Protein AF-K0SSE2-F1 (afdb_monomer_lite)

pLDDT: mean 70.01, std 22.37, range [31.11, 98.44]

Structure (mmCIF, N/CA/C/O backbone):
data_AF-K0SSE2-F1
#
_entry.id   AF-K0SSE2-F1
#
loop_
_atom_site.group_PDB
_atom_site.id
_atom_site.type_symbol
_atom_site.label_atom_id
_atom_site.label_alt_id
_atom_site.label_comp_id
_atom_site.label_asym_id
_atom_site.label_entity_id
_atom_site.label_seq_id
_atom_site.pdbx_PDB_ins_code
_atom_site.Cartn_x
_atom_site.Cartn_y
_atom_site.Cartn_z
_atom_site.occupancy
_atom_site.B_iso_or_equiv
_atom_site.auth_seq_id
_atom_site.auth_comp_id
_atom_site.auth_asym_id
_atom_site.auth_atom_id
_atom_site.pdbx_PDB_model_num
ATOM 1 N N . GLU A 1 1 ? 46.096 -0.441 -8.623 1.00 51.28 1 GLU A N 1
ATOM 2 C CA . GLU A 1 1 ? 47.062 -0.054 -9.679 1.00 51.28 1 GLU A CA 1
ATOM 3 C C . GLU A 1 1 ? 48.115 -1.126 -9.985 1.00 51.28 1 GLU A C 1
ATOM 5 O O . GLU A 1 1 ? 48.576 -1.141 -11.112 1.00 51.28 1 GLU A O 1
ATOM 10 N N . ASN A 1 2 ? 48.414 -2.081 -9.085 1.00 78.62 2 ASN A N 1
ATOM 11 C CA . ASN A 1 2 ? 49.337 -3.203 -9.356 1.00 78.62 2 ASN A CA 1
ATOM 12 C C . ASN A 1 2 ? 48.698 -4.582 -9.084 1.00 78.62 2 ASN A C 1
ATOM 14 O O . ASN A 1 2 ? 49.288 -5.397 -8.383 1.00 78.62 2 ASN A O 1
ATOM 18 N N . ILE A 1 3 ? 47.475 -4.822 -9.568 1.00 78.25 3 ILE A N 1
ATOM 19 C CA . ILE A 1 3 ? 46.840 -6.149 -9.473 1.00 78.25 3 ILE A CA 1
ATOM 20 C C . ILE A 1 3 ? 47.127 -6.873 -10.785 1.00 78.25 3 ILE A C 1
ATOM 22 O O . ILE A 1 3 ? 46.812 -6.349 -11.855 1.00 78.25 3 ILE A O 1
ATOM 26 N N . THR A 1 4 ? 47.778 -8.032 -10.719 1.00 92.06 4 THR A N 1
ATOM 27 C CA . THR A 1 4 ? 48.015 -8.858 -11.909 1.00 92.06 4 THR A CA 1
ATOM 28 C C . THR A 1 4 ? 46.720 -9.556 -12.328 1.00 92.06 4 THR A C 1
ATOM 30 O O . THR A 1 4 ? 45.833 -9.778 -11.507 1.00 92.06 4 THR A O 1
ATOM 33 N N . GLY A 1 5 ? 46.592 -9.932 -13.605 1.00 92.88 5 GLY A N 1
ATOM 34 C CA . GLY A 1 5 ? 45.408 -10.670 -14.078 1.00 92.88 5 GLY A CA 1
ATOM 35 C C . GLY A 1 5 ? 45.174 -11.981 -13.315 1.00 92.88 5 GLY A C 1
ATOM 36 O O . GLY A 1 5 ? 44.037 -12.362 -13.076 1.00 92.88 5 GLY A O 1
ATOM 37 N N . GLU A 1 6 ? 46.249 -12.616 -12.848 1.00 91.81 6 GLU A N 1
ATOM 38 C CA . GLU A 1 6 ? 46.197 -13.816 -12.010 1.00 91.81 6 GLU A CA 1
ATOM 39 C C . GLU A 1 6 ? 45.591 -13.538 -10.625 1.00 91.81 6 GLU A C 1
ATOM 41 O O . GLU A 1 6 ? 44.750 -14.295 -10.157 1.00 91.81 6 GLU A O 1
ATOM 46 N N . GLN A 1 7 ? 45.934 -12.409 -9.997 1.00 89.56 7 GLN A N 1
ATOM 47 C CA . GLN A 1 7 ? 45.329 -12.000 -8.724 1.00 89.56 7 GLN A CA 1
ATOM 48 C C . GLN A 1 7 ? 43.843 -11.659 -8.869 1.00 89.56 7 GLN A C 1
ATOM 50 O O . GLN A 1 7 ? 43.071 -11.892 -7.943 1.00 89.56 7 GLN A O 1
ATOM 55 N N . LEU A 1 8 ? 43.438 -11.125 -10.026 1.00 93.19 8 LEU A N 1
ATOM 56 C CA . LEU A 1 8 ? 42.028 -10.874 -10.317 1.00 93.19 8 LEU A CA 1
ATOM 57 C C . LEU A 1 8 ? 41.252 -12.192 -10.469 1.00 93.19 8 LEU A C 1
ATOM 59 O O . LEU A 1 8 ? 40.178 -12.325 -9.896 1.00 93.19 8 LEU A O 1
ATOM 63 N N . ALA A 1 9 ? 41.825 -13.173 -11.176 1.00 90.69 9 ALA A N 1
ATOM 64 C CA . ALA A 1 9 ? 41.218 -14.491 -11.354 1.00 90.69 9 ALA A CA 1
ATOM 65 C C . ALA A 1 9 ? 41.082 -15.255 -10.026 1.00 90.69 9 ALA A C 1
ATOM 67 O O . ALA A 1 9 ? 40.048 -15.867 -9.777 1.00 90.69 9 ALA A O 1
ATOM 68 N N . ILE A 1 10 ? 42.089 -15.174 -9.148 1.00 94.56 10 ILE A N 1
ATOM 69 C CA . ILE A 1 10 ? 42.024 -15.767 -7.802 1.00 94.56 10 ILE A CA 1
ATOM 70 C C . ILE A 1 10 ? 40.907 -15.115 -6.980 1.00 94.56 10 ILE A C 1
ATOM 72 O O . ILE A 1 10 ? 40.097 -15.823 -6.394 1.00 94.56 10 ILE A O 1
ATOM 76 N N . ALA A 1 11 ? 40.810 -13.782 -6.980 1.00 91.31 11 ALA A N 1
ATOM 77 C CA . ALA A 1 11 ? 39.763 -13.077 -6.239 1.00 91.31 11 ALA A CA 1
ATOM 78 C C . ALA A 1 11 ? 38.348 -13.378 -6.771 1.00 91.31 11 ALA A C 1
ATOM 80 O O . ALA A 1 11 ? 37.389 -13.422 -6.003 1.00 91.31 11 ALA A O 1
ATOM 81 N N . GLU A 1 12 ? 38.203 -13.580 -8.083 1.00 92.94 12 GLU A N 1
ATOM 82 C CA . GLU A 1 12 ? 36.926 -13.955 -8.694 1.00 92.94 12 GLU A CA 1
ATOM 83 C C . GLU A 1 12 ? 36.530 -15.397 -8.354 1.00 92.94 12 GLU A C 1
ATOM 85 O O . GLU A 1 12 ? 35.370 -15.641 -8.023 1.00 92.94 12 GLU A O 1
ATOM 90 N N . GLN A 1 13 ? 37.494 -16.323 -8.327 1.00 94.56 13 GLN A N 1
ATOM 91 C CA . GLN A 1 13 ? 37.267 -17.693 -7.866 1.00 94.56 13 GLN A CA 1
ATOM 92 C C . GLN A 1 13 ? 36.895 -17.735 -6.377 1.00 94.56 13 GLN A C 1
ATOM 94 O O . GLN A 1 13 ? 35.927 -18.392 -6.015 1.00 94.56 13 GLN A O 1
ATOM 99 N N . GLU A 1 14 ? 37.592 -16.982 -5.520 1.00 93.50 14 GLU A N 1
ATOM 100 C CA . GLU A 1 14 ? 37.263 -16.888 -4.089 1.00 93.50 14 GLU A CA 1
ATOM 101 C C . GLU A 1 14 ? 35.854 -16.322 -3.859 1.00 93.50 14 GLU A C 1
ATOM 103 O O . GLU A 1 14 ? 35.138 -16.775 -2.964 1.00 93.50 14 GLU A O 1
ATOM 108 N N . ARG A 1 15 ? 35.421 -15.354 -4.683 1.00 94.88 15 ARG A N 1
ATOM 109 C CA . ARG A 1 15 ? 34.046 -14.840 -4.643 1.00 94.88 15 ARG A CA 1
ATOM 110 C C . ARG A 1 15 ? 33.038 -15.922 -5.028 1.00 94.88 15 ARG A C 1
ATOM 112 O O . ARG A 1 15 ? 32.033 -16.076 -4.341 1.00 94.88 15 ARG A O 1
ATOM 119 N N . TYR A 1 16 ? 33.313 -16.660 -6.103 1.00 93.38 16 TYR A N 1
ATOM 120 C CA . TYR A 1 16 ? 32.448 -17.736 -6.583 1.00 93.38 16 TYR A CA 1
ATOM 121 C C . TYR A 1 16 ? 32.312 -18.863 -5.550 1.00 93.38 16 TYR A C 1
ATOM 123 O O . TYR A 1 16 ? 31.200 -19.293 -5.252 1.00 93.38 16 TYR A O 1
ATOM 131 N N . ASP A 1 17 ? 33.419 -19.288 -4.939 1.00 91.50 17 ASP A N 1
ATOM 132 C CA . ASP A 1 17 ? 33.420 -20.335 -3.914 1.00 91.50 17 ASP A CA 1
ATOM 133 C C . ASP A 1 17 ? 32.654 -19.890 -2.653 1.00 91.50 17 ASP A C 1
ATOM 135 O O . ASP A 1 17 ? 31.923 -20.679 -2.052 1.00 91.50 17 ASP A O 1
ATOM 139 N N . ALA A 1 18 ? 32.755 -18.610 -2.274 1.00 88.31 18 ALA A N 1
ATOM 140 C CA . ALA A 1 18 ? 31.989 -18.044 -1.164 1.00 88.31 18 ALA A CA 1
ATOM 141 C C . ALA A 1 18 ? 30.479 -17.976 -1.461 1.00 88.31 18 ALA A C 1
ATOM 143 O O . ALA A 1 18 ? 29.668 -18.292 -0.589 1.00 88.31 18 ALA A O 1
ATOM 144 N N . GLU A 1 19 ? 30.094 -17.592 -2.682 1.00 87.94 19 GLU A N 1
ATOM 145 C CA . GLU A 1 19 ? 28.695 -17.594 -3.133 1.00 87.94 19 GLU A CA 1
ATOM 146 C C . GLU A 1 19 ? 28.124 -19.022 -3.163 1.00 87.94 19 GLU A C 1
ATOM 148 O O . GLU A 1 19 ? 27.017 -19.252 -2.673 1.00 87.94 19 GLU A O 1
ATOM 153 N N . HIS A 1 20 ? 28.895 -19.995 -3.658 1.00 88.00 20 HIS A N 1
ATOM 154 C CA . HIS A 1 20 ? 28.489 -21.401 -3.703 1.00 88.00 20 HIS A CA 1
ATOM 155 C C . HIS A 1 20 ? 28.348 -22.007 -2.301 1.00 88.00 20 HIS A C 1
ATOM 157 O O . HIS A 1 20 ? 27.352 -22.662 -2.007 1.00 88.00 20 HIS A O 1
ATOM 163 N N . SER A 1 21 ? 29.297 -21.736 -1.399 1.00 85.44 21 SER A N 1
ATOM 164 C CA . SER A 1 21 ? 29.229 -22.207 -0.011 1.00 85.44 21 SER A CA 1
ATOM 165 C C . SER A 1 21 ? 28.033 -21.614 0.742 1.00 85.44 21 SER A C 1
ATOM 167 O O . SER A 1 21 ? 27.363 -22.324 1.490 1.00 85.44 21 SER A O 1
ATOM 169 N N . ALA A 1 22 ? 27.704 -20.337 0.515 1.00 76.38 22 ALA A N 1
ATOM 170 C CA . ALA A 1 22 ? 26.508 -19.726 1.095 1.00 76.38 22 ALA A CA 1
ATOM 171 C C . ALA A 1 22 ? 25.210 -20.373 0.574 1.00 76.38 22 ALA A C 1
ATOM 173 O O . ALA A 1 22 ? 24.237 -20.495 1.321 1.00 76.38 22 ALA A O 1
ATOM 174 N N . PHE A 1 23 ? 25.201 -20.807 -0.689 1.00 75.88 23 PHE A N 1
ATOM 175 C CA . PHE A 1 23 ? 24.072 -21.516 -1.283 1.00 75.88 23 PHE A CA 1
ATOM 176 C C . PHE A 1 23 ? 23.903 -22.929 -0.705 1.00 75.88 23 PHE A C 1
ATOM 178 O O . PHE A 1 23 ? 22.782 -23.309 -0.372 1.00 75.88 23 PHE A O 1
ATOM 185 N N . GLU A 1 24 ? 24.995 -23.677 -0.511 1.00 75.38 24 GLU A N 1
ATOM 186 C CA . GLU A 1 24 ? 24.966 -25.002 0.133 1.00 75.38 24 GLU A CA 1
ATOM 187 C C . GLU A 1 24 ? 24.421 -24.928 1.566 1.00 75.38 24 GLU A C 1
ATOM 189 O O . GLU A 1 24 ? 23.519 -25.684 1.912 1.00 75.38 24 GLU A O 1
ATOM 194 N N . VAL A 1 25 ? 24.860 -23.949 2.367 1.00 71.62 25 VAL A N 1
ATOM 195 C CA . VAL A 1 25 ? 24.336 -23.745 3.733 1.00 71.62 25 VAL A CA 1
ATOM 196 C C . VAL A 1 25 ? 22.831 -23.450 3.725 1.00 71.62 25 VAL A C 1
ATOM 198 O O . VAL A 1 25 ? 22.093 -23.963 4.562 1.00 71.62 25 VAL A O 1
ATOM 201 N N . CYS A 1 26 ? 22.351 -22.657 2.763 1.00 58.06 26 CYS A N 1
ATOM 202 C CA . CYS A 1 26 ? 20.924 -22.366 2.628 1.00 58.06 26 CYS A CA 1
ATOM 203 C C . CYS A 1 26 ? 20.116 -23.606 2.195 1.00 58.06 26 CYS A C 1
ATOM 205 O O . CYS A 1 26 ? 18.978 -23.783 2.636 1.00 58.06 26 CYS A O 1
ATOM 207 N N . SER A 1 27 ? 20.705 -24.477 1.369 1.00 63.53 27 SER A N 1
ATOM 208 C CA . SER A 1 27 ? 20.106 -25.751 0.959 1.00 63.53 27 SER A CA 1
ATOM 209 C C . SER A 1 27 ? 19.989 -26.727 2.133 1.00 63.53 27 SER A C 1
ATOM 211 O O . SER A 1 27 ? 18.916 -27.295 2.334 1.00 63.53 27 SER A O 1
ATOM 213 N N . ASP A 1 28 ? 21.036 -26.859 2.951 1.00 58.44 28 ASP A N 1
ATOM 214 C CA . ASP A 1 28 ? 21.047 -27.727 4.137 1.00 58.44 28 ASP A CA 1
ATOM 215 C C . ASP A 1 28 ? 20.034 -27.262 5.200 1.00 58.44 28 ASP A C 1
ATOM 217 O O . ASP A 1 28 ? 19.350 -28.079 5.823 1.00 58.44 28 ASP A O 1
ATOM 221 N N . GLU A 1 29 ? 19.883 -25.944 5.390 1.00 58.59 29 GLU A N 1
ATOM 222 C CA . GLU A 1 29 ? 18.848 -25.364 6.259 1.00 58.59 29 GLU A CA 1
ATOM 223 C C . GLU A 1 29 ? 17.432 -25.659 5.738 1.00 58.59 29 GLU A C 1
ATOM 225 O O . GLU A 1 29 ? 16.515 -25.921 6.519 1.00 58.59 29 GLU A O 1
ATOM 230 N N . CYS A 1 30 ? 17.239 -25.668 4.417 1.00 55.03 30 CYS A N 1
ATOM 231 C CA . CYS A 1 30 ? 15.961 -26.042 3.816 1.00 55.03 30 CYS A CA 1
ATOM 232 C C . CYS A 1 30 ? 15.676 -27.546 3.949 1.00 55.03 30 CYS A C 1
ATOM 234 O O . CYS A 1 30 ? 14.537 -27.907 4.251 1.00 55.03 30 CYS A O 1
ATOM 236 N N . GLU A 1 31 ? 16.679 -28.417 3.788 1.00 56.34 31 GLU A N 1
ATOM 237 C CA . GLU A 1 31 ? 16.542 -29.860 4.046 1.00 56.34 31 GLU A CA 1
ATOM 238 C C . GLU A 1 31 ? 16.217 -30.143 5.516 1.00 56.34 31 GLU A C 1
ATOM 240 O O . GLU A 1 31 ? 15.288 -30.897 5.797 1.00 56.34 31 GLU A O 1
ATOM 245 N N . THR A 1 32 ? 16.868 -29.469 6.471 1.00 57.19 32 THR A N 1
ATOM 246 C CA . THR A 1 32 ? 16.542 -29.635 7.902 1.00 57.19 32 THR A CA 1
ATOM 247 C C . THR A 1 32 ? 15.139 -29.146 8.265 1.00 57.19 32 THR A C 1
ATOM 249 O O . THR A 1 32 ? 14.516 -29.706 9.167 1.00 57.19 32 THR A O 1
ATOM 252 N N . ILE A 1 33 ? 14.601 -28.148 7.557 1.00 57.00 33 ILE A N 1
ATOM 253 C CA . ILE A 1 33 ? 13.194 -27.734 7.694 1.00 57.00 33 ILE A CA 1
ATOM 254 C C . ILE A 1 33 ? 12.242 -28.784 7.092 1.00 57.00 33 ILE A C 1
ATOM 256 O O . ILE A 1 33 ? 11.129 -28.961 7.593 1.00 57.00 33 ILE A O 1
ATOM 260 N N . CYS A 1 34 ? 12.661 -29.494 6.043 1.00 54.59 34 CYS A N 1
ATOM 261 C CA . CYS A 1 34 ? 11.847 -30.511 5.377 1.00 54.59 34 CYS A CA 1
ATOM 262 C C . CYS A 1 34 ? 11.862 -31.872 6.095 1.00 54.59 34 CYS A C 1
ATOM 264 O O . CYS A 1 34 ? 10.834 -32.552 6.103 1.00 54.59 34 CYS A O 1
ATOM 266 N N . ASP A 1 35 ? 12.963 -32.235 6.758 1.00 49.31 35 ASP A N 1
ATOM 267 C CA . ASP A 1 35 ? 13.190 -33.570 7.337 1.00 49.31 35 ASP A CA 1
ATOM 268 C C . ASP A 1 35 ? 12.727 -33.750 8.798 1.00 49.31 35 ASP A C 1
ATOM 270 O O . ASP A 1 35 ? 13.114 -34.694 9.490 1.00 49.31 35 ASP A O 1
ATOM 274 N N . GLY A 1 36 ? 11.772 -32.932 9.245 1.00 51.41 36 GLY A N 1
ATOM 275 C CA . GLY A 1 36 ? 10.854 -33.347 10.308 1.00 51.41 36 GLY A CA 1
ATOM 276 C C . GLY A 1 36 ? 11.125 -32.759 11.687 1.00 51.41 36 GLY A C 1
ATOM 277 O O . GLY A 1 36 ? 11.480 -33.467 12.632 1.00 51.41 36 GLY A O 1
ATOM 278 N N . ASP A 1 37 ? 10.777 -31.484 11.845 1.00 50.38 37 ASP A N 1
ATOM 279 C CA . ASP A 1 37 ? 10.355 -30.979 13.148 1.00 50.38 37 ASP A CA 1
ATOM 280 C C . ASP A 1 37 ? 8.940 -31.532 13.458 1.00 50.38 37 ASP A C 1
ATOM 282 O O . ASP A 1 37 ? 7.994 -31.266 12.701 1.00 50.38 37 ASP A O 1
ATOM 286 N N . PRO A 1 38 ? 8.734 -32.310 14.544 1.00 55.53 38 PRO A N 1
ATOM 287 C CA . PRO A 1 38 ? 7.427 -32.879 14.900 1.00 55.53 38 PRO A CA 1
ATOM 288 C C . PRO A 1 38 ? 6.337 -31.829 15.181 1.00 55.53 38 PRO A C 1
ATOM 290 O O . PRO A 1 38 ? 5.174 -32.188 15.373 1.00 55.53 38 PRO A O 1
ATOM 293 N N . LEU A 1 39 ? 6.687 -30.539 15.196 1.00 55.38 39 LEU A N 1
ATOM 294 C CA . LEU A 1 39 ? 5.758 -29.418 15.320 1.00 55.38 39 LEU A CA 1
ATOM 295 C C . LEU A 1 39 ? 5.026 -29.043 14.017 1.00 55.38 39 LEU A C 1
ATOM 297 O O . LEU A 1 39 ? 4.022 -28.335 14.099 1.00 55.38 39 LEU A O 1
ATOM 301 N N . PHE A 1 40 ? 5.453 -29.530 12.841 1.00 53.41 40 PHE A N 1
ATOM 302 C CA . PHE A 1 40 ? 4.853 -29.150 11.546 1.00 53.41 40 PHE A CA 1
ATOM 303 C C . PHE A 1 40 ? 4.505 -30.337 10.619 1.00 53.41 40 PHE A C 1
ATOM 305 O O . PHE A 1 40 ? 4.940 -30.378 9.467 1.00 53.41 40 PHE A O 1
ATOM 312 N N . PRO A 1 41 ? 3.651 -31.288 11.048 1.00 52.25 41 PRO A N 1
ATOM 313 C CA . PRO A 1 41 ? 3.282 -32.466 10.249 1.00 52.25 41 PRO A CA 1
ATOM 314 C C . PRO A 1 41 ? 2.495 -32.164 8.955 1.00 52.25 41 PRO A C 1
ATOM 316 O O . PRO A 1 41 ? 2.315 -33.058 8.125 1.00 52.25 41 PRO A O 1
ATOM 319 N N . ASP A 1 42 ? 2.014 -30.932 8.764 1.00 55.50 42 ASP A N 1
ATOM 320 C CA . ASP A 1 42 ? 1.222 -30.544 7.588 1.00 55.50 42 ASP A CA 1
ATOM 321 C C . ASP A 1 42 ? 2.053 -29.953 6.434 1.00 55.50 42 ASP A C 1
ATOM 323 O O . ASP A 1 42 ? 1.574 -29.917 5.301 1.00 55.50 42 ASP A O 1
ATOM 327 N N . MET A 1 43 ? 3.314 -29.571 6.667 1.00 50.38 43 MET A N 1
ATOM 328 C CA . MET A 1 43 ? 4.193 -29.028 5.617 1.00 50.38 43 MET A CA 1
ATOM 329 C C . MET A 1 43 ? 4.690 -30.113 4.651 1.00 50.38 43 MET A C 1
ATOM 331 O O . MET A 1 43 ? 4.649 -29.916 3.437 1.00 50.38 43 MET A O 1
ATOM 335 N N . CYS A 1 44 ? 5.053 -31.299 5.153 1.00 50.91 44 CYS A N 1
ATOM 336 C CA . CYS A 1 44 ? 5.485 -32.422 4.309 1.00 50.91 44 CYS A CA 1
ATOM 337 C C . CYS A 1 44 ? 4.362 -32.899 3.365 1.00 50.91 44 CYS A C 1
ATOM 339 O O . CYS A 1 44 ? 4.610 -33.219 2.206 1.00 50.91 44 CYS A O 1
ATOM 341 N N . LYS A 1 45 ? 3.095 -32.850 3.808 1.00 55.25 45 LYS A N 1
ATOM 342 C CA . LYS A 1 45 ? 1.932 -33.186 2.961 1.00 55.25 45 LYS A CA 1
ATOM 343 C C . LYS A 1 45 ? 1.691 -32.163 1.847 1.00 55.25 45 LYS A C 1
ATOM 345 O O . LYS A 1 45 ? 1.181 -32.520 0.782 1.00 55.25 45 LYS A O 1
ATOM 350 N N . LEU A 1 46 ? 2.036 -30.896 2.086 1.00 49.66 46 LEU A N 1
ATOM 351 C CA . LEU A 1 46 ? 1.955 -29.833 1.084 1.00 49.66 46 LEU A CA 1
ATOM 352 C C . LEU A 1 46 ? 3.065 -29.984 0.027 1.00 49.66 46 LEU A C 1
ATOM 354 O O . LEU A 1 46 ? 2.812 -29.815 -1.166 1.00 49.66 46 LEU A O 1
ATOM 358 N N . ALA A 1 47 ? 4.269 -30.374 0.459 1.00 53.09 47 ALA A N 1
ATOM 359 C CA . ALA A 1 47 ? 5.395 -30.665 -0.426 1.00 53.09 47 ALA A CA 1
ATOM 360 C C . ALA A 1 47 ? 5.108 -31.872 -1.339 1.00 53.09 47 ALA A C 1
ATOM 362 O O . ALA A 1 47 ? 5.271 -31.770 -2.556 1.00 53.09 47 ALA A O 1
ATOM 363 N N . ASP A 1 48 ? 4.560 -32.965 -0.796 1.00 50.88 48 ASP A N 1
ATOM 364 C CA . ASP A 1 48 ? 4.204 -34.159 -1.579 1.00 50.88 48 ASP A CA 1
ATOM 365 C C . ASP A 1 48 ? 3.111 -33.892 -2.630 1.00 50.88 48 ASP A C 1
ATOM 367 O O . ASP A 1 48 ? 3.085 -34.521 -3.692 1.00 50.88 48 ASP A O 1
ATOM 371 N N . THR A 1 49 ? 2.210 -32.937 -2.376 1.00 55.25 49 THR A N 1
ATOM 372 C CA . THR A 1 49 ? 1.099 -32.622 -3.288 1.00 55.25 49 THR A CA 1
ATOM 373 C C . THR A 1 49 ? 1.459 -31.612 -4.377 1.00 55.25 49 THR A C 1
ATOM 375 O O . THR A 1 49 ? 0.924 -31.723 -5.482 1.00 55.25 49 THR A O 1
ATOM 378 N N . GLN A 1 50 ? 2.383 -30.676 -4.127 1.00 50.22 50 GLN A N 1
ATOM 379 C CA . GLN A 1 50 ? 2.818 -29.698 -5.137 1.00 50.22 50 GLN A CA 1
ATOM 380 C C . GLN A 1 50 ? 4.052 -30.144 -5.939 1.00 50.22 50 GLN A C 1
ATOM 382 O O . GLN A 1 50 ? 4.100 -29.921 -7.149 1.00 50.22 50 GLN A O 1
ATOM 387 N N . ILE A 1 51 ? 5.017 -30.840 -5.328 1.00 46.84 51 ILE A N 1
ATOM 388 C CA . ILE A 1 51 ? 6.248 -31.279 -6.015 1.00 46.84 51 ILE A CA 1
ATOM 389 C C . ILE A 1 51 ? 6.001 -32.555 -6.840 1.00 46.84 51 ILE A C 1
ATOM 391 O O . ILE A 1 51 ? 6.554 -32.714 -7.933 1.00 46.84 51 ILE A O 1
ATOM 395 N N . GLY A 1 52 ? 5.074 -33.419 -6.409 1.00 38.19 52 GLY A N 1
ATOM 396 C CA . GLY A 1 52 ? 4.701 -34.645 -7.125 1.00 38.19 52 GLY A CA 1
ATOM 397 C C . GLY A 1 52 ? 4.096 -34.434 -8.524 1.00 38.19 52 GLY A C 1
ATOM 398 O O . GLY A 1 52 ? 4.081 -35.370 -9.328 1.00 38.19 52 GLY A O 1
ATOM 399 N N . GLN A 1 53 ? 3.630 -33.221 -8.853 1.00 41.12 53 GLN A N 1
ATOM 400 C CA . GLN A 1 53 ? 3.069 -32.901 -10.175 1.00 41.12 53 GLN A CA 1
ATOM 401 C C . GLN A 1 53 ? 4.072 -32.264 -11.147 1.00 41.12 53 GLN A C 1
ATOM 403 O O . GLN A 1 53 ? 3.882 -32.364 -12.359 1.00 41.12 53 GLN A O 1
ATOM 408 N N . ILE A 1 54 ? 5.166 -31.676 -10.656 1.00 45.34 54 ILE A N 1
ATOM 409 C CA . ILE A 1 54 ? 6.141 -30.963 -11.501 1.00 45.34 54 ILE A CA 1
ATOM 410 C C . ILE A 1 54 ? 7.180 -31.934 -12.107 1.00 45.34 54 ILE A C 1
ATOM 412 O O . ILE A 1 54 ? 7.731 -31.685 -13.177 1.00 45.34 54 ILE A O 1
ATOM 416 N N . GLY A 1 55 ? 7.378 -33.114 -11.509 1.00 39.22 55 GLY A N 1
ATOM 417 C CA . GLY A 1 55 ? 8.422 -34.073 -11.903 1.00 39.22 55 GLY A CA 1
ATOM 418 C C . GLY A 1 55 ? 8.143 -35.013 -13.090 1.00 39.22 55 GLY A C 1
ATOM 419 O O . GLY A 1 55 ? 8.928 -35.934 -13.302 1.00 39.22 55 GLY A O 1
ATOM 420 N N . LYS A 1 56 ? 7.054 -34.867 -13.863 1.00 42.34 56 LYS A N 1
ATOM 421 C CA . LYS A 1 56 ? 6.715 -35.839 -14.940 1.00 42.34 56 LYS A CA 1
ATOM 422 C C . LYS A 1 56 ? 6.589 -35.275 -16.362 1.00 42.34 56 LYS A C 1
ATOM 424 O O . LYS A 1 56 ? 6.154 -35.996 -17.258 1.00 42.34 56 LYS A O 1
ATOM 429 N N . GLY A 1 57 ? 7.012 -34.035 -16.621 1.00 39.53 57 GLY A N 1
ATOM 430 C CA . GLY A 1 57 ? 6.795 -33.377 -17.918 1.00 39.53 57 GLY A CA 1
ATOM 431 C C . GLY A 1 57 ? 8.038 -32.809 -18.612 1.00 39.53 57 GLY A C 1
ATOM 432 O O . GLY A 1 57 ? 8.304 -31.623 -18.505 1.00 39.53 57 GLY A O 1
ATOM 433 N N . LYS A 1 58 ? 8.725 -33.633 -19.415 1.00 44.47 58 LYS A N 1
ATOM 434 C CA . LYS A 1 58 ? 9.390 -33.300 -20.704 1.00 44.47 58 LYS A CA 1
ATOM 435 C C . LYS A 1 58 ? 10.427 -32.161 -20.854 1.00 44.47 58 LYS A C 1
ATOM 437 O O . LYS A 1 58 ? 11.006 -32.098 -21.933 1.00 44.47 58 LYS A O 1
ATOM 442 N N . MET A 1 59 ? 10.742 -31.315 -19.875 1.00 43.97 59 MET A N 1
ATOM 443 C CA . MET A 1 59 ? 11.603 -30.141 -20.147 1.00 43.97 59 MET A CA 1
ATOM 444 C C . MET A 1 59 ? 13.126 -30.371 -20.133 1.00 43.97 59 MET A C 1
ATOM 446 O O . MET A 1 59 ? 13.871 -29.518 -20.605 1.00 43.97 59 MET A O 1
ATOM 450 N N . GLN A 1 60 ? 13.625 -31.524 -19.680 1.00 43.28 60 GLN A N 1
ATOM 451 C CA . GLN A 1 60 ? 15.079 -31.748 -19.576 1.00 43.28 60 GLN A CA 1
ATOM 452 C C . GLN A 1 60 ? 15.772 -32.164 -20.889 1.00 43.28 60 GLN A C 1
ATOM 454 O O . GLN A 1 60 ? 16.997 -32.164 -20.959 1.00 43.28 60 GLN A O 1
ATOM 459 N N . GLY A 1 61 ? 15.018 -32.517 -21.938 1.00 39.19 61 GLY A N 1
ATOM 460 C CA . GLY A 1 61 ? 15.586 -33.050 -23.186 1.00 39.19 61 GLY A CA 1
ATOM 461 C C . GLY A 1 61 ? 15.912 -32.015 -24.269 1.00 39.19 61 GLY A C 1
ATOM 462 O O . GLY A 1 61 ? 16.742 -32.292 -25.131 1.00 39.19 61 GLY A O 1
ATOM 463 N N . GLU A 1 62 ? 15.275 -30.841 -24.253 1.00 44.16 62 GLU A N 1
ATOM 464 C CA . GLU A 1 62 ? 15.395 -29.865 -25.352 1.00 44.16 62 GLU A CA 1
ATOM 465 C C . GLU A 1 62 ? 16.505 -28.831 -25.119 1.00 44.16 62 GLU A C 1
ATOM 467 O O . GLU A 1 62 ? 17.178 -2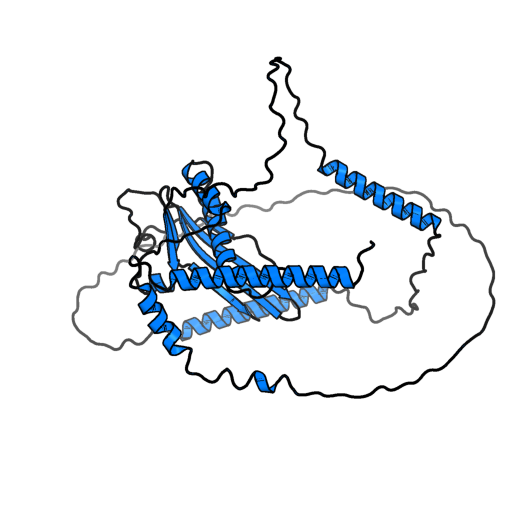8.438 -26.069 1.00 44.16 62 GLU A O 1
ATOM 472 N N . MET A 1 63 ? 16.810 -28.494 -23.862 1.00 41.88 63 MET A N 1
ATOM 473 C CA . MET A 1 63 ? 17.823 -27.480 -23.531 1.00 41.88 63 MET A CA 1
ATOM 474 C C . MET A 1 63 ? 19.265 -27.919 -23.858 1.00 41.88 63 MET A C 1
ATOM 476 O O . MET A 1 63 ? 20.128 -27.094 -24.141 1.00 41.88 63 MET A O 1
ATOM 480 N N . LEU A 1 64 ? 19.533 -29.229 -23.888 1.00 42.69 64 LEU A N 1
ATOM 481 C CA . LEU A 1 64 ? 20.854 -29.782 -24.218 1.00 42.69 64 LEU A CA 1
ATOM 482 C C . LEU A 1 64 ? 21.145 -29.839 -25.728 1.00 42.69 64 LEU A C 1
ATOM 484 O O . LEU A 1 64 ? 22.284 -30.094 -26.116 1.00 42.69 64 LEU A O 1
ATOM 488 N N . ARG A 1 65 ? 20.152 -29.587 -26.596 1.00 44.50 65 ARG A N 1
ATOM 489 C CA . ARG A 1 65 ? 20.340 -29.607 -28.058 1.00 44.50 65 ARG A CA 1
ATOM 490 C C . ARG A 1 65 ? 20.714 -28.257 -28.664 1.00 44.50 65 ARG A C 1
ATOM 492 O O . ARG A 1 65 ? 21.288 -28.250 -29.748 1.00 44.50 65 ARG A O 1
ATOM 499 N N . GLU A 1 66 ? 20.451 -27.144 -27.982 1.00 46.22 66 GLU A N 1
ATOM 500 C CA . GLU A 1 66 ? 20.789 -25.802 -28.488 1.00 46.22 66 GLU A CA 1
ATOM 501 C C . GLU A 1 66 ? 22.227 -25.363 -28.172 1.00 46.22 66 GLU A C 1
ATOM 503 O O . GLU A 1 66 ? 22.744 -24.450 -28.808 1.00 46.22 66 GLU A O 1
ATOM 508 N N . LEU A 1 67 ? 22.928 -26.047 -27.262 1.00 41.22 67 LEU A N 1
ATOM 509 C CA . LEU A 1 67 ? 24.285 -25.668 -26.842 1.00 41.22 67 LEU A CA 1
ATOM 510 C C . LEU A 1 67 ? 25.423 -26.207 -27.735 1.00 41.22 67 LEU A C 1
ATOM 512 O O . LEU A 1 67 ? 26.587 -26.015 -27.398 1.00 41.22 67 LEU A O 1
ATOM 516 N N . THR A 1 68 ? 25.137 -26.876 -28.862 1.00 37.88 68 THR A N 1
ATOM 517 C CA . THR A 1 68 ? 26.182 -27.536 -29.686 1.00 37.88 68 THR A CA 1
ATOM 518 C C . THR A 1 68 ? 26.217 -27.170 -31.177 1.00 37.88 68 THR A C 1
ATOM 520 O O . THR A 1 68 ? 26.930 -27.823 -31.936 1.00 37.88 68 THR A O 1
ATOM 523 N N . SER A 1 69 ? 25.538 -26.113 -31.642 1.00 37.03 69 SER A N 1
ATOM 524 C CA . SER A 1 69 ? 25.678 -25.677 -33.046 1.00 37.03 69 SER A CA 1
ATOM 525 C C . SER A 1 69 ? 26.764 -24.606 -33.225 1.00 37.03 69 SER A C 1
ATOM 527 O O . SER A 1 69 ? 26.499 -23.409 -33.112 1.00 37.03 69 SER A O 1
ATOM 529 N N . GLU A 1 70 ? 27.986 -25.045 -33.530 1.00 41.34 70 GLU A N 1
ATOM 530 C CA . GLU A 1 70 ? 29.076 -24.214 -34.057 1.00 41.34 70 GLU A CA 1
ATOM 531 C C . GLU A 1 70 ? 28.757 -23.706 -35.475 1.00 41.34 70 GLU A C 1
ATOM 533 O O . GLU A 1 70 ? 28.426 -24.497 -36.359 1.00 41.34 70 GLU A O 1
ATOM 538 N N . VAL A 1 71 ? 28.928 -22.399 -35.721 1.00 35.19 71 VAL A N 1
ATOM 539 C CA . VAL A 1 71 ? 29.002 -21.816 -37.074 1.00 35.19 71 VAL A CA 1
ATOM 540 C C . VAL A 1 71 ? 30.067 -20.703 -37.112 1.00 35.19 71 VAL A C 1
ATOM 542 O O . VAL A 1 71 ? 29.850 -19.594 -36.634 1.00 35.19 71 VAL A O 1
ATOM 545 N N . LEU A 1 72 ? 31.221 -21.012 -37.712 1.00 35.41 72 LEU A N 1
ATOM 546 C CA . LEU A 1 72 ? 32.116 -20.090 -38.449 1.00 35.41 72 LEU A CA 1
ATOM 547 C C . LEU A 1 72 ? 31.536 -19.899 -39.881 1.00 35.41 72 LEU A C 1
ATOM 549 O O . LEU A 1 72 ? 30.795 -20.801 -40.283 1.00 35.41 72 LEU A O 1
ATOM 553 N N . PRO A 1 73 ? 31.867 -18.867 -40.713 1.00 43.28 73 PRO A N 1
ATOM 554 C CA . PRO A 1 73 ? 33.202 -18.253 -40.850 1.00 43.28 73 PRO A CA 1
ATOM 555 C C . PRO A 1 73 ? 33.297 -16.778 -41.383 1.00 43.28 73 PRO A C 1
ATOM 557 O O . PRO A 1 73 ? 32.312 -16.106 -41.682 1.00 43.28 73 PRO A O 1
ATOM 560 N N . THR A 1 74 ? 34.558 -16.375 -41.622 1.00 31.11 74 THR A N 1
ATOM 561 C CA . THR A 1 74 ? 35.139 -15.562 -42.730 1.00 31.11 74 THR A CA 1
ATOM 562 C C . THR A 1 74 ? 35.284 -14.033 -42.657 1.00 31.11 74 THR A C 1
ATOM 564 O O . THR A 1 74 ? 34.332 -13.262 -42.668 1.00 31.11 74 THR A O 1
ATOM 567 N N . GLU A 1 75 ? 36.566 -13.656 -42.711 1.00 37.06 75 GLU A N 1
ATOM 568 C CA . GLU A 1 75 ? 37.185 -12.367 -43.018 1.00 37.06 75 GLU A CA 1
ATOM 569 C C . GLU A 1 75 ? 36.994 -11.951 -44.490 1.00 37.06 75 GLU A C 1
ATOM 571 O O . GLU A 1 75 ? 36.988 -12.808 -45.372 1.00 37.06 75 GLU A O 1
ATOM 576 N N . THR A 1 76 ? 36.999 -10.639 -44.762 1.00 34.56 76 THR A N 1
ATOM 577 C CA . THR A 1 76 ? 37.587 -10.084 -45.995 1.00 34.56 76 THR A CA 1
ATOM 578 C C . THR A 1 76 ? 38.213 -8.713 -45.748 1.00 34.56 76 THR A C 1
ATOM 580 O O . THR A 1 76 ? 37.632 -7.838 -45.106 1.00 34.56 76 THR A O 1
ATOM 583 N N . ASP A 1 77 ? 39.412 -8.611 -46.305 1.00 34.16 77 ASP A N 1
ATOM 584 C CA . ASP A 1 77 ? 40.372 -7.521 -46.441 1.00 34.16 77 ASP A CA 1
ATOM 585 C C . ASP A 1 77 ? 39.915 -6.461 -47.471 1.00 34.16 77 ASP A C 1
ATOM 587 O O . ASP A 1 77 ? 39.145 -6.793 -48.370 1.00 34.16 77 ASP A O 1
ATOM 591 N N . ASP A 1 78 ? 40.384 -5.212 -47.340 1.00 35.66 78 ASP A N 1
ATOM 592 C CA . ASP A 1 78 ? 40.939 -4.395 -48.442 1.00 35.66 78 ASP A CA 1
ATOM 593 C C . ASP A 1 78 ? 41.168 -2.924 -48.033 1.00 35.66 78 ASP A C 1
ATOM 595 O O . ASP A 1 78 ? 40.287 -2.208 -47.549 1.00 35.66 78 ASP A O 1
ATOM 599 N N . GLY A 1 79 ? 42.393 -2.444 -48.271 1.00 34.69 79 GLY A N 1
ATOM 600 C CA . GLY A 1 79 ? 42.839 -1.071 -48.011 1.00 34.69 79 GLY A CA 1
ATOM 601 C C . GLY A 1 79 ? 42.963 -0.183 -49.257 1.00 34.69 79 GLY A C 1
ATOM 602 O O . GLY A 1 79 ? 42.802 -0.651 -50.373 1.00 34.69 79 GLY A O 1
ATOM 603 N N . ALA A 1 80 ? 43.323 1.102 -49.065 1.00 35.47 80 ALA A N 1
ATOM 604 C CA . ALA A 1 80 ? 44.287 1.864 -49.895 1.00 35.47 80 ALA A CA 1
ATOM 605 C C . ALA A 1 80 ? 44.346 3.387 -49.587 1.00 35.47 80 ALA A C 1
ATOM 607 O O . ALA A 1 80 ? 43.434 4.157 -49.859 1.00 35.47 80 ALA A O 1
ATOM 608 N N . LYS A 1 81 ? 45.510 3.808 -49.069 1.00 36.69 81 LYS A N 1
ATOM 609 C CA . LYS A 1 81 ? 46.432 4.890 -49.512 1.00 36.69 81 LYS A CA 1
ATOM 610 C C . LYS A 1 81 ? 45.933 6.237 -50.128 1.00 36.69 81 LYS A C 1
ATOM 612 O O . LYS A 1 81 ? 45.677 6.323 -51.319 1.00 36.69 81 LYS A O 1
ATOM 617 N N . LYS A 1 82 ? 46.232 7.304 -49.353 1.00 38.53 82 LYS A N 1
ATOM 618 C CA . LYS A 1 82 ? 47.134 8.479 -49.611 1.00 38.53 82 LYS A CA 1
ATOM 619 C C . LYS A 1 82 ? 46.693 9.746 -50.426 1.00 38.53 82 LYS A C 1
ATOM 621 O O . LYS A 1 82 ? 45.765 9.679 -51.214 1.00 38.53 82 LYS A O 1
ATOM 626 N N . PRO A 1 83 ? 47.370 10.915 -50.187 1.00 52.00 83 PRO A N 1
ATOM 627 C CA . PRO A 1 83 ? 46.928 12.317 -50.420 1.00 52.00 83 PRO A CA 1
ATOM 628 C C . PRO A 1 83 ? 47.806 13.008 -51.517 1.00 52.00 83 PRO A C 1
ATOM 630 O O . PRO A 1 83 ? 48.279 12.262 -52.373 1.00 52.00 83 PRO A O 1
ATOM 633 N N . PRO A 1 84 ? 48.232 14.311 -51.496 1.00 62.25 84 PRO A N 1
ATOM 634 C CA . PRO A 1 84 ? 47.759 15.600 -50.919 1.00 62.25 84 PRO A CA 1
ATOM 635 C C . PRO A 1 84 ? 47.791 16.791 -51.938 1.00 62.25 84 PRO A C 1
ATOM 637 O O . PRO A 1 84 ? 48.231 16.617 -53.066 1.00 62.25 84 PRO A O 1
ATOM 640 N N . ALA A 1 85 ? 47.414 18.016 -51.517 1.00 32.38 85 ALA A N 1
ATOM 641 C CA . ALA A 1 85 ? 47.897 19.354 -51.975 1.00 32.38 85 ALA A CA 1
ATOM 642 C C . ALA A 1 85 ? 46.879 20.441 -51.550 1.00 32.38 85 ALA A C 1
ATOM 644 O O . ALA A 1 85 ? 45.707 20.132 -51.400 1.00 32.38 85 ALA A O 1
ATOM 645 N N . SER A 1 86 ? 47.137 21.743 -51.418 1.00 33.44 86 SER A N 1
ATOM 646 C CA . SER A 1 86 ? 48.302 22.609 -51.210 1.00 33.44 86 SER A CA 1
ATOM 647 C C . SER A 1 86 ? 47.744 24.050 -51.140 1.00 33.44 86 SER A C 1
ATOM 649 O O . SER A 1 86 ? 46.843 24.388 -51.899 1.00 33.44 86 SER A O 1
ATOM 651 N N . ALA A 1 87 ? 48.347 24.884 -50.289 1.00 35.22 87 ALA A N 1
ATOM 652 C CA . ALA A 1 87 ? 48.598 26.323 -50.468 1.00 35.22 87 ALA A CA 1
ATOM 653 C C . ALA A 1 87 ? 47.493 27.418 -50.410 1.00 35.22 87 ALA A C 1
ATOM 655 O O . ALA A 1 87 ? 46.525 27.443 -51.159 1.00 35.22 87 ALA A O 1
ATOM 656 N N . ARG A 1 88 ? 47.905 28.476 -49.677 1.00 33.41 88 ARG A N 1
ATOM 657 C CA . ARG A 1 88 ? 47.762 29.935 -49.914 1.00 33.41 88 ARG A CA 1
ATOM 658 C C . ARG A 1 88 ? 46.496 30.671 -49.454 1.00 33.41 88 ARG A C 1
ATOM 660 O O . ARG A 1 88 ? 45.389 30.396 -49.885 1.00 33.41 88 ARG A O 1
ATOM 667 N N . GLY A 1 89 ? 46.741 31.777 -48.743 1.00 32.88 89 GLY A N 1
ATOM 668 C CA . GLY A 1 89 ? 45.872 32.958 -48.759 1.00 32.88 89 GLY A CA 1
ATOM 669 C C . GLY A 1 89 ? 45.959 33.808 -47.494 1.00 32.88 89 GLY A C 1
ATOM 670 O O . GLY A 1 89 ? 45.469 33.408 -46.451 1.00 32.88 89 GLY A O 1
ATOM 671 N N . ALA A 1 90 ? 46.591 34.976 -47.589 1.00 34.38 90 ALA A N 1
ATOM 672 C CA . ALA A 1 90 ? 46.847 35.918 -46.500 1.00 34.38 90 ALA A CA 1
ATOM 673 C C . ALA A 1 90 ? 45.811 37.065 -46.427 1.00 34.38 90 ALA A C 1
ATOM 675 O O . ALA A 1 90 ? 45.124 37.318 -47.413 1.00 34.38 90 ALA A O 1
ATOM 676 N N . LYS A 1 91 ? 45.885 37.843 -45.322 1.00 35.81 91 LYS A N 1
ATOM 677 C CA . LYS A 1 91 ? 45.395 39.238 -45.101 1.00 35.81 91 LYS A CA 1
ATOM 678 C C . LYS A 1 91 ? 43.882 39.386 -44.806 1.00 35.81 91 LYS A C 1
ATOM 680 O O . LYS A 1 91 ? 43.096 38.591 -45.284 1.00 35.81 91 LYS A O 1
ATOM 685 N N . ALA A 1 92 ? 43.362 40.368 -44.056 1.00 32.09 92 ALA A N 1
ATOM 686 C CA . ALA A 1 92 ? 43.894 41.487 -43.269 1.00 32.09 92 ALA A CA 1
ATOM 687 C C . ALA A 1 92 ? 42.817 42.011 -42.275 1.00 32.09 92 ALA A C 1
ATOM 689 O O . ALA A 1 92 ? 41.627 41.773 -42.444 1.00 32.09 92 ALA A O 1
ATOM 690 N N . SER A 1 93 ? 43.309 42.725 -41.258 1.00 37.78 93 SER A N 1
ATOM 691 C CA . SER A 1 93 ? 42.734 43.783 -40.398 1.00 37.78 93 SER A CA 1
ATOM 692 C C . SER A 1 93 ? 41.271 44.255 -40.530 1.00 37.78 93 SER A C 1
ATOM 694 O O . SER A 1 93 ? 40.828 44.643 -41.608 1.00 37.78 93 SER A O 1
ATOM 696 N N . GLY A 1 94 ? 40.636 44.489 -39.372 1.00 33.47 94 GLY A N 1
ATOM 697 C CA . GLY A 1 94 ? 39.557 45.475 -39.200 1.00 33.47 94 GLY A CA 1
ATOM 698 C C . GLY A 1 94 ? 38.962 45.483 -37.777 1.00 33.47 94 GLY A C 1
ATOM 699 O O . GLY A 1 94 ? 38.477 44.440 -37.344 1.00 33.47 94 GLY A O 1
ATOM 700 N N . PRO A 1 95 ? 38.989 46.605 -37.023 1.00 48.44 95 PRO A N 1
ATOM 701 C CA . PRO A 1 95 ? 38.475 46.678 -35.655 1.00 48.44 95 PRO A CA 1
ATOM 702 C C . PRO A 1 95 ? 37.032 47.207 -35.626 1.00 48.44 95 PRO A C 1
ATOM 704 O O . PRO A 1 95 ? 36.743 48.244 -36.219 1.00 48.44 95 PRO A O 1
ATOM 707 N N . CYS A 1 96 ? 36.135 46.565 -34.872 1.00 37.03 96 CYS A N 1
ATOM 708 C CA . CYS A 1 96 ? 34.791 47.098 -34.628 1.00 37.03 96 CYS A CA 1
ATOM 709 C C . CYS A 1 96 ? 34.537 47.303 -33.131 1.00 37.03 96 CYS A C 1
ATOM 711 O O . CYS A 1 96 ? 34.457 46.364 -32.345 1.00 37.03 96 CYS A O 1
ATOM 713 N N . ARG A 1 97 ? 34.414 48.584 -32.770 1.00 39.72 97 ARG A N 1
ATOM 714 C CA . ARG A 1 97 ? 33.949 49.117 -31.486 1.00 39.72 97 ARG A CA 1
ATOM 715 C C . ARG A 1 97 ? 32.554 48.578 -31.143 1.00 39.72 97 ARG A C 1
ATOM 717 O O . ARG A 1 97 ? 31.618 48.795 -31.904 1.00 39.72 97 ARG A O 1
ATOM 724 N N . SER A 1 98 ? 32.388 48.002 -29.956 1.00 37.59 98 SER A N 1
ATOM 725 C CA . SER A 1 98 ? 31.081 47.756 -29.338 1.00 37.59 98 SER A CA 1
ATOM 726 C C . SER A 1 98 ? 30.711 48.911 -28.400 1.00 37.59 98 SER A C 1
ATOM 728 O O . SER A 1 98 ? 31.410 49.183 -27.421 1.00 37.59 98 SER A O 1
ATOM 730 N N . GLN A 1 99 ? 29.611 49.601 -28.708 1.00 38.12 99 GLN A N 1
ATOM 731 C CA . GLN A 1 99 ? 28.997 50.621 -27.860 1.00 38.12 99 GLN A CA 1
ATOM 732 C C . GLN A 1 99 ? 27.952 50.018 -26.907 1.00 38.12 99 GLN A C 1
ATOM 734 O O . GLN A 1 99 ? 27.186 49.127 -27.258 1.00 38.12 99 GLN A O 1
ATOM 739 N N . LYS A 1 100 ? 27.932 50.588 -25.698 1.00 42.88 100 LYS A N 1
ATOM 740 C CA . LYS A 1 100 ? 26.897 50.538 -24.652 1.00 42.88 100 LYS A CA 1
ATOM 741 C C . LYS A 1 100 ? 25.465 50.725 -25.179 1.00 42.88 100 LYS A C 1
ATOM 743 O O . LYS A 1 100 ? 25.250 51.652 -25.955 1.00 42.88 100 LYS A O 1
ATOM 748 N N . ARG A 1 101 ? 24.492 50.043 -24.545 1.00 39.50 101 ARG A N 1
ATOM 749 C CA . ARG A 1 101 ? 23.285 50.608 -23.865 1.00 39.50 101 ARG A CA 1
ATOM 750 C C . ARG A 1 101 ? 22.391 49.474 -23.309 1.00 39.50 101 ARG A C 1
ATOM 752 O O . ARG A 1 101 ? 22.189 48.485 -23.991 1.00 39.50 101 ARG A O 1
ATOM 759 N N . LYS A 1 102 ? 22.117 49.471 -21.992 1.00 38.41 102 LYS A N 1
ATOM 760 C CA . LYS A 1 102 ? 20.863 49.898 -21.302 1.00 38.41 102 LYS A CA 1
ATOM 761 C C . LYS A 1 102 ? 19.639 49.060 -21.717 1.00 38.41 102 LYS A C 1
ATOM 763 O O . LYS A 1 102 ? 19.188 49.180 -22.842 1.00 38.41 102 LYS A O 1
ATOM 768 N N . SER A 1 103 ? 19.217 48.084 -20.903 1.00 44.12 103 SER A N 1
ATOM 769 C CA . SER A 1 103 ? 18.218 48.196 -19.812 1.00 44.12 103 SER A CA 1
ATOM 770 C C . SER A 1 103 ? 16.858 48.712 -20.283 1.00 44.12 103 SER A C 1
ATOM 772 O O . SER A 1 103 ? 16.815 49.858 -20.712 1.00 44.12 103 SER A O 1
ATOM 774 N N . VAL A 1 104 ? 15.790 47.925 -20.099 1.00 37.78 104 VAL A N 1
ATOM 775 C CA . VAL A 1 104 ? 14.417 48.346 -19.737 1.00 37.78 104 VAL A CA 1
ATOM 776 C C . VAL A 1 104 ? 13.596 47.071 -19.469 1.00 37.78 104 VAL A C 1
ATOM 778 O O . VAL A 1 104 ? 13.465 46.215 -20.338 1.00 37.78 104 VAL A O 1
ATOM 781 N N . ALA A 1 105 ? 13.086 46.948 -18.241 1.00 44.34 105 ALA A N 1
ATOM 782 C CA . ALA A 1 105 ? 11.958 46.085 -17.886 1.00 44.34 105 ALA A CA 1
ATOM 783 C C . ALA A 1 105 ? 10.644 46.762 -18.315 1.00 44.34 105 ALA A C 1
ATOM 785 O O . ALA A 1 105 ? 10.620 47.984 -18.471 1.00 44.34 105 ALA A O 1
ATOM 786 N N . PRO A 1 106 ? 9.528 46.024 -18.393 1.00 55.03 106 PRO A N 1
ATOM 787 C CA . PRO A 1 106 ? 8.468 46.385 -17.454 1.00 55.03 106 PRO A CA 1
ATOM 788 C C . PRO A 1 106 ? 7.674 45.201 -16.891 1.00 55.03 106 PRO A C 1
ATOM 790 O O . PRO A 1 106 ? 7.443 44.182 -17.536 1.00 55.03 106 PRO A O 1
ATOM 793 N N . ALA A 1 107 ? 7.224 45.422 -15.659 1.00 42.09 107 ALA A N 1
ATOM 794 C CA . ALA A 1 107 ? 6.128 44.737 -14.995 1.00 42.09 107 ALA A CA 1
ATOM 795 C C . ALA A 1 107 ? 4.780 45.249 -15.519 1.00 42.09 107 ALA A C 1
ATOM 797 O O . ALA A 1 107 ? 4.674 46.456 -15.712 1.00 42.09 107 ALA A O 1
ATOM 798 N N . VAL A 1 108 ? 3.753 44.391 -15.618 1.00 39.19 108 VAL A N 1
ATOM 799 C CA . VAL A 1 108 ? 2.346 44.782 -15.389 1.00 39.19 108 VAL A CA 1
ATOM 800 C C . VAL A 1 108 ? 1.516 43.606 -14.841 1.00 39.19 108 VAL A C 1
ATOM 802 O O . VAL A 1 108 ? 1.520 42.500 -15.369 1.00 39.19 108 VAL A O 1
ATOM 805 N N . SER A 1 109 ? 0.818 43.948 -13.761 1.00 38.91 109 SER A N 1
ATOM 806 C CA . SER A 1 109 ? -0.328 43.400 -13.032 1.00 38.91 109 SER A CA 1
ATOM 807 C C . SER A 1 109 ? -1.364 42.474 -13.696 1.00 38.91 109 SER A C 1
ATOM 809 O O . SER A 1 109 ? -1.872 42.739 -14.778 1.00 38.91 109 SER A O 1
ATOM 811 N N . ALA A 1 110 ? -1.762 41.480 -12.889 1.00 41.12 110 ALA A N 1
ATOM 812 C CA . ALA A 1 110 ? -3.105 41.147 -12.372 1.00 41.12 110 ALA A CA 1
ATOM 813 C C . ALA A 1 110 ? -4.369 41.283 -13.251 1.00 41.12 110 ALA A C 1
ATOM 815 O O . ALA A 1 110 ? -4.738 42.381 -13.653 1.00 41.12 110 ALA A O 1
ATOM 816 N N . ALA A 1 111 ? -5.157 40.198 -13.301 1.00 39.84 111 ALA A N 1
ATOM 817 C CA . ALA A 1 111 ? -6.623 40.238 -13.217 1.00 39.84 111 ALA A CA 1
ATOM 818 C C . ALA A 1 111 ? -7.194 38.863 -12.803 1.00 39.84 111 ALA A C 1
ATOM 820 O O . ALA A 1 111 ? -6.905 37.844 -13.425 1.00 39.84 111 ALA A O 1
ATOM 821 N N . ILE A 1 112 ? -8.013 38.858 -11.748 1.00 50.66 112 ILE A N 1
ATOM 822 C CA . ILE A 1 112 ? -8.865 37.750 -11.284 1.00 50.66 112 ILE A CA 1
ATOM 823 C C . ILE A 1 112 ? -10.267 37.967 -11.874 1.00 50.66 112 ILE A C 1
ATOM 825 O O . ILE A 1 112 ? -10.761 39.092 -11.768 1.00 50.66 112 ILE A O 1
ATOM 829 N N . PRO A 1 113 ? -10.957 36.939 -12.403 1.00 62.16 113 PRO A N 1
ATOM 830 C CA . PRO A 1 113 ? -12.397 37.001 -12.628 1.00 62.16 113 PRO A CA 1
ATOM 831 C C . PRO A 1 113 ? -13.219 36.228 -11.569 1.00 62.16 113 PRO A C 1
ATOM 833 O O . PRO A 1 113 ? -12.673 35.421 -10.812 1.00 62.16 113 PRO A O 1
ATOM 836 N N . PRO A 1 114 ? -14.530 36.530 -11.459 1.00 56.69 114 PRO A N 1
ATOM 837 C CA . PRO A 1 114 ? -15.294 36.392 -10.225 1.00 56.69 114 PRO A CA 1
ATOM 838 C C . PRO A 1 114 ? -16.092 35.087 -10.067 1.00 56.69 114 PRO A C 1
ATOM 840 O O . PRO A 1 114 ? -16.254 34.268 -10.963 1.00 56.69 114 PRO A O 1
ATOM 843 N N . ARG A 1 115 ? -16.602 34.976 -8.840 1.00 43.75 115 ARG A N 1
ATOM 844 C CA . ARG A 1 115 ? -17.367 33.918 -8.176 1.00 43.75 115 ARG A CA 1
ATOM 845 C C . ARG A 1 115 ? -18.830 33.888 -8.652 1.00 43.75 115 ARG A C 1
ATOM 847 O O . ARG A 1 115 ? -19.546 34.866 -8.433 1.00 43.75 115 ARG A O 1
ATOM 854 N N . GLU A 1 116 ? -19.305 32.764 -9.188 1.00 49.34 116 GLU A N 1
ATOM 855 C CA . GLU A 1 116 ? -20.734 32.558 -9.468 1.00 49.34 116 GLU A CA 1
ATOM 856 C C . GLU A 1 116 ? -21.473 31.848 -8.325 1.00 49.34 116 GLU A C 1
ATOM 858 O O . GLU A 1 116 ? -20.963 30.964 -7.634 1.00 49.34 116 GLU A O 1
ATOM 863 N N . ARG A 1 117 ? -22.699 32.327 -8.098 1.00 41.81 117 ARG A N 1
ATOM 864 C CA . ARG A 1 117 ? -23.641 31.941 -7.049 1.00 41.81 117 ARG A CA 1
ATOM 865 C C . ARG A 1 117 ? -24.660 30.930 -7.590 1.00 41.81 117 ARG A C 1
ATOM 867 O O . ARG A 1 117 ? -25.264 31.177 -8.619 1.00 41.81 117 ARG A O 1
ATOM 874 N N . ARG A 1 118 ? -24.937 29.914 -6.762 1.00 40.84 118 ARG A N 1
ATOM 875 C CA . ARG A 1 118 ? -26.242 29.283 -6.451 1.00 40.84 118 ARG A CA 1
ATOM 876 C C . ARG A 1 118 ? -27.228 29.012 -7.602 1.00 40.84 118 ARG A C 1
ATOM 878 O O . ARG A 1 118 ? -27.859 29.930 -8.106 1.00 40.84 118 ARG A O 1
ATOM 885 N N . SER A 1 119 ? -27.649 27.753 -7.711 1.00 42.09 119 SER A N 1
ATOM 886 C CA . SER A 1 119 ? -29.085 27.450 -7.640 1.00 42.09 119 SER A CA 1
ATOM 887 C C . SER A 1 119 ? -29.338 26.059 -7.055 1.00 42.09 119 SER A C 1
ATOM 889 O O . SER A 1 119 ? -28.800 25.045 -7.482 1.00 42.09 119 SER A O 1
ATOM 891 N N . SER A 1 120 ? -30.131 26.061 -5.990 1.00 46.84 120 SER A N 1
ATOM 892 C CA . SER A 1 120 ? -30.712 24.908 -5.320 1.00 46.84 120 SER A CA 1
ATOM 893 C C . SER A 1 120 ? -31.974 24.487 -6.066 1.00 46.84 120 SER A C 1
ATOM 895 O O . SER A 1 120 ? -32.924 25.272 -6.113 1.00 46.84 120 SER A O 1
ATOM 897 N N . LEU A 1 121 ? -32.030 23.259 -6.579 1.00 45.06 121 LEU A N 1
ATOM 898 C CA . LEU A 1 121 ? -33.283 22.661 -7.030 1.00 45.06 121 LEU A CA 1
ATOM 899 C C . LEU A 1 121 ? -33.566 21.383 -6.249 1.00 45.06 121 LEU A C 1
ATOM 901 O O . LEU A 1 121 ? -32.943 20.339 -6.396 1.00 45.06 121 LEU A O 1
ATOM 905 N N . ARG A 1 122 ? -34.526 21.578 -5.353 1.00 43.59 122 ARG A N 1
ATOM 906 C CA . ARG A 1 122 ? -35.237 20.640 -4.504 1.00 43.59 122 ARG A CA 1
ATOM 907 C C . ARG A 1 122 ? -36.236 19.896 -5.392 1.00 43.59 122 ARG A C 1
ATOM 909 O O . ARG A 1 122 ? -37.169 20.521 -5.892 1.00 43.59 122 ARG A O 1
ATOM 916 N N . THR A 1 123 ? -36.079 18.592 -5.568 1.00 49.47 123 THR A N 1
ATOM 917 C CA . THR A 1 123 ? -37.094 17.739 -6.202 1.00 49.47 123 THR A CA 1
ATOM 918 C C . THR A 1 123 ? -37.564 16.670 -5.226 1.00 49.47 123 THR A C 1
ATOM 920 O O . THR A 1 123 ? -36.812 16.138 -4.413 1.00 49.47 123 THR A O 1
ATOM 923 N N . ARG A 1 124 ? -38.887 16.509 -5.226 1.00 43.50 124 ARG A N 1
ATOM 924 C CA . ARG A 1 124 ? -39.714 15.829 -4.235 1.00 43.50 124 ARG A CA 1
ATOM 925 C C . ARG A 1 124 ? -39.582 14.310 -4.314 1.00 43.50 124 ARG A C 1
ATOM 927 O O . ARG A 1 124 ? -39.467 13.745 -5.395 1.00 43.50 124 ARG A O 1
ATOM 934 N N . GLN A 1 125 ? -39.729 13.694 -3.143 1.00 41.69 125 GLN A N 1
ATOM 935 C CA . GLN A 1 125 ? -40.091 12.295 -2.948 1.00 41.69 125 GLN A CA 1
ATOM 936 C C . GLN A 1 125 ? -41.349 11.927 -3.745 1.00 41.69 125 GLN A C 1
ATOM 938 O O . GLN A 1 125 ? -42.361 12.627 -3.669 1.00 41.69 125 GLN A O 1
ATOM 943 N N . VAL A 1 126 ? -41.300 10.778 -4.413 1.00 42.94 126 VAL A N 1
ATOM 944 C CA . VAL A 1 126 ? -42.474 9.970 -4.743 1.00 42.94 126 VAL A CA 1
ATOM 945 C C . VAL A 1 126 ? -42.134 8.541 -4.333 1.00 42.94 126 VAL A C 1
ATOM 947 O O . VAL A 1 126 ? -41.223 7.932 -4.883 1.00 42.94 126 VAL A O 1
ATOM 950 N N . VAL A 1 127 ? -42.841 8.050 -3.319 1.00 44.50 127 VAL A N 1
ATOM 951 C CA . VAL A 1 127 ? -42.852 6.650 -2.886 1.00 44.50 127 VAL A CA 1
ATOM 952 C C . VAL A 1 127 ? -44.017 5.969 -3.601 1.00 44.50 127 VAL A C 1
ATOM 954 O O . VAL A 1 127 ? -45.148 6.429 -3.435 1.00 44.50 127 VAL A O 1
ATOM 957 N N . PRO A 1 128 ? -43.798 4.872 -4.340 1.00 50.44 128 PRO A N 1
ATOM 958 C CA . PRO A 1 128 ? -44.862 3.930 -4.643 1.00 50.44 128 PRO A CA 1
ATOM 959 C C . PRO A 1 128 ? -44.745 2.711 -3.724 1.00 50.44 128 PRO A C 1
ATOM 961 O O . PRO A 1 128 ? -43.790 1.941 -3.798 1.00 50.44 128 PRO A O 1
ATOM 964 N N . ASN A 1 129 ? -45.761 2.537 -2.880 1.00 44.66 129 ASN A N 1
ATOM 965 C CA . ASN A 1 129 ? -46.130 1.245 -2.314 1.00 44.66 129 ASN A CA 1
ATOM 966 C C . ASN A 1 129 ? -46.460 0.277 -3.456 1.00 44.66 129 ASN A C 1
ATOM 968 O O . ASN A 1 129 ? -47.328 0.600 -4.266 1.00 44.66 129 ASN A O 1
ATOM 972 N N . TYR A 1 130 ? -45.877 -0.922 -3.452 1.00 41.97 130 TYR A N 1
ATOM 973 C CA . TYR A 1 130 ? -46.507 -2.084 -4.072 1.00 41.97 130 TYR A CA 1
ATOM 974 C C . TYR A 1 130 ? -46.451 -3.295 -3.152 1.00 41.97 130 TYR A C 1
ATOM 976 O O . TYR A 1 130 ? -45.449 -3.594 -2.506 1.00 41.97 130 TYR A O 1
ATOM 984 N N . ALA A 1 131 ? -47.620 -3.916 -3.079 1.00 39.22 131 ALA A N 1
ATOM 985 C CA . ALA A 1 131 ? -47.952 -5.091 -2.317 1.00 39.22 131 ALA A CA 1
ATOM 986 C C . ALA A 1 131 ? -47.370 -6.368 -2.941 1.00 39.22 131 ALA A C 1
ATOM 988 O O . ALA A 1 131 ? -47.021 -6.412 -4.119 1.00 39.22 131 ALA A O 1
ATOM 989 N N . LYS A 1 132 ? -47.341 -7.396 -2.091 1.00 46.62 132 LYS A N 1
ATOM 990 C CA . LYS A 1 132 ? -47.188 -8.826 -2.371 1.00 46.62 132 LYS A CA 1
ATOM 991 C C . LYS A 1 132 ? -47.788 -9.255 -3.714 1.00 46.62 132 LYS A C 1
ATOM 993 O O . LYS A 1 132 ? -48.930 -8.904 -3.992 1.00 46.62 132 LYS A O 1
ATOM 998 N N . ASN A 1 133 ? -47.061 -10.106 -4.433 1.00 42.53 133 ASN A N 1
ATOM 999 C CA . ASN A 1 133 ? -47.624 -11.266 -5.117 1.00 42.53 133 ASN A CA 1
ATOM 1000 C C . ASN A 1 133 ? -46.559 -12.358 -5.239 1.00 42.53 133 ASN A C 1
ATOM 1002 O O . ASN A 1 133 ? -45.398 -12.080 -5.541 1.00 42.53 133 ASN A O 1
ATOM 1006 N N . ASP A 1 134 ? -47.019 -13.567 -4.954 1.00 46.75 134 ASP A N 1
ATOM 1007 C CA . ASP A 1 134 ? -46.336 -14.844 -5.061 1.00 46.75 134 ASP A CA 1
ATOM 1008 C C . ASP A 1 134 ? -46.033 -15.236 -6.519 1.00 46.75 134 ASP A C 1
ATOM 1010 O O . ASP A 1 134 ? -46.659 -14.751 -7.463 1.00 46.75 134 ASP A O 1
ATOM 1014 N N . ASP A 1 135 ? -45.086 -16.166 -6.646 1.00 49.22 135 ASP A N 1
ATOM 1015 C CA . ASP A 1 135 ? -44.947 -17.175 -7.696 1.00 49.22 135 ASP A CA 1
ATOM 1016 C C . ASP A 1 135 ? -45.044 -16.731 -9.162 1.00 49.22 135 ASP A C 1
ATOM 1018 O O . ASP A 1 135 ? -46.108 -16.743 -9.784 1.00 49.22 135 ASP A O 1
ATOM 1022 N N . LYS A 1 136 ? -43.872 -16.528 -9.777 1.00 42.31 136 LYS A N 1
ATOM 1023 C CA . LYS A 1 136 ? -43.607 -16.997 -11.145 1.00 42.31 136 LYS A CA 1
ATOM 1024 C C . LYS A 1 136 ? -42.110 -17.072 -11.429 1.00 42.31 136 LYS A C 1
ATOM 1026 O O . LYS A 1 136 ? -41.402 -16.071 -11.427 1.00 42.31 136 LYS A O 1
ATOM 1031 N N . ALA A 1 137 ? -41.655 -18.291 -11.697 1.00 51.59 137 ALA A N 1
ATOM 1032 C CA . ALA A 1 137 ? -40.398 -18.562 -12.365 1.00 51.59 137 ALA A CA 1
ATOM 1033 C C . ALA A 1 137 ? -40.458 -17.971 -13.783 1.00 51.59 137 ALA A C 1
ATOM 1035 O O . ALA A 1 137 ? -41.129 -18.518 -14.656 1.00 51.59 137 ALA A O 1
ATOM 1036 N N . GLU A 1 138 ? -39.772 -16.853 -14.003 1.00 44.00 138 GLU A N 1
ATOM 1037 C CA . GLU A 1 138 ? -39.503 -16.303 -15.329 1.00 44.00 138 GLU A CA 1
ATOM 1038 C C . GLU A 1 138 ? -38.004 -16.039 -15.480 1.00 44.00 138 GLU A C 1
ATOM 1040 O O . GLU A 1 138 ? -37.302 -15.666 -14.541 1.00 44.00 138 GLU A O 1
ATOM 1045 N N . ALA A 1 139 ? -37.523 -16.344 -16.680 1.00 46.44 139 ALA A N 1
ATOM 1046 C CA . ALA A 1 139 ? -36.132 -16.398 -17.075 1.00 46.44 139 ALA A CA 1
ATOM 1047 C C . ALA A 1 139 ? -35.359 -15.108 -16.755 1.00 46.44 139 ALA A C 1
ATOM 1049 O O . ALA A 1 139 ? -35.793 -14.000 -17.065 1.00 46.44 139 ALA A O 1
ATOM 1050 N N . MET A 1 140 ? -34.167 -15.281 -16.184 1.00 43.38 140 MET A N 1
ATOM 1051 C CA . MET A 1 140 ? -33.167 -14.230 -16.000 1.00 43.38 140 MET A CA 1
ATOM 1052 C C . MET A 1 140 ? -32.584 -13.830 -17.362 1.00 43.38 140 MET A C 1
ATOM 1054 O O . MET A 1 140 ? -31.521 -14.304 -17.761 1.00 43.38 140 MET A O 1
ATOM 1058 N N . ASP A 1 141 ? -33.284 -12.952 -18.077 1.00 47.06 141 ASP A N 1
ATOM 1059 C CA . ASP A 1 141 ? -32.706 -12.186 -19.176 1.00 47.06 141 ASP A CA 1
ATOM 1060 C C . ASP A 1 141 ? -31.744 -11.142 -18.586 1.00 47.06 141 ASP A C 1
ATOM 1062 O O . ASP A 1 141 ? -32.138 -10.169 -17.938 1.00 47.06 141 ASP A O 1
ATOM 1066 N N . LEU A 1 142 ? -30.449 -11.389 -18.780 1.00 45.44 142 LEU A N 1
ATOM 1067 C CA . LEU A 1 142 ? -29.342 -10.532 -18.363 1.00 45.44 142 LEU A CA 1
ATOM 1068 C C . LEU A 1 142 ? -29.459 -9.140 -19.011 1.00 45.44 142 LEU A C 1
ATOM 1070 O O . LEU A 1 142 ? -29.359 -9.021 -20.238 1.00 45.44 142 LEU A O 1
ATOM 1074 N N . PRO A 1 143 ? -29.570 -8.046 -18.237 1.00 44.28 143 PRO A N 1
ATOM 1075 C CA . PRO A 1 143 ? -29.482 -6.723 -18.815 1.00 44.28 143 PRO A CA 1
ATOM 1076 C C . PRO A 1 143 ? -28.034 -6.413 -19.222 1.00 44.28 143 PRO A C 1
ATOM 1078 O O . PRO A 1 143 ? -27.173 -6.074 -18.417 1.00 44.28 143 PRO A O 1
ATOM 1081 N N . SER A 1 144 ? -27.850 -6.375 -20.543 1.00 50.19 144 SER A N 1
ATOM 1082 C CA . SER A 1 144 ? -27.148 -5.290 -21.237 1.00 50.19 144 SER A CA 1
ATOM 1083 C C . SER A 1 144 ? -25.609 -5.343 -21.311 1.00 50.19 144 SER A C 1
ATOM 1085 O O . SER A 1 144 ? -24.899 -4.446 -20.847 1.00 50.19 144 SER A O 1
ATOM 1087 N N . SER A 1 145 ? -25.111 -6.267 -22.140 1.00 53.84 145 SER A N 1
ATOM 1088 C CA . SER A 1 145 ? -23.817 -6.142 -22.843 1.00 53.84 145 SER A CA 1
ATOM 1089 C C . SER A 1 145 ? -23.725 -4.878 -23.724 1.00 53.84 145 SER A C 1
ATOM 1091 O O . SER A 1 145 ? -22.639 -4.352 -23.962 1.00 53.84 145 SER A O 1
ATOM 1093 N N . ARG A 1 146 ? -24.869 -4.316 -24.150 1.00 49.81 146 ARG A N 1
ATOM 1094 C CA . ARG A 1 146 ? -24.936 -3.103 -24.987 1.00 49.81 146 ARG A CA 1
ATOM 1095 C C . ARG A 1 146 ? -24.445 -1.831 -24.284 1.00 49.81 146 ARG A C 1
ATOM 1097 O O . ARG A 1 146 ? -23.793 -1.004 -24.926 1.00 49.81 146 ARG A O 1
ATOM 1104 N N . ALA A 1 147 ? -24.707 -1.673 -22.986 1.00 54.69 147 ALA A N 1
ATOM 1105 C CA . ALA A 1 147 ? -24.285 -0.491 -22.224 1.00 54.69 147 ALA A CA 1
ATOM 1106 C C . ALA A 1 147 ? -22.764 -0.443 -21.988 1.00 54.69 147 ALA A C 1
ATOM 1108 O O . ALA A 1 147 ? -22.172 0.638 -22.036 1.00 54.69 147 ALA A O 1
ATOM 1109 N N . MET A 1 148 ? -22.112 -1.600 -21.814 1.00 56.69 148 MET A N 1
ATOM 1110 C CA . MET A 1 148 ? -20.648 -1.668 -21.713 1.00 56.69 148 MET A CA 1
ATOM 1111 C C . MET A 1 148 ? -19.968 -1.297 -23.036 1.00 56.69 148 MET A C 1
ATOM 1113 O O . MET A 1 148 ? -19.018 -0.516 -23.036 1.00 56.69 148 MET A O 1
ATOM 1117 N N . THR A 1 149 ? -20.513 -1.727 -24.181 1.00 65.69 149 THR A N 1
ATOM 1118 C CA . THR A 1 149 ? -19.998 -1.298 -25.494 1.00 65.69 149 THR A CA 1
ATOM 1119 C C . THR A 1 149 ? -20.156 0.199 -25.762 1.00 65.69 149 THR A C 1
ATOM 1121 O O . THR A 1 149 ? -19.347 0.765 -26.493 1.00 65.69 149 THR A O 1
ATOM 1124 N N . ALA A 1 150 ? -21.166 0.865 -25.193 1.00 73.44 150 ALA A N 1
ATOM 1125 C CA . ALA A 1 150 ? -21.339 2.308 -25.369 1.00 73.44 150 ALA A CA 1
ATOM 1126 C C . ALA A 1 150 ? -20.267 3.108 -24.610 1.00 73.44 150 ALA A C 1
ATOM 1128 O O . ALA A 1 150 ? -19.693 4.039 -25.169 1.00 73.44 150 ALA A O 1
ATOM 1129 N N . ARG A 1 151 ? -19.937 2.704 -23.375 1.00 73.56 151 ARG A N 1
ATOM 1130 C CA . ARG A 1 151 ? -18.869 3.343 -22.585 1.00 73.56 151 ARG A CA 1
ATOM 1131 C C . ARG A 1 151 ? -17.487 3.129 -23.200 1.00 73.56 151 ARG A C 1
ATOM 1133 O O . ARG A 1 151 ? -16.735 4.088 -23.322 1.00 73.56 151 ARG A O 1
ATOM 1140 N N . ALA A 1 152 ? -17.202 1.919 -23.685 1.00 76.62 152 ALA A N 1
ATOM 1141 C CA . ALA A 1 152 ? -15.944 1.620 -24.370 1.00 76.62 152 ALA A CA 1
ATOM 1142 C C . ALA A 1 152 ? -15.750 2.459 -25.651 1.00 76.62 152 ALA A C 1
ATOM 1144 O O . ALA A 1 152 ? -14.642 2.903 -25.944 1.00 76.62 152 ALA A O 1
ATOM 1145 N N . LYS A 1 153 ? -16.829 2.730 -26.401 1.00 88.56 153 LYS A N 1
ATOM 1146 C CA . LYS A 1 153 ? -16.775 3.592 -27.595 1.00 88.56 153 LYS A CA 1
ATOM 1147 C C . LYS A 1 153 ? -16.489 5.055 -27.257 1.00 88.56 153 LYS A C 1
ATOM 1149 O O . LYS A 1 153 ? -15.690 5.674 -27.954 1.00 88.56 153 LYS A O 1
ATOM 1154 N N . ILE A 1 154 ? -17.096 5.577 -26.189 1.00 90.94 154 ILE A N 1
ATOM 1155 C CA . ILE A 1 154 ? -16.858 6.952 -25.719 1.00 90.94 154 ILE A CA 1
ATOM 1156 C C . ILE A 1 154 ? -15.395 7.115 -25.290 1.00 90.94 154 ILE A C 1
ATOM 1158 O O . ILE A 1 154 ? -14.718 8.032 -25.747 1.00 90.94 154 ILE A O 1
ATOM 1162 N N . GLU A 1 155 ? -14.866 6.175 -24.505 1.00 88.44 155 GLU A N 1
ATOM 1163 C CA . GLU A 1 155 ? -13.467 6.208 -24.066 1.00 88.44 155 GLU A CA 1
ATOM 1164 C C . GLU A 1 155 ? -12.484 6.126 -25.250 1.00 88.44 155 GLU A C 1
ATOM 1166 O O . GLU A 1 155 ? -11.476 6.836 -25.302 1.00 88.44 155 GLU A O 1
ATOM 1171 N N . GLN A 1 156 ? -12.785 5.298 -26.255 1.00 89.62 156 GLN A N 1
ATOM 1172 C CA . GLN A 1 156 ? -11.961 5.185 -27.459 1.00 89.62 156 GLN A CA 1
ATOM 1173 C C . GLN A 1 156 ? -11.975 6.469 -28.311 1.00 89.62 156 GLN A C 1
ATOM 1175 O O . GLN A 1 156 ? -10.976 6.797 -28.958 1.00 89.62 156 GLN A O 1
ATOM 1180 N N . GLU A 1 157 ? -13.087 7.205 -28.341 1.00 93.12 157 GLU A N 1
ATOM 1181 C CA . GLU A 1 157 ? -13.168 8.515 -28.998 1.00 93.12 157 GLU A CA 1
ATOM 1182 C C . GLU A 1 157 ? -12.406 9.599 -28.229 1.00 93.12 157 GLU A C 1
ATOM 1184 O O . GLU A 1 157 ? -11.651 10.352 -28.848 1.00 93.12 157 GLU A O 1
ATOM 1189 N N . GLU A 1 158 ? -12.493 9.624 -26.897 1.00 93.88 158 GLU A N 1
ATOM 1190 C CA . GLU A 1 158 ? -11.722 10.556 -26.064 1.00 93.88 158 GLU A CA 1
ATOM 1191 C C . GLU A 1 158 ? -10.209 10.358 -26.231 1.00 93.88 158 GLU A C 1
ATOM 1193 O O . GLU A 1 158 ? -9.466 11.330 -26.403 1.00 93.88 158 GLU A O 1
ATOM 1198 N N . ARG A 1 159 ? -9.745 9.100 -26.281 1.00 89.38 159 ARG A N 1
ATOM 1199 C CA . ARG A 1 159 ? -8.331 8.778 -26.537 1.00 89.38 159 ARG A CA 1
ATOM 1200 C C . ARG A 1 159 ? -7.871 9.263 -27.913 1.00 89.38 159 ARG A C 1
ATOM 1202 O O . ARG A 1 159 ? -6.807 9.877 -28.014 1.00 89.38 159 ARG A O 1
ATOM 1209 N N . ARG A 1 160 ? -8.680 9.051 -28.962 1.00 93.06 160 ARG A N 1
ATOM 1210 C CA . ARG A 1 160 ? -8.376 9.541 -30.320 1.00 93.06 160 ARG A CA 1
ATOM 1211 C C . ARG A 1 160 ? -8.296 11.066 -30.365 1.00 93.06 160 ARG A C 1
ATOM 1213 O O . ARG A 1 160 ? -7.346 11.606 -30.929 1.00 93.06 160 ARG A O 1
ATOM 1220 N N . HIS A 1 161 ? -9.228 11.756 -29.711 1.00 95.62 161 HIS A N 1
ATOM 1221 C CA . HIS A 1 161 ? -9.232 13.216 -29.643 1.00 95.62 161 HIS A CA 1
ATOM 1222 C C . HIS A 1 161 ? -8.003 13.767 -28.895 1.00 95.62 161 HIS A C 1
ATOM 1224 O O . HIS A 1 161 ? -7.361 14.717 -29.350 1.00 95.62 161 HIS A O 1
ATOM 1230 N N . HIS A 1 162 ? -7.617 13.143 -27.777 1.00 92.25 162 HIS A N 1
ATOM 1231 C CA . HIS A 1 162 ? -6.432 13.545 -27.018 1.00 92.25 162 HIS A CA 1
ATOM 1232 C C . HIS A 1 162 ? -5.131 13.339 -27.813 1.00 92.25 162 HIS A C 1
ATOM 1234 O O . HIS A 1 162 ? -4.227 14.179 -27.783 1.00 92.25 162 HIS A O 1
ATOM 1240 N N . GLU A 1 163 ? -5.024 12.248 -28.572 1.00 92.50 163 GLU A N 1
ATOM 1241 C CA . GLU A 1 163 ? -3.863 12.010 -29.428 1.00 92.50 163 GLU A CA 1
ATOM 1242 C C . GLU A 1 163 ? -3.781 12.995 -30.603 1.00 92.50 163 GLU A C 1
ATOM 1244 O O . GLU A 1 163 ? -2.699 13.502 -30.914 1.00 92.50 163 GLU A O 1
ATOM 1249 N N . GLU A 1 164 ? -4.915 13.329 -31.221 1.00 95.38 164 GLU A N 1
ATOM 1250 C CA . GLU A 1 164 ? -4.960 14.323 -32.292 1.00 95.38 164 GLU A CA 1
ATOM 1251 C C . GLU A 1 164 ? -4.561 15.716 -31.785 1.00 95.38 164 GLU A C 1
ATOM 1253 O O . GLU A 1 164 ? -3.786 16.418 -32.443 1.00 95.38 164 GLU A O 1
ATOM 1258 N N . LYS A 1 165 ? -4.991 16.082 -30.569 1.00 94.94 165 LYS A N 1
ATOM 1259 C CA . LYS A 1 165 ? -4.566 17.316 -29.898 1.00 94.94 165 LYS A CA 1
ATOM 1260 C C . LYS A 1 165 ? -3.050 17.353 -29.685 1.00 94.94 165 LYS A C 1
ATOM 1262 O O . LYS A 1 165 ? -2.414 18.326 -30.086 1.00 94.94 165 LYS A O 1
ATOM 1267 N N . ARG A 1 166 ? -2.443 16.272 -29.170 1.00 93.00 166 ARG A N 1
ATOM 1268 C CA . ARG A 1 166 ? -0.973 16.170 -29.031 1.00 93.00 166 ARG A CA 1
ATOM 1269 C C . ARG A 1 166 ? -0.254 16.311 -30.376 1.00 93.00 166 ARG A C 1
ATOM 1271 O O . ARG A 1 166 ? 0.774 16.980 -30.456 1.00 93.00 166 ARG A O 1
ATOM 1278 N N . LYS A 1 167 ? -0.787 15.717 -31.451 1.00 92.38 167 LYS A N 1
ATOM 1279 C CA . LYS A 1 167 ? -0.221 15.853 -32.807 1.00 92.38 167 LYS A CA 1
ATOM 1280 C C . LYS A 1 167 ? -0.310 17.291 -33.332 1.00 92.38 167 LYS A C 1
ATOM 1282 O O . LYS A 1 167 ? 0.644 17.743 -33.965 1.00 92.38 167 LYS A O 1
ATOM 1287 N N . ARG A 1 168 ? -1.403 18.017 -33.065 1.00 93.75 168 ARG A N 1
ATOM 1288 C CA . ARG A 1 168 ? -1.544 19.443 -33.426 1.00 93.75 168 ARG A CA 1
ATOM 1289 C C . ARG A 1 168 ? -0.573 20.324 -32.647 1.00 93.75 168 ARG A C 1
ATOM 1291 O O . ARG A 1 168 ? 0.186 21.055 -33.271 1.00 93.75 168 ARG A O 1
ATOM 1298 N N . GLU A 1 169 ? -0.497 20.166 -31.327 1.00 90.06 169 GLU A N 1
ATOM 1299 C CA . GLU A 1 169 ? 0.452 20.915 -30.489 1.00 90.06 169 GLU A CA 1
ATOM 1300 C C . GLU A 1 169 ? 1.909 20.651 -30.898 1.00 90.06 169 GLU A C 1
ATOM 1302 O O . GLU A 1 169 ? 2.733 21.565 -30.914 1.00 90.06 169 GLU A O 1
ATOM 1307 N N . ARG A 1 170 ? 2.239 19.413 -31.293 1.00 85.38 170 ARG A N 1
ATOM 1308 C CA . ARG A 1 170 ? 3.575 19.076 -31.803 1.00 85.38 170 ARG A CA 1
ATOM 1309 C C . ARG A 1 170 ? 3.869 19.769 -33.135 1.00 85.38 170 ARG A C 1
ATOM 1311 O O . ARG A 1 170 ? 4.971 20.282 -33.290 1.00 85.38 170 ARG A O 1
ATOM 1318 N N . LYS A 1 171 ? 2.896 19.826 -34.055 1.00 86.56 171 LYS A N 1
ATOM 1319 C CA . LYS A 1 171 ? 3.019 20.554 -35.333 1.00 86.56 171 LYS A CA 1
ATOM 1320 C C . LYS A 1 171 ? 3.152 22.065 -35.137 1.00 86.56 171 LYS A C 1
ATOM 1322 O O . LYS A 1 171 ? 3.909 22.688 -35.870 1.00 86.56 171 LYS A O 1
ATOM 1327 N N . GLU A 1 172 ? 2.458 22.637 -34.155 1.00 85.00 172 GLU A N 1
ATOM 1328 C CA . GLU A 1 172 ? 2.560 24.063 -33.813 1.00 85.00 172 GLU A CA 1
ATOM 1329 C C . GLU A 1 172 ? 3.893 24.411 -33.137 1.00 85.00 172 GLU A C 1
ATOM 1331 O O . GLU A 1 172 ? 4.443 25.486 -33.370 1.00 85.00 172 GLU A O 1
ATOM 1336 N N . ARG A 1 173 ? 4.441 23.501 -32.320 1.00 78.06 173 ARG A N 1
ATOM 1337 C CA . ARG A 1 173 ? 5.737 23.691 -31.646 1.00 78.06 173 ARG A CA 1
ATOM 1338 C C . ARG A 1 173 ? 6.940 23.434 -32.542 1.00 78.06 173 ARG A C 1
ATOM 1340 O O . ARG A 1 173 ? 8.007 23.980 -32.272 1.00 78.06 173 ARG A O 1
ATOM 1347 N N . THR A 1 174 ? 6.809 22.615 -33.582 1.00 67.88 174 THR A N 1
ATOM 1348 C CA . THR A 1 174 ? 7.848 22.521 -34.608 1.00 67.88 174 THR A CA 1
ATOM 1349 C C . THR A 1 174 ? 7.764 23.761 -35.490 1.00 67.88 174 THR A C 1
ATOM 1351 O O . THR A 1 174 ? 6.771 23.904 -36.204 1.00 67.88 174 THR A O 1
ATOM 1354 N N . PRO A 1 175 ? 8.762 24.666 -35.477 1.00 58.97 175 PRO A N 1
ATOM 1355 C CA . PRO A 1 175 ? 8.758 25.796 -36.389 1.00 58.97 175 PRO A CA 1
ATOM 1356 C C . PRO A 1 175 ? 8.674 25.246 -37.809 1.00 58.97 175 PRO A C 1
ATOM 1358 O O . PRO A 1 175 ? 9.528 24.452 -38.216 1.00 58.97 175 PRO A O 1
ATOM 1361 N N . ALA A 1 176 ? 7.618 25.630 -38.531 1.00 56.06 176 ALA A N 1
ATOM 1362 C CA . ALA A 1 176 ? 7.437 25.281 -39.929 1.00 56.06 176 ALA A CA 1
ATOM 1363 C C . ALA A 1 176 ? 8.732 25.639 -40.657 1.00 56.06 176 ALA A C 1
ATOM 1365 O O . ALA A 1 176 ? 9.091 26.811 -40.789 1.00 56.06 176 ALA A O 1
ATOM 1366 N N . THR A 1 177 ? 9.486 24.613 -41.043 1.00 52.84 177 THR A N 1
ATOM 1367 C CA . THR A 1 177 ? 10.729 24.791 -41.773 1.00 52.84 177 THR A CA 1
ATOM 1368 C C . THR A 1 177 ? 10.314 25.324 -43.130 1.00 52.84 177 THR A C 1
ATOM 1370 O O . THR A 1 177 ? 9.865 24.560 -43.975 1.00 52.84 177 THR A O 1
ATOM 1373 N N . ASN A 1 178 ? 10.357 26.647 -43.302 1.00 51.34 178 ASN A N 1
ATOM 1374 C CA . ASN A 1 178 ? 10.139 27.295 -44.586 1.00 51.34 178 ASN A CA 1
ATOM 1375 C C . ASN A 1 178 ? 11.104 26.643 -45.589 1.00 51.34 178 ASN A C 1
ATOM 1377 O O . ASN A 1 178 ? 12.313 26.849 -45.462 1.00 51.34 178 ASN A O 1
ATOM 1381 N N . PRO A 1 179 ? 10.628 25.877 -46.589 1.00 51.81 179 PRO A N 1
ATOM 1382 C CA . PRO A 1 179 ? 11.520 25.274 -47.576 1.00 51.81 179 PRO A CA 1
ATOM 1383 C C . PRO A 1 179 ? 12.045 26.316 -48.584 1.00 51.81 179 PRO A C 1
ATOM 1385 O O . PRO A 1 179 ? 12.811 25.994 -49.486 1.00 51.81 179 PRO A O 1
ATOM 1388 N N . GLY A 1 180 ? 11.657 27.588 -48.441 1.00 53.72 180 GLY A N 1
ATOM 1389 C CA . GLY A 1 180 ? 12.107 28.688 -49.282 1.00 53.72 180 GLY A CA 1
ATOM 1390 C C . GLY A 1 180 ? 13.239 29.493 -48.644 1.00 53.72 180 GLY A C 1
ATOM 1391 O O . GLY A 1 180 ? 12.998 30.266 -47.724 1.00 53.72 180 GLY A O 1
ATOM 1392 N N . LYS A 1 181 ? 14.439 29.387 -49.229 1.00 53.56 181 LYS A N 1
ATOM 1393 C CA . LYS A 1 181 ? 15.622 30.253 -49.031 1.00 53.56 181 LYS A CA 1
ATOM 1394 C C . LYS A 1 181 ? 16.339 30.164 -47.675 1.00 53.56 181 LYS A C 1
ATOM 1396 O O . LYS A 1 181 ? 16.393 31.127 -46.921 1.00 53.56 181 LYS A O 1
ATOM 1401 N N . LEU A 1 182 ? 17.099 29.089 -47.486 1.00 48.84 182 LEU A N 1
ATOM 1402 C CA . LEU A 1 182 ? 18.394 29.174 -46.802 1.00 48.84 182 LEU A CA 1
ATOM 1403 C C . LEU A 1 182 ? 19.473 28.561 -47.698 1.00 48.84 182 LEU A C 1
ATOM 1405 O O . LEU A 1 182 ? 19.951 27.453 -47.488 1.00 48.84 182 LEU A O 1
ATOM 1409 N N . VAL A 1 183 ? 19.862 29.318 -48.728 1.00 50.53 183 VAL A N 1
ATOM 1410 C CA . VAL A 1 183 ? 21.144 29.120 -49.418 1.00 50.53 183 VAL A CA 1
ATOM 1411 C C . VAL A 1 183 ? 22.219 29.729 -48.521 1.00 50.53 183 VAL A C 1
ATOM 1413 O O . VAL A 1 183 ? 22.683 30.845 -48.727 1.00 50.53 183 VAL A O 1
ATOM 1416 N N . GLY A 1 184 ? 22.557 29.010 -47.460 1.00 52.47 184 GLY A N 1
ATOM 1417 C CA . GLY A 1 184 ? 23.696 29.290 -46.603 1.00 52.47 184 GLY A CA 1
ATOM 1418 C C . GLY A 1 184 ? 24.389 27.966 -46.366 1.00 52.47 184 GLY A C 1
ATOM 1419 O O . GLY A 1 184 ? 23.829 27.097 -45.707 1.00 52.47 184 GLY A O 1
ATOM 1420 N N . LYS A 1 185 ? 25.567 27.783 -46.972 1.00 57.00 185 LYS A N 1
ATOM 1421 C CA . LYS A 1 185 ? 26.386 26.582 -46.773 1.00 57.00 185 LYS A CA 1
ATOM 1422 C C . LYS A 1 185 ? 26.546 26.330 -45.264 1.00 57.00 185 LYS A C 1
ATOM 1424 O O . LYS A 1 185 ? 26.714 27.318 -44.544 1.00 57.00 185 LYS A O 1
ATOM 1429 N N . PRO A 1 186 ? 26.515 25.067 -44.795 1.00 50.06 186 PRO A N 1
ATOM 1430 C CA . PRO A 1 186 ? 26.763 24.748 -43.395 1.00 50.06 186 PRO A CA 1
ATOM 1431 C C . PRO A 1 186 ? 28.082 25.406 -42.987 1.00 50.06 186 PRO A C 1
ATOM 1433 O O . PRO A 1 186 ? 29.135 25.086 -43.535 1.00 50.06 186 PRO A O 1
ATOM 1436 N N . GLN A 1 187 ? 28.026 26.403 -42.105 1.00 55.38 187 GLN A N 1
ATOM 1437 C CA . GLN A 1 187 ? 29.232 26.859 -41.438 1.00 55.38 187 GLN A CA 1
ATOM 1438 C C . GLN A 1 187 ? 29.534 25.803 -40.391 1.00 55.38 187 GLN A C 1
ATOM 1440 O O . GLN A 1 187 ? 28.822 25.709 -39.391 1.00 55.38 187 GLN A O 1
ATOM 1445 N N . ASP A 1 188 ? 30.572 25.012 -40.649 1.00 52.66 188 ASP A N 1
ATOM 1446 C CA . ASP A 1 188 ? 31.183 24.171 -39.632 1.00 52.66 188 ASP A CA 1
ATOM 1447 C C . ASP A 1 188 ? 31.358 25.008 -38.358 1.00 52.66 188 ASP A C 1
ATOM 1449 O O . ASP A 1 188 ? 31.874 26.137 -38.441 1.00 52.66 188 ASP A O 1
ATOM 1453 N N . PRO A 1 189 ? 30.914 24.520 -37.184 1.00 56.66 189 PRO A N 1
ATOM 1454 C CA . PRO A 1 189 ? 31.167 25.218 -35.938 1.00 56.66 189 PRO A CA 1
ATOM 1455 C C . PRO A 1 189 ? 32.675 25.420 -35.853 1.00 56.66 189 PRO A C 1
ATOM 1457 O O . PRO A 1 189 ? 33.440 24.455 -35.829 1.00 56.66 189 PRO A O 1
ATOM 1460 N N . LYS A 1 190 ? 33.108 26.689 -35.896 1.00 54.81 190 LYS A N 1
ATOM 1461 C CA . LYS A 1 190 ? 34.521 27.062 -35.827 1.00 54.81 190 LYS A CA 1
ATOM 1462 C C . LYS A 1 190 ? 35.111 26.327 -34.639 1.00 54.81 190 LYS A C 1
ATOM 1464 O O . LYS A 1 190 ? 34.771 26.636 -33.501 1.00 54.81 190 LYS A O 1
ATOM 1469 N N . ARG A 1 191 ? 35.959 25.340 -34.923 1.00 50.34 191 ARG A N 1
ATOM 1470 C CA . ARG A 1 191 ? 36.696 24.563 -33.935 1.00 50.34 191 ARG A CA 1
ATOM 1471 C C . ARG A 1 191 ? 37.498 25.569 -33.116 1.00 50.34 191 ARG A C 1
ATOM 1473 O O . ARG A 1 191 ? 38.524 26.066 -33.577 1.00 50.34 191 ARG A O 1
ATOM 1480 N N . ILE A 1 192 ? 36.978 25.956 -31.952 1.00 59.53 192 ILE A N 1
ATOM 1481 C CA . ILE A 1 192 ? 37.698 26.810 -31.015 1.00 59.53 192 ILE A CA 1
ATOM 1482 C C . ILE A 1 192 ? 38.819 25.921 -30.496 1.00 59.53 192 ILE A C 1
ATOM 1484 O O . ILE A 1 192 ? 38.608 25.083 -29.626 1.00 59.53 192 ILE A O 1
ATOM 1488 N N . VAL A 1 193 ? 39.998 26.040 -31.103 1.00 51.69 193 VAL A N 1
ATOM 1489 C CA . VAL A 1 193 ? 41.219 25.439 -30.577 1.00 51.69 193 VAL A CA 1
ATOM 1490 C C . VAL A 1 193 ? 41.558 26.236 -29.324 1.00 51.69 193 VAL A C 1
ATOM 1492 O O . VAL A 1 193 ? 42.246 27.254 -29.383 1.00 51.69 193 VAL A O 1
ATOM 1495 N N . THR A 1 194 ? 40.997 25.824 -28.191 1.00 60.75 194 THR A N 1
ATOM 1496 C CA . THR A 1 194 ? 41.436 26.286 -26.881 1.00 60.75 194 THR A CA 1
ATOM 1497 C C . THR A 1 194 ? 42.878 25.834 -26.719 1.00 60.75 194 THR A C 1
ATOM 1499 O O . THR A 1 194 ? 43.196 24.647 -26.782 1.00 60.75 194 THR A O 1
ATOM 1502 N N . SER A 1 195 ? 43.788 26.795 -26.567 1.00 79.12 195 SER A N 1
ATOM 1503 C CA . SER A 1 195 ? 45.176 26.462 -26.245 1.00 79.12 195 SER A CA 1
ATOM 1504 C C . SER A 1 195 ? 45.218 25.616 -24.958 1.00 79.12 195 SER A C 1
ATOM 1506 O O . SER A 1 195 ? 44.347 25.788 -24.100 1.00 79.12 195 SER A O 1
ATOM 1508 N N . PRO A 1 196 ? 46.223 24.744 -24.759 1.00 77.88 196 PRO A N 1
ATOM 1509 C CA . PRO A 1 196 ? 46.324 23.921 -23.550 1.00 77.88 196 PRO A CA 1
ATOM 1510 C C . PRO A 1 196 ? 46.206 24.724 -22.243 1.00 77.88 196 PRO A C 1
ATOM 1512 O O . PRO A 1 196 ? 45.582 24.265 -21.292 1.00 77.88 196 PRO A O 1
ATOM 1515 N N . LYS A 1 197 ? 46.708 25.969 -22.232 1.00 77.06 197 LYS A N 1
ATOM 1516 C CA . LYS A 1 197 ? 46.567 26.901 -21.100 1.00 77.06 197 LYS A CA 1
ATOM 1517 C C . LYS A 1 197 ? 45.127 27.370 -20.870 1.00 77.06 197 LYS A C 1
ATOM 1519 O O . LYS A 1 197 ? 44.695 27.490 -19.730 1.00 77.06 197 LYS A O 1
ATOM 1524 N N . GLN A 1 198 ? 44.368 27.609 -21.938 1.00 78.38 198 GLN A N 1
ATOM 1525 C CA . GLN A 1 198 ? 42.954 27.971 -21.821 1.00 78.38 198 GLN A CA 1
ATOM 1526 C C . GLN A 1 198 ? 42.119 26.792 -21.329 1.00 78.38 198 GLN A C 1
ATOM 1528 O O . GLN A 1 198 ? 41.237 27.009 -20.508 1.00 78.38 198 GLN A O 1
ATOM 1533 N N . MET A 1 199 ? 42.433 25.562 -21.759 1.00 77.19 199 MET A N 1
ATOM 1534 C CA . MET A 1 199 ? 41.783 24.360 -21.225 1.00 77.19 199 MET A CA 1
ATOM 1535 C C . MET A 1 199 ? 42.048 24.189 -19.728 1.00 77.19 199 MET A C 1
ATOM 1537 O O . MET A 1 199 ? 41.092 23.985 -18.980 1.00 77.19 199 MET A O 1
ATOM 1541 N N . SER A 1 200 ? 43.299 24.341 -19.275 1.00 79.88 200 SER A N 1
ATOM 1542 C CA . SER A 1 200 ? 43.621 24.250 -17.845 1.00 79.88 200 SER A CA 1
ATOM 1543 C C . SER A 1 200 ? 42.922 25.331 -17.019 1.00 79.88 200 SER A C 1
ATOM 1545 O O . SER A 1 200 ? 42.420 25.032 -15.944 1.00 79.88 200 SER A O 1
ATOM 1547 N N . GLU A 1 201 ? 42.809 26.564 -17.526 1.00 82.38 201 GLU A N 1
ATOM 1548 C CA . GLU A 1 201 ? 42.076 27.635 -16.833 1.00 82.38 201 GLU A CA 1
ATOM 1549 C C . GLU A 1 201 ? 40.565 27.373 -16.761 1.00 82.38 201 GLU A C 1
ATOM 1551 O O . GLU A 1 201 ? 39.937 27.672 -15.743 1.00 82.38 201 GLU A O 1
ATOM 1556 N N . THR A 1 202 ? 39.959 26.805 -17.811 1.00 80.88 202 THR A N 1
ATOM 1557 C CA . THR A 1 202 ? 38.546 26.393 -17.761 1.00 80.88 202 THR A CA 1
ATOM 1558 C C . THR A 1 202 ? 38.311 25.238 -16.797 1.00 80.88 202 THR A C 1
ATOM 1560 O O . THR A 1 202 ? 37.339 25.290 -16.047 1.00 80.88 202 THR A O 1
ATOM 1563 N N . LEU A 1 203 ? 39.196 24.237 -16.769 1.00 84.00 203 LEU A N 1
ATOM 1564 C CA . LEU A 1 203 ? 39.090 23.111 -15.839 1.00 84.00 203 LEU A CA 1
ATOM 1565 C C . LEU A 1 203 ? 39.259 23.571 -14.388 1.00 84.00 203 LEU A C 1
ATOM 1567 O O . LEU A 1 203 ? 38.477 23.179 -13.528 1.00 84.00 203 LEU A O 1
ATOM 1571 N N . ASP A 1 204 ? 40.205 24.474 -14.125 1.00 84.00 204 ASP A N 1
ATOM 1572 C CA . ASP A 1 204 ? 40.434 25.026 -12.788 1.00 84.00 204 ASP A CA 1
ATOM 1573 C C . ASP A 1 204 ? 39.256 25.905 -12.315 1.00 84.00 204 ASP A C 1
ATOM 1575 O O . ASP A 1 204 ? 38.907 25.919 -11.133 1.00 84.00 204 ASP A O 1
ATOM 1579 N N . ARG A 1 205 ? 38.571 26.601 -13.240 1.00 80.81 205 ARG A N 1
ATOM 1580 C CA . ARG A 1 205 ? 37.307 27.303 -12.941 1.00 80.81 205 ARG A CA 1
ATOM 1581 C C . ARG A 1 205 ? 36.162 26.348 -12.618 1.00 80.81 205 ARG A C 1
ATOM 1583 O O . ARG A 1 205 ? 35.463 26.603 -11.641 1.00 80.81 205 ARG A O 1
ATOM 1590 N N . LEU A 1 206 ? 35.978 25.284 -13.402 1.00 80.44 206 LEU A N 1
ATOM 1591 C CA . LEU A 1 206 ? 34.953 24.262 -13.147 1.00 80.44 206 LEU A CA 1
ATOM 1592 C C . LEU A 1 206 ? 35.179 23.588 -11.790 1.00 80.44 206 LEU A C 1
ATOM 1594 O O . LEU A 1 206 ? 34.276 23.560 -10.960 1.00 80.44 206 LEU A O 1
ATOM 1598 N N . TYR A 1 207 ? 36.418 23.188 -11.501 1.00 79.81 207 TYR A N 1
ATOM 1599 C CA . TYR A 1 207 ? 36.784 22.578 -10.225 1.00 79.81 207 TYR A CA 1
ATOM 1600 C C . TYR A 1 207 ? 36.494 23.498 -9.026 1.00 79.81 207 TYR A C 1
ATOM 1602 O O . TYR A 1 207 ? 35.911 23.079 -8.022 1.00 79.81 207 TYR A O 1
ATOM 1610 N N . LYS A 1 208 ? 36.831 24.791 -9.129 1.00 80.88 208 LYS A N 1
ATOM 1611 C CA . LYS A 1 208 ? 36.511 25.786 -8.088 1.00 80.88 208 LYS A CA 1
ATOM 1612 C C . LYS A 1 208 ? 35.006 25.988 -7.910 1.00 80.88 208 LYS A C 1
ATOM 1614 O O . LYS A 1 208 ? 34.566 26.239 -6.788 1.00 80.88 208 LYS A O 1
ATOM 1619 N N . GLN A 1 209 ? 34.224 25.871 -8.980 1.00 77.50 209 GLN A N 1
ATOM 1620 C CA . GLN A 1 209 ? 32.770 26.006 -8.935 1.00 77.50 209 GLN A CA 1
ATOM 1621 C C . GLN A 1 209 ? 32.108 24.803 -8.238 1.00 77.50 209 GLN A C 1
ATOM 1623 O O . GLN A 1 209 ? 31.274 25.006 -7.353 1.00 77.50 209 GLN A O 1
ATOM 1628 N N . ASP A 1 210 ? 32.562 23.582 -8.527 1.00 70.56 210 ASP A N 1
ATOM 1629 C CA . ASP A 1 210 ? 32.060 22.353 -7.891 1.00 70.56 210 ASP A CA 1
ATOM 1630 C C . ASP A 1 210 ? 32.451 22.262 -6.408 1.00 70.56 210 ASP A C 1
ATOM 1632 O O . ASP A 1 210 ? 31.653 21.862 -5.552 1.00 70.56 210 ASP A O 1
ATOM 1636 N N . THR A 1 211 ? 33.653 22.739 -6.064 1.00 69.69 211 THR A N 1
ATOM 1637 C CA . THR A 1 211 ? 34.114 22.802 -4.668 1.00 69.69 211 THR A CA 1
ATOM 1638 C C . THR A 1 211 ? 33.328 23.846 -3.861 1.00 69.69 211 THR A C 1
ATOM 1640 O O . THR A 1 211 ? 33.010 23.625 -2.691 1.00 69.69 211 THR A O 1
ATOM 1643 N N . ALA A 1 212 ? 32.979 24.987 -4.470 1.00 61.84 212 ALA A N 1
ATOM 1644 C CA . ALA A 1 212 ? 32.181 26.026 -3.817 1.00 61.84 212 ALA A CA 1
ATOM 1645 C C . ALA A 1 212 ? 30.720 25.596 -3.606 1.00 61.84 212 ALA A C 1
ATOM 1647 O O . ALA A 1 212 ? 30.161 25.858 -2.540 1.00 61.84 212 ALA A O 1
ATOM 1648 N N . SER A 1 213 ? 30.124 24.897 -4.580 1.00 62.84 213 SER A N 1
ATOM 1649 C CA . SER A 1 213 ? 28.770 24.342 -4.459 1.00 62.84 213 SER A CA 1
ATOM 1650 C C . SER A 1 213 ? 28.703 23.269 -3.366 1.00 62.84 213 SER A C 1
ATOM 1652 O O . SER A 1 213 ? 27.860 23.354 -2.472 1.00 62.84 213 SER A O 1
ATOM 1654 N N . SER A 1 214 ? 29.671 22.348 -3.330 1.00 59.28 214 SER A N 1
ATOM 1655 C CA . SER A 1 214 ? 29.736 21.304 -2.295 1.00 59.28 214 SER A CA 1
ATOM 1656 C C . SER A 1 214 ? 29.923 21.878 -0.883 1.00 59.28 214 SER A C 1
ATOM 1658 O O . SER A 1 214 ? 29.329 21.397 0.082 1.00 59.28 214 SER A O 1
ATOM 1660 N N . LYS A 1 215 ? 30.693 22.966 -0.737 1.00 58.53 215 LYS A N 1
ATOM 1661 C CA . LYS A 1 215 ? 30.930 23.606 0.568 1.00 58.53 215 LYS A CA 1
ATOM 1662 C C . LYS A 1 215 ? 29.715 24.379 1.101 1.00 58.53 215 LYS A C 1
ATOM 1664 O O . LYS A 1 215 ? 29.598 24.544 2.314 1.00 58.53 215 LYS A O 1
ATOM 1669 N N . ALA A 1 216 ? 28.802 24.818 0.232 1.00 58.38 216 ALA A N 1
ATOM 1670 C CA . ALA A 1 216 ? 27.565 25.491 0.632 1.00 58.38 216 ALA A CA 1
ATOM 1671 C C . ALA A 1 216 ? 26.503 24.517 1.176 1.00 58.38 216 ALA A C 1
ATOM 1673 O O . ALA A 1 216 ? 25.761 24.878 2.086 1.00 58.38 216 ALA A O 1
ATOM 1674 N N . HIS A 1 217 ? 26.462 23.275 0.679 1.00 56.00 217 HIS A N 1
ATOM 1675 C CA . HIS A 1 217 ? 25.484 22.268 1.116 1.00 56.00 217 HIS A CA 1
ATOM 1676 C C . HIS A 1 217 ? 25.902 21.486 2.374 1.00 56.00 217 HIS A C 1
ATOM 1678 O O . HIS A 1 217 ? 25.043 20.927 3.052 1.00 56.00 217 HIS A O 1
ATOM 1684 N N . HIS A 1 218 ? 27.188 21.508 2.744 1.00 51.00 218 HIS A N 1
ATOM 1685 C CA . HIS A 1 218 ? 27.701 20.880 3.972 1.00 51.00 218 HIS A CA 1
ATOM 1686 C C . HIS A 1 218 ? 28.010 21.862 5.112 1.00 51.00 218 HIS A C 1
ATOM 1688 O O . HIS A 1 218 ? 28.543 21.454 6.144 1.00 51.00 218 HIS A O 1
ATOM 1694 N N . ALA A 1 219 ? 27.667 23.147 4.974 1.00 49.19 219 ALA A N 1
ATOM 1695 C CA . ALA A 1 219 ? 27.742 24.091 6.083 1.00 49.19 219 ALA A CA 1
ATOM 1696 C C . ALA A 1 219 ? 26.657 23.749 7.120 1.00 49.19 219 ALA A C 1
ATOM 1698 O O . ALA A 1 219 ? 25.543 24.269 7.089 1.00 49.19 219 ALA A O 1
ATOM 1699 N N . THR A 1 220 ? 26.994 22.841 8.039 1.00 50.00 220 THR A N 1
ATOM 1700 C CA . THR A 1 220 ? 26.246 22.556 9.265 1.00 50.00 220 THR A CA 1
ATOM 1701 C C . THR A 1 220 ? 25.829 23.866 9.917 1.00 50.00 220 THR A C 1
ATOM 1703 O O . THR A 1 220 ? 26.676 24.644 10.358 1.00 50.00 220 THR A O 1
ATOM 1706 N N . ILE A 1 221 ? 24.518 24.095 9.969 1.00 48.94 221 ILE A N 1
ATOM 1707 C CA . ILE A 1 221 ? 23.879 25.188 10.697 1.00 48.94 221 ILE A CA 1
ATOM 1708 C C . ILE A 1 221 ? 24.289 25.047 12.167 1.00 48.94 221 ILE A C 1
ATOM 1710 O O . ILE A 1 221 ? 23.727 24.250 12.918 1.00 48.94 221 ILE A O 1
ATOM 1714 N N . SER A 1 222 ? 25.317 25.789 12.577 1.00 43.81 222 SER A N 1
ATOM 1715 C CA . SER A 1 222 ? 25.722 25.895 13.970 1.00 43.81 222 SER A CA 1
ATOM 1716 C C . SER A 1 222 ? 24.727 26.807 14.681 1.00 43.81 222 SER A C 1
ATOM 1718 O O . SER A 1 222 ? 24.790 28.034 14.636 1.00 43.81 222 SER A O 1
ATOM 1720 N N . THR A 1 223 ? 23.744 26.201 15.338 1.00 49.12 223 THR A N 1
ATOM 1721 C CA . THR A 1 223 ? 22.887 26.921 16.282 1.00 49.12 223 THR A CA 1
ATOM 1722 C C . THR A 1 223 ? 23.746 27.504 17.416 1.00 49.12 223 THR A C 1
ATOM 1724 O O . THR A 1 223 ? 24.636 26.802 17.912 1.00 49.12 223 THR A O 1
ATOM 1727 N N . PRO A 1 224 ? 23.495 28.743 17.877 1.00 51.69 224 PRO A N 1
ATOM 1728 C CA . PRO A 1 224 ? 24.285 29.370 18.930 1.00 51.69 224 PRO A CA 1
ATOM 1729 C C . PRO A 1 224 ? 24.118 28.614 20.257 1.00 51.69 224 PRO A C 1
ATOM 1731 O O . PRO A 1 224 ? 23.058 28.615 20.885 1.00 51.69 224 PRO A O 1
ATOM 1734 N N . ARG A 1 225 ? 25.196 27.949 20.678 1.00 41.38 225 ARG A N 1
ATOM 1735 C CA . ARG A 1 225 ? 25.285 27.165 21.912 1.00 41.38 225 ARG A CA 1
ATOM 1736 C C . ARG A 1 225 ? 25.451 28.113 23.106 1.00 41.38 225 ARG A C 1
ATOM 1738 O O . ARG A 1 225 ? 26.450 28.824 23.211 1.00 41.38 225 ARG A O 1
ATOM 1745 N N . LYS A 1 226 ? 24.470 28.124 24.014 1.00 47.53 226 LYS A N 1
ATOM 1746 C CA . LYS A 1 226 ? 24.572 28.774 25.330 1.00 47.53 226 LYS A CA 1
ATOM 1747 C C . LYS A 1 226 ? 25.691 28.113 26.157 1.00 47.53 226 LYS A C 1
ATOM 1749 O O . LYS A 1 226 ? 25.706 26.896 26.320 1.00 47.53 226 LYS A O 1
ATOM 1754 N N . ARG A 1 227 ? 26.599 28.949 26.678 1.00 49.47 227 ARG A N 1
ATOM 1755 C CA . ARG A 1 227 ? 27.475 28.714 27.851 1.00 49.47 227 ARG A CA 1
ATOM 1756 C C . ARG A 1 227 ? 26.627 28.156 29.013 1.00 49.47 227 ARG A C 1
ATOM 1758 O O . ARG A 1 227 ? 25.476 28.557 29.122 1.00 49.47 227 ARG A O 1
ATOM 1765 N N . SER A 1 228 ? 27.051 27.316 29.949 1.00 45.62 228 SER A N 1
ATOM 1766 C CA . SER A 1 228 ? 28.318 26.688 30.349 1.00 45.62 228 SER A CA 1
ATOM 1767 C C . SER A 1 228 ? 27.969 25.831 31.576 1.00 45.62 228 SER A C 1
ATOM 1769 O O . SER A 1 228 ? 27.193 26.309 32.403 1.00 45.62 228 SER A O 1
ATOM 1771 N N . LEU A 1 229 ? 28.552 24.642 31.739 1.00 43.31 229 LEU A N 1
ATOM 1772 C CA . LEU A 1 229 ? 28.913 24.100 33.057 1.00 43.31 229 LEU A CA 1
ATOM 1773 C C . LEU A 1 229 ? 29.817 22.882 32.866 1.00 43.31 229 LEU A C 1
ATOM 1775 O O . LEU A 1 229 ? 29.420 21.874 32.281 1.00 43.31 229 LEU A O 1
ATOM 1779 N N . ASP A 1 230 ? 31.050 23.043 33.335 1.00 49.38 230 ASP A N 1
ATOM 1780 C CA . ASP A 1 230 ? 32.081 22.023 33.409 1.00 49.38 230 ASP A CA 1
ATOM 1781 C C . ASP A 1 230 ? 31.612 20.835 34.247 1.00 49.38 230 ASP A C 1
ATOM 1783 O O . ASP A 1 230 ? 31.279 20.967 35.427 1.00 49.38 230 ASP A O 1
ATOM 1787 N N . ARG A 1 231 ? 31.649 19.647 33.646 1.00 44.91 231 ARG A N 1
ATOM 1788 C CA . ARG A 1 231 ? 31.781 18.403 34.397 1.00 44.91 231 ARG A CA 1
ATOM 1789 C C . ARG A 1 231 ? 32.623 17.428 33.593 1.00 44.91 231 ARG A C 1
ATOM 1791 O O . ARG A 1 231 ? 32.139 16.717 32.718 1.00 44.91 231 ARG A O 1
ATOM 1798 N N . SER A 1 232 ? 33.907 17.442 33.909 1.00 50.28 232 SER A N 1
ATOM 1799 C CA . SER A 1 232 ? 34.907 16.471 33.494 1.00 50.28 232 SER A CA 1
ATOM 1800 C C . SER A 1 232 ? 34.496 15.087 34.001 1.00 50.28 232 SER A C 1
ATOM 1802 O O . SER A 1 232 ? 34.672 14.766 35.174 1.00 50.28 232 SER A O 1
ATOM 1804 N N . ALA A 1 233 ? 33.923 14.271 33.123 1.00 45.62 233 ALA A N 1
ATOM 1805 C CA . ALA A 1 233 ? 33.844 12.830 33.297 1.00 45.62 233 ALA A CA 1
ATOM 1806 C C . ALA A 1 233 ? 34.502 12.205 32.067 1.00 45.62 233 ALA A C 1
ATOM 1808 O O . ALA A 1 233 ? 34.115 12.487 30.933 1.00 45.62 233 ALA A O 1
ATOM 1809 N N . ALA A 1 234 ? 35.556 11.430 32.310 1.00 48.44 234 ALA A N 1
ATOM 1810 C CA . ALA A 1 234 ? 36.295 10.710 31.291 1.00 48.44 234 ALA A CA 1
ATOM 1811 C C . ALA A 1 234 ? 35.341 9.793 30.514 1.00 48.44 234 ALA A C 1
ATOM 1813 O O . ALA A 1 234 ? 34.735 8.887 31.085 1.00 48.44 234 ALA A O 1
ATOM 1814 N N . PHE A 1 235 ? 35.199 10.044 29.214 1.00 45.94 235 PHE A N 1
ATOM 1815 C CA . PHE A 1 235 ? 34.548 9.107 28.310 1.00 45.94 235 PHE A CA 1
ATOM 1816 C C . PHE A 1 235 ? 35.511 7.945 28.041 1.00 45.94 235 PHE A C 1
ATOM 1818 O O . PHE A 1 235 ? 36.667 8.199 27.688 1.00 45.94 235 PHE A O 1
ATOM 1825 N N . PRO A 1 236 ? 35.080 6.682 28.194 1.00 50.41 236 PRO A N 1
ATOM 1826 C CA . PRO A 1 236 ? 35.879 5.553 27.753 1.00 50.41 236 PRO A CA 1
ATOM 1827 C C . PRO A 1 236 ? 36.048 5.612 26.231 1.00 50.41 236 PRO A C 1
ATOM 1829 O O . PRO A 1 236 ? 35.103 5.869 25.484 1.00 50.41 236 PRO A O 1
ATOM 1832 N N . SER A 1 237 ? 37.293 5.409 25.805 1.00 41.09 237 SER A N 1
ATOM 1833 C CA . SER A 1 237 ? 37.748 5.367 24.419 1.00 41.09 237 SER A CA 1
ATOM 1834 C C . SER A 1 237 ? 36.890 4.412 23.585 1.00 41.09 237 SER A C 1
ATOM 1836 O O . SER A 1 237 ? 36.962 3.199 23.756 1.00 41.09 237 SER A O 1
ATOM 1838 N N . ALA A 1 238 ? 36.105 4.970 22.662 1.00 51.12 238 ALA A N 1
ATOM 1839 C CA . ALA A 1 238 ? 35.385 4.236 21.631 1.00 51.12 238 ALA A CA 1
ATOM 1840 C C . ALA A 1 238 ? 36.372 3.764 20.553 1.00 51.12 238 ALA A C 1
ATOM 1842 O O . ALA A 1 238 ? 36.591 4.434 19.546 1.00 51.12 238 ALA A O 1
ATOM 1843 N N . LYS A 1 239 ? 37.006 2.624 20.799 1.00 52.44 239 LYS A N 1
ATOM 1844 C CA . LYS A 1 239 ? 37.598 1.768 19.772 1.00 52.44 239 LYS A CA 1
ATOM 1845 C C . LYS A 1 239 ? 37.090 0.360 20.078 1.00 52.44 239 LYS A C 1
ATOM 1847 O O . LYS A 1 239 ? 37.036 0.011 21.250 1.00 52.44 239 LYS A O 1
ATOM 1852 N N . ASP A 1 240 ? 36.648 -0.353 19.047 1.00 48.81 240 ASP A N 1
ATOM 1853 C CA . ASP A 1 240 ? 36.024 -1.691 19.066 1.00 48.81 240 ASP A CA 1
ATOM 1854 C C . ASP A 1 240 ? 34.489 -1.711 19.173 1.00 48.81 240 ASP A C 1
ATOM 1856 O O . ASP A 1 240 ? 33.935 -2.079 20.205 1.00 48.81 240 ASP A O 1
ATOM 1860 N N . LYS A 1 241 ? 33.785 -1.355 18.082 1.00 50.41 241 LYS A N 1
ATOM 1861 C CA . LYS A 1 241 ? 32.398 -1.802 17.806 1.00 50.41 241 LYS A CA 1
ATOM 1862 C C . LYS A 1 241 ? 32.111 -1.920 16.298 1.00 50.41 241 LYS A C 1
ATOM 1864 O O . LYS A 1 241 ? 31.144 -1.346 15.814 1.00 50.41 241 LYS A O 1
ATOM 1869 N N . ASP A 1 242 ? 32.910 -2.708 15.583 1.00 47.19 242 ASP A N 1
ATOM 1870 C CA . ASP A 1 242 ? 32.595 -3.163 14.215 1.00 47.19 242 ASP A CA 1
ATOM 1871 C C . ASP A 1 242 ? 32.031 -4.592 14.230 1.00 47.19 242 ASP A C 1
ATOM 1873 O O . ASP A 1 242 ? 32.457 -5.480 13.502 1.00 47.19 242 ASP A O 1
ATOM 1877 N N . VAL A 1 243 ? 31.038 -4.820 15.089 1.00 54.19 243 VAL A N 1
ATOM 1878 C CA . VAL A 1 243 ? 30.085 -5.915 14.905 1.00 54.19 243 VAL A CA 1
ATOM 1879 C C . VAL A 1 243 ? 28.737 -5.233 14.788 1.00 54.19 243 VAL A C 1
ATOM 1881 O O . VAL A 1 243 ? 28.084 -4.936 15.791 1.00 54.19 243 VAL A O 1
ATOM 1884 N N . LEU A 1 244 ? 28.367 -4.902 13.550 1.00 57.47 244 LEU A N 1
ATOM 1885 C CA . LEU A 1 244 ? 27.045 -4.412 13.158 1.00 57.47 244 LEU A CA 1
ATOM 1886 C C . LEU A 1 244 ? 26.022 -5.542 13.351 1.00 57.47 244 LEU A C 1
ATOM 1888 O O . LEU A 1 244 ? 25.428 -6.044 12.406 1.00 57.47 244 LEU A O 1
ATOM 1892 N N . SER A 1 245 ? 25.833 -5.963 14.602 1.00 59.44 245 SER A N 1
ATOM 1893 C CA . SER A 1 245 ? 24.655 -6.699 15.027 1.00 59.44 245 SER A CA 1
ATOM 1894 C C . SER A 1 245 ? 23.468 -5.826 14.641 1.00 59.44 245 SER A C 1
ATOM 1896 O O . SER A 1 245 ? 23.293 -4.724 15.172 1.00 59.44 245 SER A O 1
ATOM 1898 N N . SER A 1 246 ? 22.703 -6.281 13.650 1.00 61.69 246 SER A N 1
ATOM 1899 C CA . SER A 1 246 ? 21.455 -5.641 13.263 1.00 61.69 246 SER A CA 1
ATOM 1900 C C . SER A 1 246 ? 20.638 -5.393 14.535 1.00 61.69 246 SER A C 1
ATOM 1902 O O . SER A 1 246 ? 20.474 -6.333 15.323 1.00 61.69 246 SER A O 1
ATOM 1904 N N . PRO A 1 247 ? 20.154 -4.162 14.782 1.00 69.81 247 PRO A N 1
ATOM 1905 C CA . PRO A 1 247 ? 19.371 -3.873 15.972 1.00 69.81 247 PRO A CA 1
ATOM 1906 C C . PRO A 1 247 ? 18.207 -4.868 16.069 1.00 69.81 247 PRO A C 1
ATOM 1908 O O . PRO A 1 247 ? 17.638 -5.231 15.034 1.00 69.81 247 PRO A O 1
ATOM 1911 N N . PRO A 1 248 ? 17.857 -5.324 17.285 1.00 73.81 248 PRO A N 1
ATOM 1912 C CA . PRO A 1 248 ? 16.824 -6.332 17.464 1.00 73.81 248 PRO A CA 1
ATOM 1913 C C . PRO A 1 248 ? 15.520 -5.893 16.781 1.00 73.81 248 PRO A C 1
ATOM 1915 O O . PRO A 1 248 ? 15.202 -4.694 16.779 1.00 73.81 248 PRO A O 1
ATOM 1918 N N . PRO A 1 249 ? 14.762 -6.836 16.191 1.00 75.94 249 PRO A N 1
ATOM 1919 C CA . PRO A 1 249 ? 13.568 -6.514 15.428 1.00 75.94 249 PRO A CA 1
ATOM 1920 C C . PRO A 1 249 ? 12.589 -5.725 16.293 1.00 75.94 249 PRO A C 1
ATOM 1922 O O . PRO A 1 249 ? 12.205 -6.133 17.389 1.00 75.94 249 PRO A O 1
ATOM 1925 N N . ILE A 1 250 ? 12.187 -4.561 15.787 1.00 77.50 250 ILE A N 1
ATOM 1926 C CA . ILE A 1 250 ? 11.237 -3.692 16.468 1.00 77.50 250 ILE A CA 1
ATOM 1927 C C . ILE A 1 250 ? 9.902 -4.447 16.568 1.00 77.50 250 ILE A C 1
ATOM 1929 O O . ILE A 1 250 ? 9.305 -4.800 15.543 1.00 77.50 250 ILE A O 1
ATOM 1933 N N . ALA A 1 251 ? 9.439 -4.694 17.796 1.00 80.69 251 ALA A N 1
ATOM 1934 C CA . ALA A 1 251 ? 8.144 -5.319 18.043 1.00 80.69 251 ALA A CA 1
ATOM 1935 C C . ALA A 1 251 ? 7.018 -4.445 17.468 1.00 80.69 251 ALA A C 1
ATOM 1937 O O . ALA A 1 251 ? 6.979 -3.233 17.709 1.00 80.69 251 ALA A O 1
ATOM 1938 N N . ILE A 1 252 ? 6.120 -5.060 16.699 1.00 81.75 252 ILE A N 1
ATOM 1939 C CA . ILE A 1 252 ? 4.944 -4.396 16.132 1.00 81.75 252 ILE A CA 1
ATOM 1940 C C . ILE A 1 252 ? 3.826 -4.471 17.169 1.00 81.75 252 ILE A C 1
ATOM 1942 O O . ILE A 1 252 ? 3.502 -5.553 17.649 1.00 81.75 252 ILE A O 1
ATOM 1946 N N . ARG A 1 253 ? 3.248 -3.323 17.534 1.00 83.62 253 ARG A N 1
ATOM 1947 C CA . ARG A 1 253 ? 2.148 -3.258 18.515 1.00 83.62 253 ARG A CA 1
ATOM 1948 C C . ARG A 1 253 ? 0.753 -3.414 17.912 1.00 83.62 253 ARG A C 1
ATOM 1950 O O . ARG A 1 253 ? -0.204 -3.559 18.658 1.00 83.62 253 ARG A O 1
ATOM 1957 N N . MET A 1 254 ? 0.645 -3.361 16.589 1.00 90.94 254 MET A N 1
ATOM 1958 C CA . MET A 1 254 ? -0.615 -3.437 15.855 1.00 90.94 254 MET A CA 1
ATOM 1959 C C . MET A 1 254 ? -0.651 -4.688 14.985 1.00 90.94 254 MET A C 1
ATOM 1961 O O . MET A 1 254 ? 0.377 -5.091 14.439 1.00 90.94 254 MET A O 1
ATOM 1965 N N . LYS A 1 255 ? -1.838 -5.273 14.818 1.00 92.94 255 LYS A N 1
ATOM 1966 C CA . LYS A 1 255 ? -2.041 -6.356 13.848 1.00 92.94 255 LYS A CA 1
ATOM 1967 C C . LYS A 1 255 ? -2.135 -5.771 12.443 1.00 92.94 255 LYS A C 1
ATOM 1969 O O . LYS A 1 255 ? -2.807 -4.759 12.244 1.00 92.94 255 LYS A O 1
ATOM 1974 N N . ILE A 1 256 ? -1.455 -6.390 11.482 1.00 95.19 256 ILE A N 1
ATOM 1975 C CA . ILE A 1 256 ? -1.566 -6.028 10.069 1.00 95.19 256 ILE A CA 1
ATOM 1976 C C . ILE A 1 256 ? -2.282 -7.173 9.379 1.00 95.19 256 ILE A C 1
ATOM 1978 O O . ILE A 1 256 ? -1.816 -8.307 9.403 1.00 95.19 256 ILE A O 1
ATOM 1982 N N . LEU A 1 257 ? -3.419 -6.857 8.789 1.00 96.25 257 LEU A N 1
ATOM 1983 C CA . LEU A 1 257 ? -4.326 -7.798 8.167 1.00 96.25 257 LEU A CA 1
ATOM 1984 C C . LEU A 1 257 ? -4.420 -7.464 6.682 1.00 96.25 257 LEU A C 1
ATOM 1986 O O . LEU A 1 257 ? -4.513 -6.289 6.329 1.00 96.25 257 LEU A O 1
ATOM 1990 N N . ILE A 1 258 ? -4.406 -8.468 5.814 1.00 96.88 258 ILE A N 1
ATOM 1991 C CA . ILE A 1 258 ? -4.562 -8.293 4.367 1.00 96.88 258 ILE A CA 1
ATOM 1992 C C . ILE A 1 258 ? -5.636 -9.225 3.823 1.00 96.88 258 ILE A C 1
ATOM 1994 O O . ILE A 1 258 ? -5.795 -10.349 4.295 1.00 96.88 258 ILE A O 1
ATOM 1998 N N . ARG A 1 259 ? -6.372 -8.739 2.828 1.00 96.12 259 ARG A N 1
ATOM 1999 C CA . ARG A 1 259 ? -7.314 -9.516 2.033 1.00 96.12 259 ARG A CA 1
ATOM 2000 C C . ARG A 1 259 ? -7.244 -9.061 0.577 1.00 96.12 259 ARG A C 1
ATOM 2002 O O . ARG A 1 259 ? -7.278 -7.859 0.302 1.00 96.12 259 ARG A O 1
ATOM 2009 N N . THR A 1 260 ? -7.130 -10.004 -0.354 1.00 95.88 260 THR A N 1
ATOM 2010 C CA . THR A 1 260 ? -7.154 -9.702 -1.795 1.00 95.88 260 THR A CA 1
ATOM 2011 C C . THR A 1 260 ? -8.584 -9.493 -2.297 1.00 95.88 260 THR A C 1
ATOM 2013 O O . THR A 1 260 ? -9.564 -9.829 -1.624 1.00 95.88 260 THR A O 1
ATOM 2016 N N . GLU A 1 261 ? -8.729 -8.932 -3.499 1.00 91.69 261 GLU A N 1
ATOM 2017 C CA . GLU A 1 261 ? -10.050 -8.754 -4.116 1.00 91.69 261 GLU A CA 1
ATOM 2018 C C . GLU A 1 261 ? -10.789 -10.095 -4.304 1.00 91.69 261 GLU A C 1
ATOM 2020 O O . GLU A 1 261 ? -11.999 -10.170 -4.083 1.00 91.69 261 GLU A O 1
ATOM 2025 N N . GLU A 1 262 ? -10.065 -11.157 -4.666 1.00 93.56 262 GLU A N 1
ATOM 2026 C CA . GLU A 1 262 ? -10.604 -12.511 -4.845 1.00 93.56 262 GLU A CA 1
ATOM 2027 C C . GLU A 1 262 ? -11.073 -13.115 -3.522 1.00 93.56 262 GLU A C 1
ATOM 2029 O O . GLU A 1 262 ? -12.212 -13.567 -3.425 1.00 93.56 262 GLU A O 1
ATOM 2034 N N . GLN A 1 263 ? -10.247 -13.023 -2.476 1.00 94.06 263 GLN A N 1
ATOM 2035 C CA . GLN A 1 263 ? -10.600 -13.483 -1.133 1.00 94.06 263 GLN A CA 1
ATOM 2036 C C . GLN A 1 263 ? -11.870 -12.796 -0.629 1.00 94.06 263 GLN A C 1
ATOM 2038 O O . GLN A 1 263 ? -12.781 -13.449 -0.126 1.00 94.06 263 GLN A O 1
ATOM 2043 N N . ARG A 1 264 ? -11.994 -11.480 -0.841 1.00 92.62 264 ARG A N 1
ATOM 2044 C CA . ARG A 1 264 ? -13.220 -10.753 -0.495 1.00 92.62 264 ARG A CA 1
ATOM 2045 C C . ARG A 1 264 ? -14.433 -11.265 -1.274 1.00 92.62 264 ARG A C 1
ATOM 2047 O O . ARG A 1 264 ? -15.486 -11.459 -0.676 1.00 92.62 264 ARG A O 1
ATOM 2054 N N . LYS A 1 265 ? -14.308 -11.476 -2.590 1.00 92.00 265 LYS A N 1
ATOM 2055 C CA . LYS A 1 265 ? -15.402 -12.008 -3.429 1.00 92.00 265 LYS A CA 1
ATOM 2056 C C . LYS A 1 265 ? -15.840 -13.405 -2.985 1.00 92.00 265 LYS A C 1
ATOM 2058 O O . LYS A 1 265 ? -17.027 -13.707 -3.054 1.00 92.00 265 LYS A O 1
ATOM 2063 N N . ASN A 1 266 ? -14.902 -14.213 -2.497 1.00 94.00 266 ASN A N 1
ATOM 2064 C CA . ASN A 1 266 ? -15.156 -15.556 -1.979 1.00 94.00 266 ASN A CA 1
ATOM 2065 C C . ASN A 1 266 ? -15.705 -15.567 -0.541 1.00 94.00 266 ASN A C 1
ATOM 2067 O O . ASN A 1 266 ? -16.064 -16.629 -0.039 1.00 94.00 266 ASN A O 1
ATOM 2071 N N . GLY A 1 267 ? -15.776 -14.412 0.133 1.00 92.50 267 GLY A N 1
ATOM 2072 C CA . GLY A 1 267 ? -16.161 -14.330 1.544 1.00 92.50 267 GLY A CA 1
ATOM 2073 C C . GLY A 1 267 ? -15.083 -14.841 2.505 1.00 92.50 267 GLY A C 1
ATOM 2074 O O . GLY A 1 267 ? -15.388 -15.183 3.647 1.00 92.50 267 GLY A O 1
ATOM 2075 N N . GLU A 1 268 ? -13.826 -14.911 2.064 1.00 94.31 268 GLU A N 1
ATOM 2076 C CA . GLU A 1 268 ? -12.698 -15.271 2.917 1.00 94.31 268 GLU A CA 1
ATOM 2077 C C . GLU A 1 268 ? -12.362 -14.128 3.890 1.00 94.31 268 GLU A C 1
ATOM 2079 O O . GLU A 1 268 ? -12.520 -12.931 3.605 1.00 94.31 268 GLU A O 1
ATOM 2084 N N . GLY A 1 269 ? -11.917 -14.515 5.085 1.00 93.44 269 GLY A N 1
ATOM 2085 C CA . GLY A 1 269 ? -11.499 -13.585 6.127 1.00 93.44 269 GLY A CA 1
ATOM 2086 C C . GLY A 1 269 ? -10.171 -12.895 5.813 1.00 93.44 269 GLY A C 1
ATOM 2087 O O . GLY A 1 269 ? -9.534 -13.128 4.789 1.00 93.44 269 GLY A O 1
ATOM 2088 N N . TYR A 1 270 ? -9.742 -12.032 6.728 1.00 95.50 270 TYR A N 1
ATOM 2089 C CA . TYR A 1 270 ? -8.414 -11.433 6.668 1.00 95.50 270 TYR A CA 1
ATOM 2090 C C . TYR A 1 270 ? -7.324 -12.443 7.045 1.00 95.50 270 TYR A C 1
ATOM 2092 O O . TYR A 1 270 ? -7.492 -13.218 7.987 1.00 95.50 270 TYR A O 1
ATOM 2100 N N . CYS A 1 271 ? -6.182 -12.371 6.364 1.00 95.12 271 CYS A N 1
ATOM 2101 C CA . CYS A 1 271 ? -4.969 -13.099 6.723 1.00 95.12 271 CYS A CA 1
ATOM 2102 C C . CYS A 1 271 ? -3.980 -12.175 7.445 1.00 95.12 271 CYS A C 1
ATOM 2104 O O . CYS A 1 271 ? -3.891 -10.983 7.132 1.00 95.12 271 CYS A O 1
ATOM 2106 N N . ASP A 1 272 ? -3.199 -12.724 8.376 1.00 94.88 272 ASP A N 1
ATOM 2107 C CA . ASP A 1 272 ? -2.112 -11.986 9.019 1.00 94.88 272 ASP A CA 1
ATOM 2108 C C . ASP A 1 272 ? -0.999 -11.685 8.006 1.00 94.88 272 ASP A C 1
ATOM 2110 O O . ASP A 1 272 ? -0.451 -12.578 7.357 1.00 94.88 272 ASP A O 1
ATOM 2114 N N . LEU A 1 273 ? -0.642 -10.407 7.877 1.00 93.56 273 LEU A N 1
ATOM 2115 C CA . LEU A 1 273 ? 0.421 -9.948 6.995 1.00 93.56 273 LEU A CA 1
ATOM 2116 C C . LEU A 1 273 ? 1.688 -9.647 7.799 1.00 93.56 273 LEU A C 1
ATOM 2118 O O . LEU A 1 273 ? 1.775 -8.648 8.517 1.00 93.56 273 LEU A O 1
ATOM 2122 N N . ASN A 1 274 ? 2.726 -10.457 7.607 1.00 89.88 274 ASN A N 1
ATOM 2123 C CA . ASN A 1 274 ? 4.030 -10.187 8.201 1.00 89.88 274 ASN A CA 1
ATOM 2124 C C . ASN A 1 274 ? 4.854 -9.230 7.322 1.00 89.88 274 ASN A C 1
ATOM 2126 O O . ASN A 1 274 ? 5.572 -9.652 6.418 1.00 89.88 274 ASN A O 1
ATOM 2130 N N . LEU A 1 275 ? 4.775 -7.925 7.600 1.00 86.44 275 LEU A N 1
ATOM 2131 C CA . LEU A 1 275 ? 5.700 -6.942 7.027 1.00 86.44 275 LEU A CA 1
ATOM 2132 C C . LEU A 1 275 ? 6.993 -6.905 7.862 1.00 86.44 275 LEU A C 1
ATOM 2134 O O . LEU A 1 275 ? 7.059 -6.321 8.950 1.00 86.44 275 LEU A O 1
ATOM 2138 N N . SER A 1 276 ? 8.050 -7.543 7.357 1.00 80.50 276 SER A N 1
ATOM 2139 C CA . SER A 1 276 ? 9.383 -7.563 7.984 1.00 80.50 276 SER A CA 1
ATOM 2140 C C . SER A 1 276 ? 10.135 -6.229 7.857 1.00 80.50 276 SER A C 1
ATOM 2142 O O . SER A 1 276 ? 11.050 -5.963 8.635 1.00 80.50 276 SER A O 1
ATOM 2144 N N . GLY A 1 277 ? 9.717 -5.353 6.936 1.00 83.00 277 GLY A N 1
ATOM 2145 C CA . GLY A 1 277 ? 10.367 -4.071 6.663 1.00 83.00 277 GLY A CA 1
ATOM 2146 C C . GLY A 1 277 ? 10.474 -3.165 7.895 1.00 83.00 277 GLY A C 1
ATOM 2147 O O . GLY A 1 277 ? 9.470 -2.707 8.446 1.00 83.00 277 GLY A O 1
ATOM 2148 N N . SER A 1 278 ? 11.707 -2.846 8.300 1.00 85.75 278 SER A N 1
ATOM 2149 C CA . SER A 1 278 ? 12.004 -2.018 9.480 1.00 85.75 278 SER A CA 1
ATOM 2150 C C . SER A 1 278 ? 11.355 -0.628 9.419 1.00 85.75 278 SER A C 1
ATOM 2152 O O . SER A 1 278 ? 10.910 -0.113 10.447 1.00 85.75 278 SER A O 1
ATOM 2154 N N . ALA A 1 279 ? 11.236 -0.050 8.219 1.00 86.00 279 ALA A N 1
ATOM 2155 C CA . ALA A 1 279 ? 10.589 1.238 7.982 1.00 86.00 279 ALA A CA 1
ATOM 2156 C C . ALA A 1 279 ? 9.097 1.220 8.360 1.00 86.00 279 ALA A C 1
ATOM 2158 O O . ALA A 1 279 ? 8.661 2.053 9.155 1.00 86.00 279 ALA A O 1
ATOM 2159 N N . VAL A 1 280 ? 8.336 0.227 7.886 1.00 90.38 280 VAL A N 1
ATOM 2160 C CA . VAL A 1 280 ? 6.903 0.094 8.206 1.00 90.38 280 VAL A CA 1
ATOM 2161 C C . VAL A 1 280 ? 6.704 -0.183 9.689 1.00 90.38 280 VAL A C 1
ATOM 2163 O O . VAL A 1 280 ? 5.866 0.446 10.328 1.00 90.38 280 VAL A O 1
ATOM 2166 N N . ARG A 1 281 ? 7.522 -1.064 10.277 1.00 90.88 281 ARG A N 1
ATOM 2167 C CA . ARG A 1 281 ? 7.466 -1.363 11.718 1.00 90.88 281 ARG A CA 1
ATOM 2168 C C . ARG A 1 281 ? 7.696 -0.117 12.569 1.00 90.88 281 ARG A C 1
ATOM 2170 O O . ARG A 1 281 ? 6.978 0.123 13.542 1.00 90.88 281 ARG A O 1
ATOM 2177 N N . ARG A 1 282 ? 8.678 0.706 12.188 1.00 90.69 282 ARG A N 1
ATOM 2178 C CA . ARG A 1 282 ? 8.932 2.000 12.829 1.00 90.69 282 ARG A CA 1
ATOM 2179 C C . ARG A 1 282 ? 7.721 2.916 12.699 1.00 90.69 282 ARG A C 1
ATOM 2181 O O . ARG A 1 282 ? 7.335 3.534 13.689 1.00 90.69 282 ARG A O 1
ATOM 2188 N N . GLN A 1 283 ? 7.118 2.975 11.516 1.00 93.12 283 GLN A N 1
ATOM 2189 C CA . GLN A 1 283 ? 5.974 3.835 11.257 1.00 93.12 283 GLN A CA 1
ATOM 2190 C C . GLN A 1 283 ? 4.729 3.421 12.042 1.00 93.12 283 GLN A C 1
ATOM 2192 O O . GLN A 1 283 ? 4.074 4.278 12.631 1.00 93.12 283 GLN A O 1
ATOM 2197 N N . ILE A 1 284 ? 4.452 2.121 12.137 1.00 93.56 284 ILE A N 1
ATOM 2198 C CA . ILE A 1 284 ? 3.374 1.573 12.970 1.00 93.56 284 ILE A CA 1
ATOM 2199 C C . ILE A 1 284 ? 3.549 2.018 14.420 1.00 93.56 284 ILE A C 1
ATOM 2201 O O . ILE A 1 284 ? 2.616 2.513 15.047 1.00 93.56 284 ILE A O 1
ATOM 2205 N N . ASN A 1 285 ? 4.767 1.921 14.949 1.00 92.12 285 ASN A N 1
ATOM 2206 C CA . ASN A 1 285 ? 5.037 2.331 16.322 1.00 92.12 285 ASN A CA 1
ATOM 2207 C C . ASN A 1 285 ? 4.969 3.849 16.526 1.00 92.12 285 ASN A C 1
ATOM 2209 O O . ASN A 1 285 ? 4.563 4.301 17.597 1.00 92.12 285 ASN A O 1
ATOM 2213 N N . LEU A 1 286 ? 5.334 4.650 15.520 1.00 94.19 286 LEU A N 1
ATOM 2214 C CA . LEU A 1 286 ? 5.136 6.100 15.558 1.00 94.19 286 LEU A CA 1
ATOM 2215 C C . LEU A 1 286 ? 3.649 6.460 15.542 1.00 94.19 286 LEU A C 1
ATOM 2217 O O . LEU A 1 286 ? 3.238 7.320 16.319 1.00 94.19 286 LEU A O 1
ATOM 2221 N N . PHE A 1 287 ? 2.848 5.790 14.714 1.00 95.38 287 PHE A N 1
ATOM 2222 C CA . PHE A 1 287 ? 1.401 5.972 14.664 1.00 95.38 287 PHE A CA 1
ATOM 2223 C C . PHE A 1 287 ? 0.738 5.574 15.990 1.00 95.38 287 PHE A C 1
ATOM 2225 O O . PHE A 1 287 ? 0.046 6.393 16.589 1.00 95.38 287 PHE A O 1
ATOM 2232 N N . HIS A 1 288 ? 1.051 4.392 16.529 1.00 92.31 288 HIS A N 1
ATOM 2233 C CA . HIS A 1 288 ? 0.562 3.943 17.839 1.00 92.31 288 HIS A CA 1
ATOM 2234 C C . HIS A 1 288 ? 0.962 4.907 18.975 1.00 92.31 288 HIS A C 1
ATOM 2236 O O . HIS A 1 288 ? 0.253 5.048 19.969 1.00 92.31 288 HIS A O 1
ATOM 2242 N N . ALA A 1 289 ? 2.107 5.586 18.868 1.00 93.19 289 ALA A N 1
ATOM 2243 C CA . ALA A 1 289 ? 2.531 6.603 19.833 1.00 93.19 289 ALA A CA 1
ATOM 2244 C C . ALA A 1 289 ? 1.874 7.985 19.621 1.00 93.19 289 ALA A C 1
ATOM 2246 O O . ALA A 1 289 ? 2.230 8.927 20.329 1.00 93.19 289 ALA A O 1
ATOM 2247 N N . GLY A 1 290 ? 0.984 8.138 18.634 1.00 94.44 290 GLY A N 1
ATOM 2248 C CA . GLY A 1 290 ? 0.360 9.412 18.262 1.00 94.44 290 GLY A CA 1
ATOM 2249 C C . GLY A 1 290 ? 1.319 10.406 17.597 1.00 94.44 290 GLY A C 1
ATOM 2250 O O . GLY A 1 290 ? 1.062 11.607 17.597 1.00 94.44 290 GLY A O 1
ATOM 2251 N N . LYS A 1 291 ? 2.455 9.929 17.072 1.00 96.62 291 LYS A N 1
ATOM 2252 C CA . LYS A 1 291 ? 3.512 10.747 16.446 1.00 96.62 291 LYS A CA 1
ATOM 2253 C C . LYS A 1 291 ? 3.463 10.750 14.919 1.00 96.62 291 LYS A C 1
ATOM 2255 O O . LYS A 1 291 ? 4.217 11.495 14.300 1.00 96.62 291 LYS A O 1
ATOM 2260 N N . SER A 1 292 ? 2.625 9.907 14.321 1.00 97.12 292 SER A N 1
ATOM 2261 C CA . SER A 1 292 ? 2.397 9.850 12.878 1.00 97.12 292 SER A CA 1
ATOM 2262 C C . SER A 1 292 ? 0.900 9.864 12.583 1.00 97.12 292 SER A C 1
ATOM 2264 O O . SER A 1 292 ? 0.099 9.475 13.432 1.00 97.12 292 SER A O 1
ATOM 2266 N N . SER A 1 293 ? 0.524 10.333 11.395 1.00 97.62 293 SER A N 1
ATOM 2267 C CA . SER A 1 293 ? -0.858 10.300 10.915 1.00 97.62 293 SER A CA 1
ATOM 2268 C C . SER A 1 293 ? -1.180 8.954 10.266 1.00 97.62 293 SER A C 1
ATOM 2270 O O . SER A 1 293 ? -0.297 8.296 9.707 1.00 97.62 293 SER A O 1
ATOM 2272 N N . ALA A 1 294 ? -2.456 8.564 10.272 1.00 97.50 294 ALA A N 1
ATOM 2273 C CA . ALA A 1 294 ? -2.899 7.338 9.610 1.00 97.50 294 ALA A CA 1
ATOM 2274 C C . ALA A 1 294 ? -2.604 7.371 8.103 1.00 97.50 294 ALA A C 1
ATOM 2276 O O . ALA A 1 294 ? -2.156 6.379 7.539 1.00 97.50 294 ALA A O 1
ATOM 2277 N N . LYS A 1 295 ? -2.734 8.547 7.472 1.00 97.94 295 LYS A N 1
ATOM 2278 C CA . LYS A 1 295 ? -2.360 8.766 6.069 1.00 97.94 295 LYS A CA 1
ATOM 2279 C C . LYS A 1 295 ? -0.885 8.462 5.793 1.00 97.94 295 LYS A C 1
ATOM 2281 O O . LYS A 1 295 ? -0.564 7.845 4.781 1.00 97.94 295 LYS A O 1
ATOM 2286 N N . SER A 1 296 ? 0.018 8.890 6.679 1.00 97.50 296 SER A N 1
ATOM 2287 C CA . SER A 1 296 ? 1.448 8.599 6.527 1.00 97.50 296 SER A CA 1
ATOM 2288 C C . SER A 1 296 ? 1.748 7.121 6.756 1.00 97.50 296 SER A C 1
ATOM 2290 O O . SER A 1 296 ? 2.631 6.585 6.098 1.00 97.50 296 SER A O 1
ATOM 2292 N N . LEU A 1 297 ? 1.025 6.456 7.662 1.00 97.19 297 LEU A N 1
ATOM 2293 C CA . LEU A 1 297 ? 1.122 5.008 7.832 1.00 97.19 297 LEU A CA 1
ATOM 2294 C C . LEU A 1 297 ? 0.626 4.259 6.585 1.00 97.19 297 LEU A C 1
ATOM 2296 O O . LEU A 1 297 ? 1.322 3.373 6.103 1.00 97.19 297 LEU A O 1
ATOM 2300 N N . ALA A 1 298 ? -0.522 4.649 6.025 1.00 98.00 298 ALA A N 1
ATOM 2301 C CA . ALA A 1 298 ? -1.063 4.070 4.796 1.00 98.00 298 ALA A CA 1
ATOM 2302 C C . ALA A 1 298 ? -0.079 4.208 3.622 1.00 98.00 298 ALA A C 1
ATOM 2304 O O . ALA A 1 298 ? 0.151 3.237 2.905 1.00 98.00 298 ALA A O 1
ATOM 2305 N N . TYR A 1 299 ? 0.567 5.373 3.483 1.00 97.75 299 TYR A N 1
ATOM 2306 C CA . TYR A 1 299 ? 1.622 5.611 2.491 1.00 97.75 299 TYR A CA 1
ATOM 2307 C C . TYR A 1 299 ? 2.797 4.629 2.622 1.00 97.75 299 TYR A C 1
ATOM 2309 O O . TYR A 1 299 ? 3.252 4.065 1.627 1.00 97.75 299 TYR A O 1
ATOM 2317 N N . ASP A 1 300 ? 3.293 4.393 3.836 1.00 96.75 300 ASP A N 1
ATOM 2318 C CA . ASP A 1 300 ? 4.417 3.475 4.045 1.00 96.75 300 ASP A CA 1
ATOM 2319 C C . ASP A 1 300 ? 4.011 2.008 3.838 1.00 96.75 300 ASP A C 1
ATOM 2321 O O . ASP A 1 300 ? 4.787 1.226 3.288 1.00 96.75 300 ASP A O 1
ATOM 2325 N N . VAL A 1 301 ? 2.779 1.641 4.211 1.00 96.94 301 VAL A N 1
ATOM 2326 C CA . VAL A 1 301 ? 2.232 0.292 4.001 1.00 96.94 301 VAL A CA 1
ATOM 2327 C C . VAL A 1 301 ? 2.100 -0.031 2.510 1.00 96.94 301 VAL A C 1
ATOM 2329 O O . VAL A 1 301 ? 2.592 -1.079 2.091 1.00 96.94 301 VAL A O 1
ATOM 2332 N N . ILE A 1 302 ? 1.512 0.855 1.690 1.00 97.56 302 ILE A N 1
ATOM 2333 C CA . ILE A 1 302 ? 1.387 0.596 0.243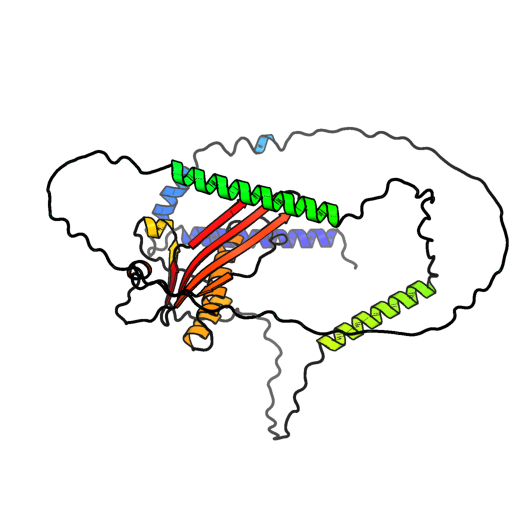 1.00 97.56 302 ILE A CA 1
ATOM 2334 C C . ILE A 1 302 ? 2.751 0.527 -0.447 1.00 97.56 302 ILE A C 1
ATOM 2336 O O . ILE A 1 302 ? 2.956 -0.338 -1.293 1.00 97.56 302 ILE A O 1
ATOM 2340 N N . ASN A 1 303 ? 3.716 1.373 -0.066 1.00 96.44 303 ASN A N 1
ATOM 2341 C CA . ASN A 1 303 ? 5.062 1.286 -0.634 1.00 96.44 303 ASN A CA 1
ATOM 2342 C C . ASN A 1 303 ? 5.724 -0.053 -0.291 1.00 96.44 303 ASN A C 1
ATOM 2344 O O . ASN A 1 303 ? 6.319 -0.675 -1.164 1.00 96.44 303 ASN A O 1
ATOM 2348 N N . ALA A 1 304 ? 5.606 -0.522 0.953 1.00 95.56 304 ALA A N 1
ATOM 2349 C CA . ALA A 1 304 ? 6.201 -1.793 1.347 1.00 95.56 304 ALA A CA 1
ATOM 2350 C C . ALA A 1 304 ? 5.562 -2.999 0.650 1.00 95.56 304 ALA A C 1
ATOM 2352 O O . ALA A 1 304 ? 6.287 -3.900 0.239 1.00 95.56 304 ALA A O 1
ATOM 2353 N N . LEU A 1 305 ? 4.236 -3.003 0.487 1.00 95.69 305 LEU A N 1
ATOM 2354 C CA . LEU A 1 305 ? 3.534 -4.022 -0.297 1.00 95.69 305 LEU A CA 1
ATOM 2355 C C . LEU A 1 305 ? 3.986 -4.014 -1.758 1.00 95.69 305 LEU A C 1
ATOM 2357 O O . LEU A 1 305 ? 4.360 -5.054 -2.293 1.00 95.69 305 LEU A O 1
ATOM 2361 N N . PHE A 1 306 ? 4.027 -2.828 -2.368 1.00 95.94 306 PHE A N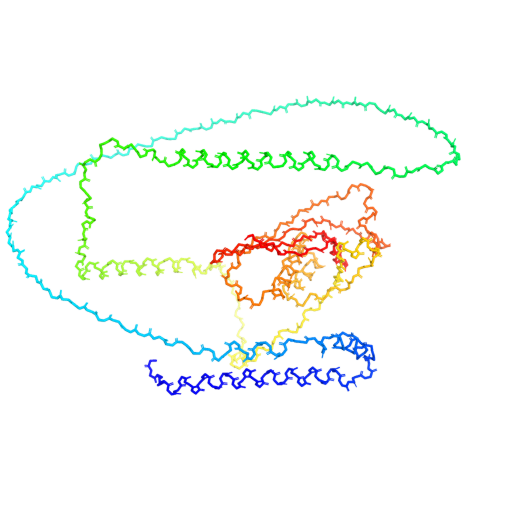 1
ATOM 2362 C CA . PHE A 1 306 ? 4.448 -2.667 -3.752 1.00 95.94 306 PHE A CA 1
ATOM 2363 C C . PHE A 1 306 ? 5.876 -3.168 -3.976 1.00 95.94 306 PHE A C 1
ATOM 2365 O O . PHE A 1 306 ? 6.112 -3.918 -4.912 1.00 95.94 306 PHE A O 1
ATOM 2372 N N . PHE A 1 307 ? 6.829 -2.800 -3.114 1.00 93.56 307 PHE A N 1
ATOM 2373 C CA . PHE A 1 307 ? 8.211 -3.262 -3.253 1.00 93.56 307 PHE A CA 1
ATOM 2374 C C . PHE A 1 307 ? 8.374 -4.751 -2.958 1.00 93.56 307 PHE A C 1
ATOM 2376 O O . PHE A 1 307 ? 9.197 -5.388 -3.605 1.00 93.56 307 PHE A O 1
ATOM 2383 N N . ARG A 1 308 ? 7.597 -5.319 -2.025 1.00 93.06 308 ARG A N 1
ATOM 2384 C CA . ARG A 1 308 ? 7.589 -6.768 -1.786 1.00 93.06 308 ARG A CA 1
ATOM 2385 C C . ARG A 1 308 ? 7.247 -7.518 -3.072 1.00 93.06 308 ARG A C 1
ATOM 2387 O O . ARG A 1 308 ? 7.960 -8.447 -3.433 1.00 93.06 308 ARG A O 1
ATOM 2394 N N . ASP A 1 309 ? 6.193 -7.089 -3.760 1.00 93.44 309 ASP A N 1
ATOM 2395 C CA . ASP A 1 309 ? 5.699 -7.799 -4.941 1.00 93.44 309 ASP A CA 1
ATOM 2396 C C . ASP A 1 309 ? 6.500 -7.457 -6.203 1.00 93.44 309 ASP A C 1
ATOM 2398 O O . ASP A 1 309 ? 6.764 -8.340 -7.016 1.00 93.44 309 ASP A O 1
ATOM 2402 N N . LEU A 1 310 ? 6.973 -6.211 -6.332 1.00 91.94 310 LEU A N 1
ATOM 2403 C CA . LEU A 1 310 ? 7.878 -5.811 -7.409 1.00 91.94 310 LEU A CA 1
ATOM 2404 C C . LEU A 1 310 ? 9.163 -6.639 -7.374 1.00 91.94 310 LEU A C 1
ATOM 2406 O O . LEU A 1 310 ? 9.535 -7.208 -8.393 1.00 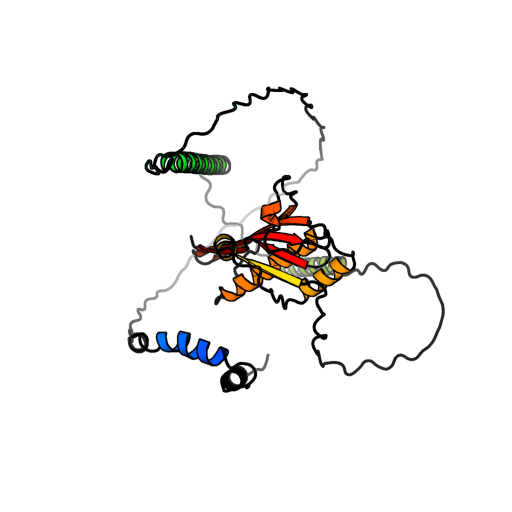91.94 310 LEU A O 1
ATOM 2410 N N . LEU A 1 311 ? 9.795 -6.763 -6.202 1.00 89.12 311 LEU A N 1
ATOM 2411 C CA . LEU A 1 311 ? 11.019 -7.551 -6.043 1.00 89.12 311 LEU A CA 1
ATOM 2412 C C . LEU A 1 311 ? 10.785 -9.052 -6.237 1.00 89.12 311 LEU A C 1
ATOM 2414 O O . LEU A 1 311 ? 11.686 -9.742 -6.701 1.00 89.12 311 LEU A O 1
ATOM 2418 N N . ALA A 1 312 ? 9.594 -9.556 -5.903 1.00 88.81 312 ALA A N 1
ATOM 2419 C CA . ALA A 1 312 ? 9.249 -10.958 -6.123 1.00 88.81 312 ALA A CA 1
ATOM 2420 C C . ALA A 1 312 ? 9.097 -11.305 -7.615 1.00 88.81 312 ALA A C 1
ATOM 2422 O O . ALA A 1 312 ? 9.398 -12.430 -8.005 1.00 88.81 312 ALA A O 1
ATOM 2423 N N . LEU A 1 313 ? 8.639 -10.361 -8.450 1.00 82.12 313 LEU A N 1
ATOM 2424 C CA . LEU A 1 313 ? 8.497 -10.578 -9.896 1.00 82.12 313 LEU A CA 1
ATOM 2425 C C . LEU A 1 313 ? 9.762 -10.257 -10.693 1.00 82.12 313 LEU A C 1
ATOM 2427 O O . LEU A 1 313 ? 9.992 -10.843 -11.752 1.00 82.12 313 LEU A O 1
ATOM 2431 N N . THR A 1 314 ? 10.579 -9.308 -10.240 1.00 71.06 314 THR A N 1
ATOM 2432 C CA . THR A 1 314 ? 11.751 -8.883 -11.001 1.00 71.06 314 THR A CA 1
ATOM 2433 C C . THR A 1 314 ? 12.924 -9.822 -10.750 1.00 71.06 314 THR A C 1
ATOM 2435 O O . THR A 1 314 ? 13.704 -9.625 -9.824 1.00 71.06 314 THR A O 1
ATOM 2438 N N . VAL A 1 315 ? 13.104 -10.798 -11.642 1.00 65.00 315 VAL A N 1
ATOM 2439 C CA . VAL A 1 315 ? 14.395 -11.498 -11.818 1.00 65.00 315 VAL A CA 1
ATOM 2440 C C . VAL A 1 315 ? 15.475 -10.522 -12.320 1.00 65.00 315 VAL A C 1
ATOM 2442 O O . VAL A 1 315 ? 16.671 -10.758 -12.178 1.00 65.00 315 VAL A O 1
ATOM 2445 N N . MET A 1 316 ? 15.054 -9.396 -12.902 1.00 59.88 316 MET A N 1
ATOM 2446 C CA . MET A 1 316 ? 15.934 -8.392 -13.490 1.00 59.88 316 MET A CA 1
ATOM 2447 C C . MET A 1 316 ? 16.346 -7.330 -12.453 1.00 59.88 316 MET A C 1
ATOM 2449 O O . MET A 1 316 ? 15.488 -6.841 -11.715 1.00 59.88 316 MET A O 1
ATOM 2453 N N . PRO A 1 317 ? 17.631 -6.928 -12.410 1.00 59.12 317 PRO A N 1
ATOM 2454 C CA . PRO A 1 317 ? 18.129 -5.930 -11.467 1.00 59.12 317 PRO A CA 1
ATOM 2455 C C . PRO A 1 317 ? 17.364 -4.607 -11.620 1.00 59.12 317 PRO A C 1
ATOM 2457 O O . PRO A 1 317 ? 17.149 -4.122 -12.729 1.00 59.12 317 PRO A O 1
ATOM 2460 N N . GLY A 1 318 ? 16.935 -4.031 -10.493 1.00 63.03 318 GLY A N 1
ATOM 2461 C CA . GLY A 1 318 ? 15.975 -2.921 -10.410 1.00 63.03 318 GLY A CA 1
ATOM 2462 C C . GL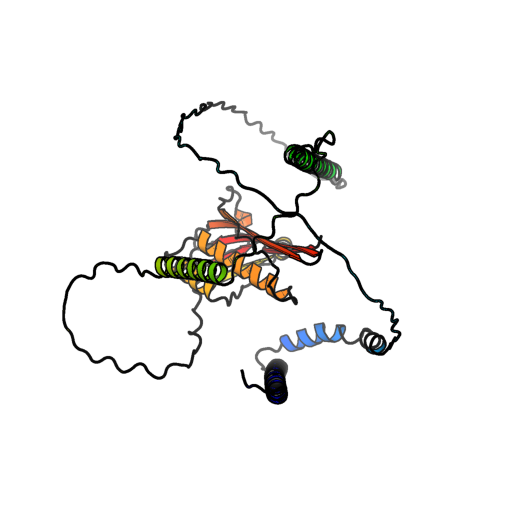Y A 1 318 ? 16.423 -1.559 -10.960 1.00 63.03 318 GLY A C 1
ATOM 2463 O O . GLY A 1 318 ? 15.802 -0.554 -10.631 1.00 63.03 318 GLY A O 1
ATOM 2464 N N . GLU A 1 319 ? 17.473 -1.491 -11.780 1.00 67.44 319 GLU A N 1
ATOM 2465 C CA . GLU A 1 319 ? 18.077 -0.237 -12.258 1.00 67.44 319 GLU A CA 1
ATOM 2466 C C . GLU A 1 319 ? 17.237 0.512 -13.309 1.00 67.44 319 GLU A C 1
ATOM 2468 O O . GLU A 1 319 ? 17.552 1.654 -13.642 1.00 67.44 319 GLU A O 1
ATOM 2473 N N . HIS A 1 320 ? 16.158 -0.091 -13.820 1.00 85.44 320 HIS A N 1
ATOM 2474 C CA . HIS A 1 320 ? 15.349 0.486 -14.904 1.00 85.44 320 HIS A CA 1
ATOM 2475 C C . HIS A 1 320 ? 13.884 0.768 -14.543 1.00 85.44 320 HIS A C 1
ATOM 2477 O O . HIS A 1 320 ? 13.126 1.201 -15.408 1.00 85.44 320 HIS A O 1
ATOM 2483 N N . TRP A 1 321 ? 13.479 0.562 -13.287 1.00 91.50 321 TRP A N 1
ATOM 2484 C CA . TRP A 1 321 ? 12.149 0.967 -12.824 1.00 91.50 321 TRP A CA 1
ATOM 2485 C C . TRP A 1 321 ? 12.156 2.430 -12.368 1.00 91.50 321 TRP A C 1
ATOM 2487 O O . TRP A 1 321 ? 12.816 2.773 -11.386 1.00 91.50 321 TRP A O 1
ATOM 2497 N N . ASP A 1 322 ? 11.363 3.277 -13.020 1.00 93.69 322 ASP A N 1
ATOM 2498 C CA . ASP A 1 322 ? 10.998 4.593 -12.501 1.00 93.69 322 ASP A CA 1
ATOM 2499 C C . ASP A 1 322 ? 9.784 4.454 -11.574 1.00 93.69 322 ASP A C 1
ATOM 2501 O O . ASP A 1 322 ? 8.655 4.188 -11.998 1.00 93.69 322 ASP A O 1
ATOM 2505 N N . VAL A 1 323 ? 10.030 4.551 -10.268 1.00 95.00 323 VAL A N 1
ATOM 2506 C CA . VAL A 1 323 ? 9.026 4.278 -9.238 1.00 95.00 323 VAL A CA 1
ATOM 2507 C C . VAL A 1 323 ? 8.336 5.576 -8.812 1.00 95.00 323 VAL A C 1
ATOM 2509 O O . VAL A 1 323 ? 8.841 6.328 -7.974 1.00 95.00 323 VAL A O 1
ATOM 2512 N N . ASN A 1 324 ? 7.119 5.795 -9.313 1.00 96.19 324 ASN A N 1
ATOM 2513 C CA . ASN A 1 324 ? 6.298 6.964 -8.989 1.00 96.19 324 ASN A CA 1
ATOM 2514 C C . ASN A 1 324 ? 5.925 7.011 -7.496 1.00 96.19 324 ASN A C 1
ATOM 2516 O O . ASN A 1 324 ? 5.700 5.965 -6.890 1.00 96.19 324 ASN A O 1
ATOM 2520 N N . PRO A 1 325 ? 5.803 8.187 -6.851 1.00 97.25 325 PRO A N 1
ATOM 2521 C CA . PRO A 1 325 ? 5.352 8.280 -5.459 1.00 97.25 325 PRO A CA 1
ATOM 2522 C C . PRO A 1 325 ? 3.940 7.695 -5.278 1.00 97.25 325 PRO A C 1
ATOM 2524 O O . PRO A 1 325 ? 3.111 7.768 -6.182 1.00 97.25 325 PRO A O 1
ATOM 2527 N N . ALA A 1 326 ? 3.651 7.120 -4.104 1.00 97.81 326 ALA A N 1
ATOM 2528 C CA . ALA A 1 326 ? 2.323 6.560 -3.840 1.00 97.81 326 ALA A CA 1
ATOM 2529 C C . ALA A 1 326 ? 1.258 7.667 -3.738 1.00 97.81 326 ALA A C 1
ATOM 2531 O O . ALA A 1 326 ? 1.474 8.700 -3.099 1.00 97.81 326 ALA A O 1
ATOM 2532 N N . SER A 1 327 ? 0.088 7.419 -4.316 1.00 98.25 327 SER A N 1
ATOM 2533 C CA . SER A 1 327 ? -1.114 8.232 -4.153 1.00 98.25 327 SER A CA 1
ATOM 2534 C C . SER A 1 327 ? -1.933 7.684 -2.989 1.00 98.25 327 SER A C 1
ATOM 2536 O O . SER A 1 327 ? -2.232 6.494 -2.952 1.00 98.25 327 SER A O 1
ATOM 2538 N N . VAL A 1 328 ? -2.282 8.540 -2.024 1.00 98.44 328 VAL A N 1
ATOM 2539 C CA . VAL A 1 328 ? -3.081 8.165 -0.846 1.00 98.44 328 VAL A CA 1
ATOM 2540 C C . VAL A 1 328 ? -4.189 9.190 -0.653 1.00 98.44 328 VAL A C 1
ATOM 2542 O O . VAL A 1 328 ? -3.932 10.344 -0.278 1.00 98.44 328 VAL A O 1
ATOM 2545 N N . ASN A 1 329 ? -5.424 8.762 -0.894 1.00 98.25 329 ASN A N 1
ATOM 2546 C CA . ASN A 1 329 ? -6.611 9.603 -0.832 1.00 98.25 329 ASN A CA 1
ATOM 2547 C C . ASN A 1 329 ? -7.504 9.146 0.314 1.00 98.25 329 ASN A C 1
ATOM 2549 O O . ASN A 1 329 ? -7.963 8.013 0.340 1.00 98.25 329 ASN A O 1
ATOM 2553 N N . GLU A 1 330 ? -7.728 10.034 1.277 1.00 97.50 330 GLU A N 1
ATOM 2554 C CA . GLU A 1 330 ? -8.656 9.776 2.374 1.00 97.50 330 GLU A CA 1
ATOM 2555 C C . GLU A 1 330 ? -10.090 9.894 1.862 1.00 97.50 330 GLU A C 1
ATOM 2557 O O . GLU A 1 330 ? -10.418 10.838 1.134 1.00 97.50 330 GLU A O 1
ATOM 2562 N N . PHE A 1 331 ? -10.950 8.965 2.263 1.00 96.00 331 PHE A N 1
ATOM 2563 C CA . PHE A 1 331 ? -12.372 9.039 1.971 1.00 96.00 331 PHE A CA 1
ATOM 2564 C C . PHE A 1 331 ? -13.195 8.673 3.201 1.00 96.00 331 PHE A C 1
ATOM 2566 O O . PHE A 1 331 ? -12.765 7.938 4.086 1.00 96.00 331 PHE A O 1
ATOM 2573 N N . VAL A 1 332 ? -14.413 9.206 3.259 1.00 93.50 332 VAL A N 1
ATOM 2574 C CA . VAL A 1 332 ? -15.379 8.854 4.298 1.00 93.50 332 VAL A CA 1
ATOM 2575 C C . VAL A 1 332 ? -16.381 7.893 3.672 1.00 93.50 332 VAL A C 1
ATOM 2577 O O . VAL A 1 332 ? -17.049 8.282 2.706 1.00 93.50 332 VAL A O 1
ATOM 2580 N N . PRO A 1 333 ? -16.512 6.655 4.175 1.00 89.44 333 PRO A N 1
ATOM 2581 C CA . PRO A 1 333 ? -17.505 5.736 3.649 1.00 89.44 333 PRO A CA 1
ATOM 2582 C C . PRO A 1 333 ? -18.902 6.334 3.840 1.00 89.44 333 PRO A C 1
ATOM 2584 O O . PRO A 1 333 ? -19.246 6.831 4.915 1.00 89.44 333 PRO A O 1
ATOM 2587 N N . GLN A 1 334 ? -19.719 6.314 2.784 1.00 85.44 334 GLN A N 1
ATOM 2588 C CA . GLN A 1 334 ? -21.121 6.720 2.891 1.00 85.44 334 GLN A CA 1
ATOM 2589 C C . GLN A 1 334 ? -21.830 5.806 3.903 1.00 85.44 334 GLN A C 1
ATOM 2591 O O . GLN A 1 334 ? -21.438 4.653 4.066 1.00 85.44 334 GLN A O 1
ATOM 2596 N N . SER A 1 335 ? -22.860 6.311 4.588 1.00 65.06 335 SER A N 1
ATOM 2597 C CA . SER A 1 335 ? -23.507 5.742 5.791 1.00 65.06 335 SER A CA 1
ATOM 2598 C C . SER A 1 335 ? -23.964 4.270 5.734 1.00 65.06 335 SER A C 1
ATOM 2600 O O . SER A 1 335 ? -24.377 3.732 6.754 1.00 65.06 335 SER A O 1
ATOM 2602 N N . ASN A 1 336 ? -23.846 3.600 4.587 1.00 63.94 336 ASN A N 1
ATOM 2603 C CA . ASN A 1 336 ? -24.033 2.157 4.416 1.00 63.94 336 ASN A CA 1
ATOM 2604 C C . ASN A 1 336 ? -22.711 1.361 4.507 1.00 63.94 336 ASN A C 1
ATOM 2606 O O . ASN A 1 336 ? -22.660 0.205 4.094 1.00 63.94 336 ASN A O 1
ATOM 2610 N N . GLY A 1 337 ? -21.642 1.956 5.048 1.00 61.41 337 GLY A N 1
ATOM 2611 C CA . GLY A 1 337 ? -20.287 1.393 5.143 1.00 61.41 337 GLY A CA 1
ATOM 2612 C C . GLY A 1 337 ? -20.123 0.123 5.988 1.00 61.41 337 GLY A C 1
ATOM 2613 O O . GLY A 1 337 ? -18.992 -0.270 6.249 1.00 61.41 337 GLY A O 1
ATOM 2614 N N . VAL A 1 338 ? -21.213 -0.538 6.388 1.00 68.06 338 VAL A N 1
ATOM 2615 C CA . VAL A 1 338 ? -21.191 -1.843 7.070 1.00 68.06 338 VAL A CA 1
ATOM 2616 C C . VAL A 1 338 ? -20.431 -2.878 6.233 1.00 68.06 338 VAL A C 1
ATOM 2618 O O . VAL A 1 338 ? -19.611 -3.609 6.775 1.00 68.06 338 VAL A O 1
ATOM 2621 N N . ALA A 1 339 ? -20.608 -2.867 4.907 1.00 78.00 339 ALA A N 1
ATOM 2622 C CA . ALA A 1 339 ? -19.887 -3.767 4.001 1.00 78.00 339 ALA A CA 1
ATOM 2623 C C . ALA A 1 339 ? -18.360 -3.556 4.029 1.00 78.00 339 ALA A C 1
ATOM 2625 O O . ALA A 1 339 ? -17.590 -4.493 3.847 1.00 78.00 339 ALA A O 1
ATOM 2626 N N . LEU A 1 340 ? -17.894 -2.333 4.308 1.00 81.25 340 LEU A N 1
ATOM 2627 C CA . LEU A 1 340 ? -16.463 -2.031 4.388 1.00 81.25 340 LEU A CA 1
ATOM 2628 C C . LEU A 1 340 ? -15.837 -2.467 5.715 1.00 81.25 340 LEU A C 1
ATOM 2630 O O . LEU A 1 340 ? -14.621 -2.404 5.840 1.00 81.25 340 LEU A O 1
ATOM 2634 N N . LEU A 1 341 ? -16.609 -2.897 6.708 1.00 86.31 341 LEU A N 1
ATOM 2635 C CA . LEU A 1 341 ? -16.080 -3.423 7.971 1.00 86.31 341 LEU A CA 1
ATOM 2636 C C . LEU A 1 341 ? -16.366 -4.922 8.131 1.00 86.31 341 LEU A C 1
ATOM 2638 O O . LEU A 1 341 ? -16.125 -5.489 9.192 1.00 86.31 341 LEU A O 1
ATOM 2642 N N . GLU A 1 342 ? -16.843 -5.583 7.076 1.00 85.94 342 GLU A N 1
ATOM 2643 C CA . GLU A 1 342 ? -17.100 -7.018 7.088 1.00 85.94 342 GLU A CA 1
ATOM 2644 C C . GLU A 1 342 ? -15.807 -7.816 7.328 1.00 85.94 342 GLU A C 1
ATOM 2646 O O . GLU A 1 342 ? -14.808 -7.650 6.619 1.00 85.94 342 GLU A O 1
ATOM 2651 N N . GLY A 1 343 ? -15.835 -8.682 8.345 1.00 84.38 343 GLY A N 1
ATOM 2652 C CA . GLY A 1 343 ? -14.684 -9.476 8.786 1.00 84.38 343 GLY A CA 1
ATOM 2653 C C . GLY A 1 343 ? -13.742 -8.753 9.755 1.00 84.38 343 GLY A C 1
ATOM 2654 O O . GLY A 1 343 ? -12.720 -9.319 10.134 1.00 84.38 343 GLY A O 1
ATOM 2655 N N . ILE A 1 344 ? -14.072 -7.525 10.165 1.00 88.00 344 ILE A N 1
ATOM 2656 C CA . ILE A 1 344 ? -13.314 -6.754 11.151 1.00 88.00 344 ILE A CA 1
ATOM 2657 C C . ILE A 1 344 ? -14.104 -6.729 12.459 1.00 88.00 344 ILE A C 1
ATOM 2659 O O . ILE A 1 344 ? -15.269 -6.337 12.477 1.00 88.00 344 ILE A O 1
ATOM 2663 N N . ASP A 1 345 ? -13.475 -7.119 13.568 1.00 86.06 345 ASP A N 1
ATOM 2664 C CA . ASP A 1 345 ? -14.104 -7.004 14.884 1.00 86.06 345 ASP A CA 1
ATOM 2665 C C . ASP A 1 345 ? -14.213 -5.524 15.290 1.00 86.06 345 ASP A C 1
ATOM 2667 O O . ASP A 1 345 ? -13.230 -4.873 15.645 1.00 86.06 345 ASP A O 1
ATOM 2671 N N . THR A 1 346 ? -15.423 -4.971 15.191 1.00 85.75 346 THR A N 1
ATOM 2672 C CA . THR A 1 346 ? -15.737 -3.592 15.591 1.00 85.75 346 THR A CA 1
ATOM 2673 C C . THR A 1 346 ? -16.357 -3.508 16.986 1.00 85.75 346 THR A C 1
ATOM 2675 O O . THR A 1 346 ? -16.837 -2.439 17.368 1.00 85.75 346 THR A O 1
ATOM 2678 N N . SER A 1 347 ? -16.385 -4.603 17.757 1.00 84.69 347 SER A N 1
ATOM 2679 C CA . SER A 1 347 ? -17.040 -4.657 19.074 1.00 84.69 347 SER A CA 1
ATOM 2680 C C . SER A 1 347 ? -16.490 -3.629 20.073 1.00 84.69 347 SER A C 1
ATOM 2682 O O . SER A 1 347 ? -17.228 -3.152 20.934 1.00 84.69 347 SER A O 1
ATOM 2684 N N . GLY A 1 348 ? -15.231 -3.207 19.908 1.00 82.25 348 GLY A N 1
ATOM 2685 C CA . GLY A 1 348 ? -14.580 -2.180 20.729 1.00 82.25 348 GLY A CA 1
ATOM 2686 C C . GLY A 1 348 ? -14.924 -0.726 20.381 1.00 82.25 348 GLY A C 1
ATOM 2687 O O . GLY A 1 348 ? -14.385 0.185 21.005 1.00 82.25 348 GLY A O 1
ATOM 2688 N N . GLY A 1 349 ? -15.773 -0.465 19.378 1.00 87.25 349 GLY A N 1
ATOM 2689 C CA . GLY A 1 349 ? -16.082 0.907 18.948 1.00 87.25 349 GLY A CA 1
ATOM 2690 C C . GLY A 1 349 ? -14.876 1.648 18.356 1.00 87.25 349 GLY A C 1
ATOM 2691 O O . GLY A 1 349 ? -14.831 2.881 18.371 1.00 87.25 349 GLY A O 1
ATOM 2692 N N . ALA A 1 350 ? -13.886 0.905 17.852 1.00 90.12 350 ALA A N 1
ATOM 2693 C CA . ALA A 1 350 ? -12.693 1.470 17.243 1.00 90.12 350 ALA A CA 1
ATOM 2694 C C . ALA A 1 350 ? -13.068 2.336 16.032 1.00 90.12 350 ALA A C 1
ATOM 2696 O O . ALA A 1 350 ? -13.805 1.917 15.136 1.00 90.12 350 ALA A O 1
ATOM 2697 N N . LYS A 1 351 ? -12.543 3.562 15.999 1.00 93.56 351 LYS A N 1
ATOM 2698 C CA . LYS A 1 351 ? -12.713 4.465 14.863 1.00 93.56 351 LYS A CA 1
ATOM 2699 C C . LYS A 1 351 ? -11.702 4.099 13.777 1.00 93.56 351 LYS A C 1
ATOM 2701 O O . LYS A 1 351 ? -10.506 4.043 14.056 1.00 93.56 351 LYS A O 1
ATOM 2706 N N . PHE A 1 352 ? -12.190 3.892 12.557 1.00 95.12 352 PHE A N 1
ATOM 2707 C CA . PHE A 1 352 ? -11.357 3.640 11.384 1.00 95.12 352 PHE A CA 1
ATOM 2708 C C . PHE A 1 352 ? -11.262 4.880 10.495 1.00 95.12 352 PHE A C 1
ATOM 2710 O O . PHE A 1 352 ? -12.252 5.582 10.275 1.00 95.12 352 PHE A O 1
ATOM 2717 N N . GLU A 1 353 ? -10.064 5.113 9.972 1.00 96.44 353 GLU A N 1
ATOM 2718 C CA . GLU A 1 353 ? -9.788 6.031 8.868 1.00 96.44 353 GLU A CA 1
ATOM 2719 C C . GLU A 1 353 ? -9.551 5.210 7.594 1.00 96.44 353 GLU A C 1
ATOM 2721 O O . GLU A 1 353 ? -8.897 4.164 7.648 1.00 96.44 353 GLU A O 1
ATOM 2726 N N . PHE A 1 354 ? -10.108 5.656 6.466 1.00 96.94 354 PHE A N 1
ATOM 2727 C CA . PHE A 1 354 ? -10.127 4.906 5.209 1.00 96.94 354 PHE A CA 1
ATOM 2728 C C . PHE A 1 354 ? -9.338 5.649 4.134 1.00 96.94 354 PHE A C 1
ATOM 2730 O O . PHE A 1 354 ? -9.527 6.851 3.925 1.00 96.94 354 PHE A O 1
ATOM 2737 N N . PHE A 1 355 ? -8.468 4.918 3.444 1.00 98.00 355 PHE A N 1
ATOM 2738 C CA . PHE A 1 355 ? -7.593 5.455 2.414 1.00 98.00 355 PHE A CA 1
ATOM 2739 C C . PHE A 1 355 ? -7.639 4.585 1.165 1.00 98.00 355 PHE A C 1
ATOM 2741 O O . PHE A 1 355 ? -7.420 3.381 1.253 1.00 98.00 355 PHE A O 1
ATOM 2748 N N . ASP A 1 356 ? -7.858 5.202 0.010 1.00 97.88 356 ASP A N 1
ATOM 2749 C CA . ASP A 1 356 ? -7.617 4.574 -1.284 1.00 97.88 356 ASP A CA 1
ATOM 2750 C C . ASP A 1 356 ? -6.176 4.853 -1.703 1.00 97.88 356 ASP A C 1
ATOM 2752 O O . ASP A 1 356 ? -5.732 6.010 -1.764 1.00 97.88 356 ASP A O 1
ATOM 2756 N N . CYS A 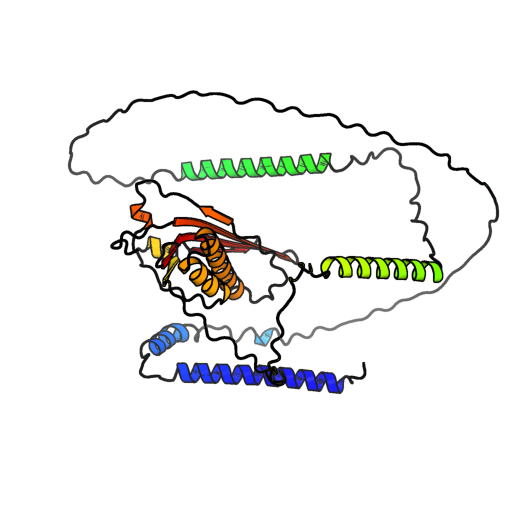1 357 ? -5.440 3.777 -1.958 1.00 98.38 357 CYS A N 1
ATOM 2757 C CA . CYS A 1 357 ? -4.020 3.804 -2.251 1.00 98.38 357 CYS A CA 1
ATOM 2758 C C . CYS A 1 357 ? -3.743 3.258 -3.654 1.00 98.38 357 CYS A C 1
ATOM 2760 O O . CYS A 1 357 ? -4.256 2.209 -4.037 1.00 98.38 357 CYS A O 1
ATOM 2762 N N . ASP A 1 358 ? -2.896 3.965 -4.401 1.00 98.12 358 ASP A N 1
ATOM 2763 C CA . ASP A 1 358 ? -2.392 3.549 -5.714 1.00 98.12 358 ASP A CA 1
ATOM 2764 C C . ASP A 1 358 ? -0.880 3.802 -5.758 1.00 98.12 358 ASP A C 1
ATOM 2766 O O . ASP A 1 358 ? -0.393 4.843 -5.301 1.00 98.12 358 ASP A O 1
ATOM 2770 N N . LYS A 1 359 ? -0.126 2.842 -6.283 1.00 97.88 359 LYS A N 1
ATOM 2771 C CA . LYS A 1 359 ? 1.316 2.935 -6.477 1.00 97.88 359 LYS A CA 1
ATOM 2772 C C . LYS A 1 359 ? 1.674 2.338 -7.826 1.00 97.88 359 LYS A C 1
ATOM 2774 O O . LYS A 1 359 ? 1.235 1.242 -8.156 1.00 97.88 359 LYS A O 1
ATOM 2779 N N . GLN A 1 360 ? 2.504 3.052 -8.579 1.00 97.44 360 GLN A N 1
ATOM 2780 C CA . GLN A 1 360 ? 2.908 2.643 -9.919 1.00 97.44 360 GLN A CA 1
ATOM 2781 C C . GLN A 1 360 ? 4.423 2.725 -10.080 1.00 97.44 360 GLN A C 1
ATOM 2783 O O . GLN A 1 360 ? 5.074 3.565 -9.455 1.00 97.44 360 GLN A O 1
ATOM 2788 N N . ALA A 1 361 ? 4.970 1.862 -10.927 1.00 95.69 361 ALA A N 1
ATOM 2789 C CA . ALA A 1 361 ? 6.307 2.011 -11.478 1.00 95.69 361 ALA A CA 1
ATOM 2790 C C . ALA A 1 361 ? 6.279 1.712 -12.973 1.00 95.69 361 ALA A C 1
ATOM 2792 O O . ALA A 1 361 ? 5.518 0.857 -13.430 1.00 95.69 361 ALA A O 1
ATOM 2793 N N . GLU A 1 362 ? 7.118 2.418 -13.714 1.00 94.56 362 GLU A N 1
ATOM 2794 C CA . GLU A 1 362 ? 7.253 2.279 -15.157 1.00 94.56 362 GLU A CA 1
ATOM 2795 C C . GLU A 1 362 ? 8.652 1.751 -15.469 1.00 94.56 362 GLU A C 1
ATOM 2797 O O . GLU A 1 362 ? 9.647 2.263 -14.966 1.00 94.56 362 GLU A O 1
ATOM 2802 N N . TRP A 1 363 ? 8.725 0.703 -16.277 1.00 91.06 363 TRP A N 1
ATOM 2803 C CA . TRP A 1 363 ? 9.961 0.207 -16.860 1.00 91.06 363 TRP A CA 1
ATOM 2804 C C . TRP A 1 363 ? 9.969 0.618 -18.323 1.00 91.06 363 TRP A C 1
ATOM 2806 O O . TRP A 1 363 ? 9.103 0.189 -19.084 1.00 91.06 363 TRP A O 1
ATOM 2816 N N . ASP A 1 364 ? 10.942 1.435 -18.709 1.00 89.06 364 ASP A N 1
ATOM 2817 C CA . ASP A 1 364 ? 11.133 1.886 -20.089 1.00 89.06 364 ASP A CA 1
ATOM 2818 C C . ASP A 1 364 ? 12.588 1.627 -20.500 1.00 89.06 364 ASP A C 1
ATOM 2820 O O . ASP A 1 364 ? 13.488 2.432 -20.245 1.00 89.06 364 ASP A O 1
ATOM 2824 N N . TRP A 1 365 ? 12.849 0.444 -21.069 1.00 89.06 365 TRP A N 1
ATOM 2825 C CA . TRP A 1 365 ? 14.199 0.030 -21.458 1.00 89.06 365 TRP A CA 1
ATOM 2826 C C . TRP A 1 365 ? 14.201 -0.899 -22.670 1.00 89.06 365 TRP A C 1
ATOM 2828 O O . TRP A 1 365 ? 13.451 -1.870 -22.713 1.00 89.06 365 TRP A O 1
ATOM 2838 N N . LYS A 1 366 ? 15.116 -0.644 -23.619 1.00 84.81 366 LYS A N 1
ATOM 2839 C CA . LYS A 1 366 ? 15.364 -1.475 -24.818 1.00 84.81 366 LYS A CA 1
ATOM 2840 C C . LYS A 1 366 ? 14.074 -1.919 -25.525 1.00 84.81 366 LYS A C 1
ATOM 2842 O O . LYS A 1 366 ? 13.868 -3.105 -25.753 1.00 84.81 366 LYS A O 1
ATOM 2847 N N . ASP A 1 367 ? 13.219 -0.951 -25.846 1.00 85.38 367 ASP A N 1
ATOM 2848 C CA . ASP A 1 367 ? 11.947 -1.149 -26.557 1.00 85.38 367 ASP A CA 1
ATOM 2849 C C . ASP A 1 367 ? 10.886 -1.975 -25.802 1.00 85.38 367 ASP A C 1
ATOM 2851 O O . ASP A 1 367 ? 9.810 -2.217 -26.344 1.00 85.38 367 ASP A O 1
ATOM 2855 N N . ALA A 1 368 ? 11.145 -2.361 -24.550 1.00 84.50 368 ALA A N 1
ATOM 2856 C CA . ALA A 1 368 ? 10.153 -2.946 -23.660 1.00 84.50 368 ALA A CA 1
ATOM 2857 C C . ALA A 1 368 ? 9.591 -1.863 -22.732 1.00 84.50 368 ALA A C 1
ATOM 2859 O O . ALA A 1 368 ? 10.335 -1.238 -21.968 1.00 84.50 368 ALA A O 1
ATOM 2860 N N . TYR A 1 369 ? 8.271 -1.673 -22.781 1.00 88.00 369 TYR A N 1
ATOM 2861 C CA . TYR A 1 369 ? 7.548 -0.809 -21.854 1.00 88.00 369 TYR A CA 1
ATOM 2862 C C . TYR A 1 369 ? 6.658 -1.658 -20.952 1.00 88.00 369 TYR A C 1
ATOM 2864 O O . TYR A 1 369 ? 5.764 -2.353 -21.431 1.00 88.00 369 TYR A O 1
ATOM 2872 N N . SER A 1 370 ? 6.884 -1.596 -19.643 1.00 90.81 370 SER A N 1
ATOM 2873 C CA . SER A 1 370 ? 6.055 -2.293 -18.655 1.00 90.81 370 SER A CA 1
ATOM 2874 C C . SER A 1 370 ? 5.597 -1.347 -17.558 1.00 90.81 370 SER A C 1
ATOM 2876 O O . SER A 1 370 ? 6.328 -0.450 -17.149 1.00 90.81 370 SER A O 1
ATOM 2878 N N . VAL A 1 371 ? 4.383 -1.552 -17.051 1.00 94.50 371 VAL A N 1
ATOM 2879 C CA . VAL A 1 371 ? 3.830 -0.768 -15.940 1.00 94.50 371 VAL A CA 1
ATOM 2880 C C . VAL A 1 371 ? 3.397 -1.707 -14.829 1.00 94.50 371 VAL A C 1
ATOM 2882 O O . VAL A 1 371 ? 2.456 -2.481 -14.998 1.00 94.50 371 VAL A O 1
ATOM 2885 N N . ALA A 1 372 ? 4.055 -1.609 -13.679 1.00 95.69 372 ALA A N 1
ATOM 2886 C CA . ALA A 1 372 ? 3.647 -2.276 -12.451 1.00 95.69 372 ALA A CA 1
ATOM 2887 C C . ALA A 1 372 ? 2.691 -1.365 -11.679 1.00 95.69 372 ALA A C 1
ATOM 2889 O O . ALA A 1 372 ? 2.989 -0.191 -11.469 1.00 95.69 372 ALA A O 1
ATOM 2890 N N . THR A 1 373 ? 1.544 -1.883 -11.248 1.00 97.12 373 THR A N 1
ATOM 2891 C CA . THR A 1 373 ? 0.542 -1.125 -10.485 1.00 97.12 373 THR A CA 1
ATOM 2892 C C . THR A 1 373 ? 0.071 -1.934 -9.281 1.00 97.12 373 THR A C 1
ATOM 2894 O O . THR A 1 373 ? -0.332 -3.083 -9.440 1.00 97.12 373 THR A O 1
ATOM 2897 N N . ALA A 1 374 ? 0.078 -1.323 -8.093 1.00 97.88 374 ALA A N 1
ATOM 2898 C CA . ALA A 1 374 ? -0.616 -1.820 -6.907 1.00 97.88 374 ALA A CA 1
ATOM 2899 C C . ALA A 1 374 ? -1.773 -0.894 -6.540 1.00 97.88 374 ALA A C 1
ATOM 2901 O O . ALA A 1 374 ? -1.602 0.325 -6.487 1.00 97.88 374 ALA A O 1
ATOM 2902 N N . LYS A 1 375 ? -2.924 -1.480 -6.209 1.00 98.19 375 LYS A N 1
ATOM 2903 C CA . LYS A 1 375 ? -4.089 -0.762 -5.683 1.00 98.19 375 LYS A CA 1
ATOM 2904 C C . LYS A 1 375 ? -4.646 -1.482 -4.471 1.00 98.19 375 LYS A C 1
ATOM 2906 O O . LYS A 1 375 ? -4.693 -2.711 -4.454 1.00 98.19 375 LYS A O 1
ATOM 2911 N N . CYS A 1 376 ? -5.070 -0.719 -3.471 1.00 97.94 376 CYS A N 1
ATOM 2912 C CA . CYS A 1 376 ? -5.796 -1.249 -2.321 1.00 97.94 376 CYS A CA 1
ATOM 2913 C C . CYS A 1 376 ? -6.546 -0.156 -1.561 1.00 97.94 376 CYS A C 1
ATOM 2915 O O . CYS A 1 376 ? -6.277 1.038 -1.715 1.00 97.94 376 CYS A O 1
ATOM 2917 N N . THR A 1 377 ? -7.434 -0.595 -0.675 1.00 97.38 377 THR A N 1
ATOM 2918 C CA . THR A 1 377 ? -8.066 0.251 0.334 1.00 97.38 377 THR A CA 1
ATOM 2919 C C . THR A 1 377 ? -7.480 -0.091 1.701 1.00 97.38 377 THR A C 1
ATOM 2921 O O . THR A 1 377 ? -7.589 -1.221 2.176 1.00 97.38 377 THR A O 1
ATOM 2924 N N . ILE A 1 378 ? -6.863 0.883 2.367 1.00 97.88 378 ILE A N 1
ATOM 2925 C CA . ILE A 1 378 ? -6.259 0.716 3.692 1.00 97.88 378 ILE A CA 1
ATOM 2926 C C . ILE A 1 378 ? -7.175 1.328 4.749 1.00 97.88 378 ILE A C 1
ATOM 2928 O O . ILE A 1 378 ? -7.553 2.497 4.672 1.00 97.88 378 ILE A O 1
ATOM 2932 N N . LYS A 1 379 ? -7.499 0.533 5.768 1.00 96.94 379 LYS A N 1
ATOM 2933 C CA . LYS A 1 379 ? -8.301 0.915 6.931 1.00 96.94 379 LYS A CA 1
ATOM 2934 C C . LYS A 1 379 ? -7.384 0.932 8.144 1.00 96.94 379 LYS A C 1
ATOM 2936 O O . LYS A 1 379 ? -6.780 -0.085 8.482 1.00 96.94 379 LYS A O 1
ATOM 2941 N N . VAL A 1 380 ? -7.269 2.079 8.796 1.00 97.38 380 VAL A N 1
ATOM 2942 C CA . VAL A 1 380 ? -6.366 2.265 9.936 1.00 97.38 380 VAL A CA 1
ATOM 2943 C C . VAL A 1 380 ? -7.188 2.558 11.184 1.00 97.38 380 VAL A C 1
ATOM 2945 O O . VAL A 1 380 ? -7.971 3.506 11.194 1.00 97.38 380 VAL A O 1
ATOM 2948 N N . SER A 1 381 ? -6.998 1.766 12.239 1.00 96.38 381 SER A N 1
ATOM 2949 C CA . SER A 1 381 ? -7.459 2.073 13.599 1.00 96.38 381 SER A CA 1
ATOM 2950 C C . SER A 1 381 ? -6.271 2.152 14.554 1.00 96.38 381 SER A C 1
ATOM 2952 O O . SER A 1 381 ? -5.133 1.915 14.161 1.00 96.38 381 SER A O 1
ATOM 2954 N N . SER A 1 382 ? -6.512 2.465 15.827 1.00 94.50 382 SER A N 1
ATOM 2955 C CA . SER A 1 382 ? -5.470 2.465 16.862 1.00 94.50 382 SER A CA 1
ATOM 2956 C C . SER A 1 382 ? -4.862 1.085 17.143 1.00 94.50 382 SER A C 1
ATOM 2958 O O . SER A 1 382 ? -3.758 1.010 17.675 1.00 94.50 382 SER A O 1
ATOM 2960 N N . GLU A 1 383 ? -5.568 0.004 16.808 1.00 94.31 383 GLU A N 1
ATOM 2961 C CA . GLU A 1 383 ? -5.196 -1.366 17.190 1.00 94.31 383 GLU A CA 1
ATOM 2962 C C . GLU A 1 383 ? -4.708 -2.200 16.004 1.00 94.31 383 GLU A C 1
ATOM 2964 O O . GLU A 1 383 ? -3.880 -3.101 16.166 1.00 94.31 383 GLU A O 1
ATOM 2969 N N . GLN A 1 384 ? -5.190 -1.899 14.797 1.00 95.44 384 GLN A N 1
ATOM 2970 C CA . GLN A 1 384 ? -4.895 -2.699 13.616 1.00 95.44 384 GLN A CA 1
ATOM 2971 C C . GLN A 1 384 ? -4.904 -1.886 12.323 1.00 95.44 384 GLN A C 1
ATOM 2973 O O . GLN A 1 384 ? -5.528 -0.828 12.215 1.00 95.44 384 GLN A O 1
ATOM 2978 N N . VAL A 1 385 ? -4.200 -2.421 11.330 1.00 96.75 385 VAL A N 1
ATOM 2979 C CA . VAL A 1 385 ? -4.208 -1.960 9.943 1.00 96.75 385 VAL A CA 1
ATOM 2980 C C . VAL A 1 385 ? -4.801 -3.075 9.096 1.00 96.75 385 VAL A C 1
ATOM 2982 O O . VAL A 1 385 ? -4.253 -4.173 9.069 1.00 96.75 385 VAL A O 1
ATOM 2985 N N . CYS A 1 386 ? -5.898 -2.803 8.397 1.00 96.94 386 CYS A N 1
ATOM 2986 C CA . CYS A 1 386 ? -6.536 -3.759 7.496 1.00 96.94 386 CYS A CA 1
ATOM 2987 C C . CYS A 1 386 ? -6.381 -3.274 6.053 1.00 96.94 386 CYS A C 1
ATOM 2989 O O . CYS A 1 386 ? -6.830 -2.182 5.711 1.00 96.94 386 CYS A O 1
ATOM 2991 N N . ILE A 1 387 ? -5.759 -4.084 5.208 1.00 97.25 387 ILE A N 1
ATOM 2992 C CA . ILE A 1 387 ? -5.587 -3.846 3.778 1.00 97.25 387 ILE A CA 1
ATOM 2993 C C . ILE A 1 387 ? -6.639 -4.684 3.059 1.00 97.25 387 ILE A C 1
ATOM 2995 O O . ILE A 1 387 ? -6.655 -5.905 3.188 1.00 97.25 387 ILE A O 1
ATOM 2999 N N . ASP A 1 388 ? -7.531 -4.030 2.333 1.00 96.50 388 ASP A N 1
ATOM 3000 C CA . ASP A 1 388 ? -8.604 -4.668 1.580 1.00 96.50 388 ASP A CA 1
ATOM 3001 C C . ASP A 1 388 ? -8.401 -4.453 0.084 1.00 96.50 388 ASP A C 1
ATOM 3003 O O . ASP A 1 388 ? -7.791 -3.465 -0.334 1.00 96.50 388 ASP A O 1
ATOM 3007 N N . GLU A 1 389 ? -8.935 -5.376 -0.714 1.00 94.62 389 GLU A N 1
ATOM 3008 C CA . GLU A 1 389 ? -8.898 -5.304 -2.180 1.00 94.62 389 GLU A CA 1
ATOM 3009 C C . GLU A 1 389 ? -7.481 -5.128 -2.739 1.00 94.62 389 GLU A C 1
ATOM 3011 O O . GLU A 1 389 ? -7.277 -4.450 -3.745 1.00 94.62 389 GLU A O 1
ATOM 3016 N N . TYR A 1 390 ? -6.483 -5.720 -2.074 1.00 96.75 390 TYR A N 1
ATOM 3017 C CA . TYR A 1 390 ? -5.119 -5.635 -2.570 1.00 96.75 390 TYR A CA 1
ATOM 3018 C C . TYR A 1 390 ? -5.008 -6.350 -3.915 1.00 96.75 390 TYR A C 1
ATOM 3020 O O . TYR A 1 390 ? -5.318 -7.539 -4.029 1.00 96.75 390 TYR A O 1
ATOM 3028 N N . SER A 1 391 ? -4.561 -5.604 -4.918 1.00 96.12 391 SER A N 1
ATOM 3029 C CA . SER A 1 391 ? -4.294 -6.088 -6.264 1.00 96.12 391 SER A CA 1
ATOM 3030 C C . SER A 1 391 ? -2.950 -5.550 -6.730 1.00 96.12 391 SER A C 1
ATOM 3032 O O . SER A 1 391 ? -2.633 -4.375 -6.532 1.00 96.12 391 SER A O 1
ATOM 3034 N N . TYR A 1 392 ? -2.164 -6.423 -7.348 1.00 96.12 392 TYR A N 1
ATOM 3035 C CA . TYR A 1 392 ? -0.895 -6.086 -7.969 1.00 96.12 392 TYR A CA 1
ATOM 3036 C C . TYR A 1 392 ? -0.845 -6.730 -9.348 1.00 96.12 392 TYR A C 1
ATOM 3038 O O . TYR A 1 392 ? -1.165 -7.909 -9.496 1.00 96.12 392 TYR A O 1
ATOM 3046 N N . TYR A 1 393 ? -0.483 -5.954 -10.363 1.00 94.94 393 TYR A N 1
ATOM 3047 C CA . TYR A 1 393 ? -0.350 -6.453 -11.724 1.00 94.94 393 TYR A CA 1
ATOM 3048 C C . TYR A 1 393 ? 0.746 -5.705 -12.476 1.00 94.94 393 TYR A C 1
ATOM 3050 O O . TYR A 1 393 ? 0.997 -4.522 -12.233 1.00 94.94 393 TYR A O 1
ATOM 3058 N N . VAL A 1 394 ? 1.369 -6.401 -13.424 1.00 94.12 394 VAL A N 1
ATOM 3059 C CA . VAL A 1 394 ? 2.338 -5.841 -14.368 1.00 94.12 394 VAL A CA 1
ATOM 3060 C C . VAL A 1 394 ? 1.739 -5.946 -15.763 1.00 94.12 394 VAL A C 1
ATOM 3062 O O . VAL A 1 394 ? 1.331 -7.023 -16.189 1.00 94.12 394 VAL A O 1
ATOM 3065 N N . ALA A 1 395 ? 1.630 -4.814 -16.450 1.00 93.06 395 ALA A N 1
ATOM 3066 C CA . ALA A 1 395 ? 1.156 -4.747 -17.824 1.00 93.06 395 ALA A CA 1
ATOM 3067 C C . ALA A 1 395 ? 2.333 -4.459 -18.759 1.00 93.06 395 ALA A C 1
ATOM 3069 O O . ALA A 1 395 ? 2.903 -3.370 -18.699 1.00 93.06 395 ALA A O 1
ATOM 3070 N N . GLU A 1 396 ? 2.663 -5.413 -19.623 1.00 88.69 396 GLU A N 1
ATOM 3071 C CA . GLU A 1 396 ? 3.616 -5.244 -20.726 1.00 88.69 396 GLU A CA 1
ATOM 3072 C C . GLU A 1 396 ? 2.889 -4.617 -21.929 1.00 88.69 396 GLU A C 1
ATOM 3074 O O . GLU A 1 396 ? 1.729 -4.953 -22.200 1.00 88.69 396 GLU A O 1
ATOM 3079 N N . ARG A 1 397 ? 3.523 -3.666 -22.623 1.00 76.44 397 ARG A N 1
ATOM 3080 C CA . ARG A 1 397 ? 2.984 -3.044 -23.844 1.00 76.44 397 ARG A CA 1
ATOM 3081 C C . ARG A 1 397 ? 3.796 -3.348 -25.081 1.00 76.44 397 ARG A C 1
ATOM 3083 O O . ARG A 1 397 ? 5.040 -3.341 -24.977 1.00 76.44 397 ARG A O 1
#

Radius of gyration: 35.92 Å; chains: 1; bounding box: 97×86×86 Å

Sequence (397 aa):
ENITGEQLAIAEQERYDAEHSAFEVCSDECETICDGDPLFPDMCKLADTQIGQIGKGKMQGEMLRELTSEVLPTETDDGAKKPPASARGAKASGPCRSQKRKSVAPAVSAAIPPRERRSSLRTRQVVPNYAKNDDKAEAMDLPSSRAMTARAKIEQEERRHHEEKRKRERKERTPATNPGKLVGKPQDPKRIVTSPKQMSETLDRLYKQDTASSKAHHATISTPRKRSLDRSAAFPSAKDKDVLSSPPPIAIRMKILIRTEEQRKNGEGYCDLNLSGSAVRRQINLFHAGKSSAKSLAYDVINALFFRDLLALTVMPGEHWDVNPASVNEFVPQSNGVALLEGIDTSGGAKFEFFDCDKQAEWDWKDAYSVATAKCTIKVSSEQVCIDEYSYYVAER

Secondary structure (DSSP, 8-state):
----HHHHHHHHHHHHHHHHHHHHHHHHHHHHHHS--TT-TTHHHHHHHHHHHHTTSSTTTTTTTGGG----------------------------PPP------------PPPPPP---------------------------HHHHHHHHHHHHHHHHHHHHHHHHHHHHHS-----S---------------HHHHHHHHHHHHHHHHHHHHHHS------PPP------PPP---------PPPPPPP-SEEEEEEHHHHHTT--PEE-----HHHHHHHHHHHTTSS-HHHHHHHHHHHHHHHHHHHH--S-GGGEEEPPPEEEEEPPPTTGGGGGTTS--TT-PPPEEEEEEEEEEEEETTEEEEEEEEEEEEE-SSEEEEEEEEEEEEE-

Foldseek 3Di:
DPQDPVNVVVVVVVVVVVVVVVVVVVVVVVVVVQVDDVVCPPVVVVCCVVVVVVPPDDDPPPVVVVPDDDDDDDDDDDDDDDDDDDDDDDDDDDDDDDDDDDDDDDDDDDDDDDDDDDDDDDDDDDDDDDDDDDDDDDDPPDPDPPVVVVVVVVVVVVVVVVVVVVVVVVVVPPPPPPPPDDPDPPDDPPPPPQDPVSVVVVVVVVVVVVVVVVVVVPPPPDDDDDDDDDDDDDDPDPDDDPPPPPPPQQDQQAWEWEDAPVCVVVLHATDTDDQSDSVLSVQNVCVLVVNDDPQVSVQVVQVSVLCVVVVVPDPDDPPQKDWDRKDKDWDDDDPVCPSVCRNPPCVVVWDKTKIWIKIKIWGDPDPKTKMKIWTWMWIDTSHYIYTYNTDIDMDID

Organism: Thalassiosira oceanica (NCBI:txid159749)